Protein AF-0000000086682435 (afdb_homodimer)

Structure (mmCIF, N/CA/C/O backbone):
data_AF-0000000086682435-model_v1
#
loop_
_entity.id
_entity.type
_entity.pdbx_description
1 polymer 'Putative GntR transcriptional regulatory protein'
#
loop_
_atom_site.group_PDB
_atom_site.id
_atom_site.type_symbol
_atom_site.label_atom_id
_atom_site.label_alt_id
_atom_site.label_comp_id
_atom_site.label_asym_id
_atom_site.label_entity_id
_atom_site.label_seq_id
_atom_site.pdbx_PDB_ins_code
_atom_site.Cartn_x
_atom_site.Cartn_y
_atom_site.Cartn_z
_atom_site.occupancy
_atom_site.B_iso_or_equiv
_atom_site.auth_seq_id
_atom_site.auth_comp_id
_atom_site.auth_asym_id
_atom_site.auth_atom_id
_atom_site.pdbx_PDB_model_num
ATOM 1 N N . MET A 1 1 ? 7.5 20.766 -18.641 1 30.89 1 MET A N 1
ATOM 2 C CA . MET A 1 1 ? 6.469 21.125 -17.672 1 30.89 1 MET A CA 1
ATOM 3 C C . MET A 1 1 ? 6.691 20.406 -16.359 1 30.89 1 MET A C 1
ATOM 5 O O . MET A 1 1 ? 6.895 19.188 -16.328 1 30.89 1 MET A O 1
ATOM 9 N N . ARG A 1 2 ? 7.273 20.797 -15.242 1 48.34 2 ARG A N 1
ATOM 10 C CA . ARG A 1 2 ? 8.008 20.359 -14.062 1 48.34 2 ARG A CA 1
ATOM 11 C C . ARG A 1 2 ? 7.16 19.406 -13.219 1 48.34 2 ARG A C 1
ATOM 13 O O . ARG A 1 2 ? 6.008 19.703 -12.906 1 48.34 2 ARG A O 1
ATOM 20 N N . PRO A 1 3 ? 7.461 17.922 -13.203 1 64.56 3 PRO A N 1
ATOM 21 C CA . PRO A 1 3 ? 6.945 16.906 -12.297 1 64.56 3 PRO A CA 1
ATOM 22 C C . PRO A 1 3 ? 6.422 17.484 -10.984 1 64.56 3 PRO A C 1
ATOM 24 O O . PRO A 1 3 ? 5.445 16.984 -10.422 1 64.56 3 PRO A O 1
ATOM 27 N N . GLN A 1 4 ? 6.676 18.672 -10.812 1 83.31 4 GLN A N 1
ATOM 28 C CA . GLN A 1 4 ? 6.328 19.312 -9.547 1 83.31 4 GLN A CA 1
ATOM 29 C C . GLN A 1 4 ? 4.914 19.891 -9.586 1 83.31 4 GLN A C 1
ATOM 31 O O . GLN A 1 4 ? 4.145 19.719 -8.641 1 83.31 4 GLN A O 1
ATOM 36 N N . LEU A 1 5 ? 4.484 20.359 -10.852 1 93.25 5 LEU A N 1
ATOM 37 C CA . LEU A 1 5 ? 3.182 21.016 -10.914 1 93.25 5 LEU A CA 1
ATOM 38 C C . LEU A 1 5 ? 2.059 19.984 -10.914 1 93.25 5 LEU A C 1
ATOM 40 O O . LEU A 1 5 ? 1.044 20.156 -10.234 1 93.25 5 LEU A O 1
ATOM 44 N N . SER A 1 6 ? 2.219 18.891 -11.68 1 95.44 6 SER A N 1
ATOM 45 C CA . SER A 1 6 ? 1.224 17.812 -11.711 1 95.44 6 SER A CA 1
ATOM 46 C C . SER A 1 6 ? 1.027 17.203 -10.328 1 95.44 6 SER A C 1
ATOM 48 O O . SER A 1 6 ? -0.095 16.859 -9.945 1 95.44 6 SER A O 1
ATOM 50 N N . GLU A 1 7 ? 2.129 17.109 -9.641 1 95.06 7 GLU A N 1
ATOM 51 C CA . GLU A 1 7 ? 2.049 16.547 -8.289 1 95.06 7 GLU A CA 1
ATOM 52 C C . GLU A 1 7 ? 1.303 17.5 -7.355 1 95.06 7 GLU A C 1
ATOM 54 O O . GLU A 1 7 ? 0.55 17.047 -6.488 1 95.06 7 GLU A O 1
ATOM 59 N N . GLU A 1 8 ? 1.538 18.734 -7.512 1 95.88 8 GLU A N 1
ATOM 60 C CA . GLU A 1 8 ? 0.814 19.734 -6.727 1 95.88 8 GLU A CA 1
ATOM 61 C C . GLU A 1 8 ? -0.684 19.672 -7.016 1 95.88 8 GLU A C 1
ATOM 63 O O . GLU A 1 8 ? -1.501 19.734 -6.094 1 95.88 8 GLU A O 1
ATOM 68 N N . VAL A 1 9 ? -1.032 19.562 -8.273 1 97.62 9 VAL A N 1
ATOM 69 C CA . VAL A 1 9 ? -2.43 19.453 -8.672 1 97.62 9 VAL A CA 1
ATOM 70 C C . VAL A 1 9 ? -3.043 18.188 -8.094 1 97.62 9 VAL A C 1
ATOM 72 O O . VAL A 1 9 ? -4.156 18.203 -7.559 1 97.62 9 VAL A O 1
ATOM 75 N N . ALA A 1 10 ? -2.311 17.109 -8.156 1 97.81 10 ALA A N 1
ATOM 76 C CA . ALA A 1 10 ? -2.787 15.844 -7.594 1 97.81 10 ALA A CA 1
ATOM 77 C C . ALA A 1 10 ? -3.037 15.969 -6.094 1 97.81 10 ALA A C 1
ATOM 79 O O . ALA A 1 10 ? -4.062 15.5 -5.59 1 97.81 10 ALA A O 1
ATOM 80 N N . GLY A 1 11 ? -2.066 16.578 -5.422 1 97.06 11 GLY A N 1
ATOM 81 C CA . GLY A 1 11 ? -2.23 16.797 -3.992 1 97.06 11 GLY A CA 1
ATOM 82 C C . GLY A 1 11 ? -3.475 17.594 -3.646 1 97.06 11 GLY A C 1
ATOM 83 O O . GLY A 1 11 ? -4.195 17.25 -2.705 1 97.06 11 GLY A O 1
ATOM 84 N N . HIS A 1 12 ? -3.701 18.625 -4.418 1 96.88 12 HIS A N 1
ATOM 85 C CA . HIS A 1 12 ? -4.895 19.438 -4.227 1 96.88 12 HIS A CA 1
ATOM 86 C C . HIS A 1 12 ? -6.164 18.609 -4.418 1 96.88 12 HIS A C 1
ATOM 88 O O . HIS A 1 12 ? -7.066 18.641 -3.58 1 96.88 12 HIS A O 1
ATOM 94 N N . LEU A 1 13 ? -6.223 17.828 -5.43 1 98 13 LEU A N 1
ATOM 95 C CA . LEU A 1 13 ? -7.398 17.016 -5.734 1 98 13 LEU A CA 1
ATOM 96 C C . LEU A 1 13 ? -7.59 15.922 -4.695 1 98 13 LEU A C 1
ATOM 98 O O . LEU A 1 13 ? -8.719 15.625 -4.301 1 98 13 LEU A O 1
ATOM 102 N N . ARG A 1 14 ? -6.453 15.312 -4.195 1 98.06 14 ARG A N 1
ATOM 103 C CA . ARG A 1 14 ? -6.551 14.344 -3.107 1 98.06 14 ARG A CA 1
ATOM 104 C C . ARG A 1 14 ? -7.258 14.953 -1.898 1 98.06 14 ARG A C 1
ATOM 106 O O . ARG A 1 14 ? -8.156 14.336 -1.324 1 98.06 14 ARG A O 1
ATOM 113 N N . SER A 1 15 ? -6.801 16.094 -1.649 1 97.06 15 SER A N 1
ATOM 114 C CA . SER A 1 15 ? -7.363 16.781 -0.49 1 97.06 15 SER A CA 1
ATOM 115 C C . SER A 1 15 ? -8.852 17.062 -0.68 1 97.06 15 SER A C 1
ATOM 117 O O . SER A 1 15 ? -9.648 16.875 0.241 1 97.06 15 SER A O 1
ATOM 119 N N . GLN A 1 16 ? -9.266 17.5 -1.855 1 97.38 16 GLN A N 1
ATOM 120 C CA . GLN A 1 16 ? -10.664 17.797 -2.137 1 97.38 16 GLN A CA 1
ATOM 121 C C . GLN A 1 16 ? -11.523 16.531 -2.064 1 97.38 16 GLN A C 1
ATOM 123 O O . GLN A 1 16 ? -12.641 16.562 -1.535 1 97.38 16 GLN A O 1
ATOM 128 N N . ILE A 1 17 ? -10.984 15.492 -2.525 1 97.94 17 ILE A N 1
ATOM 129 C CA . ILE A 1 17 ? -11.711 14.219 -2.541 1 97.94 17 ILE A CA 1
ATOM 130 C C . ILE A 1 17 ? -11.852 13.695 -1.116 1 97.94 17 ILE A C 1
ATOM 132 O O . ILE A 1 17 ? -12.961 13.398 -0.665 1 97.94 17 ILE A O 1
ATOM 136 N N . MET A 1 18 ? -10.797 13.711 -0.349 1 98.12 18 MET A N 1
ATOM 137 C CA . MET A 1 18 ? -10.789 13.062 0.961 1 98.12 18 MET A CA 1
ATOM 138 C C . MET A 1 18 ? -11.531 13.906 1.99 1 98.12 18 MET A C 1
ATOM 140 O O . MET A 1 18 ? -12.117 13.375 2.934 1 98.12 18 MET A O 1
ATOM 144 N N . SER A 1 19 ? -11.586 15.195 1.754 1 97.19 19 SER A N 1
ATOM 145 C CA . SER A 1 19 ? -12.289 16.047 2.701 1 97.19 19 SER A CA 1
ATOM 146 C C . SER A 1 19 ? -13.773 16.141 2.359 1 97.19 19 SER A C 1
ATOM 148 O O . SER A 1 19 ? -14.555 16.75 3.104 1 97.19 19 SER A O 1
ATOM 150 N N . GLY A 1 20 ? -14.18 15.625 1.229 1 97 20 GLY A N 1
ATOM 151 C CA . GLY A 1 20 ? -15.586 15.586 0.864 1 97 20 GLY A CA 1
ATOM 152 C C . GLY A 1 20 ? -16.016 16.781 0.032 1 97 20 GLY A C 1
ATOM 153 O O . GLY A 1 20 ? -17.203 16.906 -0.29 1 97 20 GLY A O 1
ATOM 154 N N . ARG A 1 21 ? -15.07 17.594 -0.329 1 96.5 21 ARG A N 1
ATOM 155 C CA . ARG A 1 21 ? -15.406 18.734 -1.18 1 96.5 21 ARG A CA 1
ATOM 156 C C . ARG A 1 21 ? -15.789 18.281 -2.582 1 96.5 21 ARG A C 1
ATOM 158 O O . ARG A 1 21 ? -16.609 18.922 -3.244 1 96.5 21 ARG A O 1
ATOM 165 N N . VAL A 1 22 ? -15.195 17.312 -3.102 1 97 22 VAL A N 1
ATOM 166 C CA . VAL A 1 22 ? -15.617 16.578 -4.293 1 97 22 VAL A CA 1
ATOM 167 C C . VAL A 1 22 ? -16.062 15.172 -3.91 1 97 22 VAL A C 1
ATOM 169 O O . VAL A 1 22 ? -15.281 14.398 -3.346 1 97 22 VAL A O 1
ATOM 172 N N . ARG A 1 23 ? -17.281 14.836 -4.18 1 96.25 23 ARG A N 1
ATOM 173 C CA . ARG A 1 23 ? -17.906 13.633 -3.625 1 96.25 23 ARG A CA 1
ATOM 174 C C . ARG A 1 23 ? -17.688 12.438 -4.547 1 96.25 23 ARG A C 1
ATOM 176 O O . ARG A 1 23 ? -17.5 12.602 -5.754 1 96.25 23 ARG A O 1
ATOM 183 N N . PRO A 1 24 ? -17.766 11.195 -3.877 1 96.12 24 PRO A N 1
ATOM 184 C CA . PRO A 1 24 ? -17.766 10.008 -4.727 1 96.12 24 PRO A CA 1
ATOM 185 C C . PRO A 1 24 ? -18.828 10.055 -5.824 1 96.12 24 PRO A C 1
ATOM 187 O O . PRO A 1 24 ? -19.953 10.484 -5.578 1 96.12 24 PRO A O 1
ATOM 190 N N . GLY A 1 25 ? -18.375 9.727 -7.027 1 95.62 25 GLY A N 1
ATOM 191 C CA . GLY A 1 25 ? -19.297 9.719 -8.148 1 95.62 25 GLY A CA 1
ATOM 192 C C . GLY A 1 25 ? -19.312 11.031 -8.914 1 95.62 25 GLY A C 1
ATOM 193 O O . GLY A 1 25 ? -19.844 11.094 -10.023 1 95.62 25 GLY A O 1
ATOM 194 N N . GLU A 1 26 ? -18.766 12.094 -8.391 1 97 26 GLU A N 1
ATOM 195 C CA . GLU A 1 26 ? -18.734 13.391 -9.062 1 97 26 GLU A CA 1
ATOM 196 C C . GLU A 1 26 ? -17.688 13.414 -10.172 1 97 26 GLU A C 1
ATOM 198 O O . GLU A 1 26 ? -16.594 12.867 -10 1 97 26 GLU A O 1
ATOM 203 N N . ARG A 1 27 ? -18.016 14.07 -11.242 1 97.44 27 ARG A N 1
ATOM 204 C CA . ARG A 1 27 ? -17.094 14.242 -12.359 1 97.44 27 ARG A CA 1
ATOM 205 C C . ARG A 1 27 ? -16.078 15.328 -12.062 1 97.44 27 ARG A C 1
ATOM 207 O O . ARG A 1 27 ? -1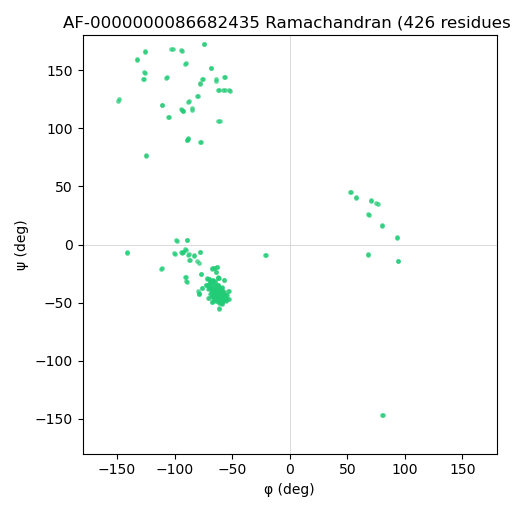6.406 16.359 -11.469 1 97.44 27 ARG A O 1
ATOM 214 N N . ILE A 1 28 ? -14.867 15.078 -12.422 1 98.12 28 ILE A N 1
ATOM 215 C CA . ILE A 1 28 ? -13.812 16.094 -12.367 1 98.12 28 ILE A CA 1
ATOM 216 C C . ILE A 1 28 ? -13.5 16.594 -13.773 1 98.12 28 ILE A C 1
ATOM 218 O O . ILE A 1 28 ? -12.938 15.859 -14.586 1 98.12 28 ILE A O 1
ATOM 222 N N . ARG A 1 29 ? -13.883 17.859 -14.07 1 96.75 29 ARG A N 1
ATOM 223 C CA . ARG A 1 29 ? -13.664 18.438 -15.383 1 96.75 29 ARG A CA 1
ATOM 224 C C . ARG A 1 29 ? -12.289 19.094 -15.469 1 96.75 29 ARG A C 1
ATOM 226 O O . ARG A 1 29 ? -11.984 20.016 -14.719 1 96.75 29 ARG A O 1
ATOM 233 N N . LEU A 1 30 ? -11.547 18.672 -16.391 1 97.25 30 LEU A N 1
ATOM 234 C CA . LEU A 1 30 ? -10.172 19.125 -16.547 1 97.25 30 LEU A CA 1
ATOM 235 C C . LEU A 1 30 ? -10.117 20.641 -16.672 1 97.25 30 LEU A C 1
ATOM 237 O O . LEU A 1 30 ? -9.32 21.297 -15.992 1 97.25 30 LEU A O 1
ATOM 241 N N . GLU A 1 31 ? -11.016 21.188 -17.469 1 97.12 31 GLU A N 1
ATOM 242 C CA . GLU A 1 31 ? -11.016 22.625 -17.719 1 97.12 31 GLU A CA 1
ATOM 243 C C . GLU A 1 31 ? -11.344 23.422 -16.469 1 97.12 31 GLU A C 1
ATOM 245 O O . GLU A 1 31 ? -10.742 24.469 -16.203 1 97.12 31 GLU A O 1
ATOM 250 N N . GLU A 1 32 ? -12.25 22.953 -15.742 1 97.5 32 GLU A N 1
ATOM 251 C CA . GLU A 1 32 ? -12.641 23.625 -14.508 1 97.5 32 GLU A CA 1
ATOM 252 C C . GLU A 1 32 ? -11.508 23.609 -13.484 1 97.5 32 GLU A C 1
ATOM 254 O O . GLU A 1 32 ? -11.242 24.625 -12.836 1 97.5 32 GLU A O 1
ATOM 259 N N . VAL A 1 33 ? -10.898 22.453 -13.359 1 97.88 33 VAL A N 1
ATOM 260 C CA . VAL A 1 33 ? -9.781 22.344 -12.422 1 97.88 33 VAL A CA 1
ATOM 261 C C . VAL A 1 33 ? -8.648 23.266 -12.867 1 97.88 33 VAL A C 1
ATOM 263 O O . VAL A 1 33 ? -8.062 23.969 -12.047 1 97.88 33 VAL A O 1
ATOM 266 N N . ALA A 1 34 ? -8.344 23.203 -14.141 1 98 34 ALA A N 1
ATOM 267 C CA . ALA A 1 34 ? -7.289 24.047 -14.695 1 98 34 ALA A CA 1
ATOM 268 C C . ALA A 1 34 ? -7.559 25.531 -14.406 1 98 34 ALA A C 1
ATOM 270 O O . ALA A 1 34 ? -6.664 26.25 -13.977 1 98 34 ALA A O 1
ATOM 271 N N . GLU A 1 35 ? -8.734 25.938 -14.641 1 97.88 35 GLU A N 1
ATOM 272 C CA . GLU A 1 35 ? -9.141 27.328 -14.398 1 97.88 35 GLU A CA 1
ATOM 273 C C . GLU A 1 35 ? -9.039 27.672 -12.922 1 97.88 35 GLU A C 1
ATOM 275 O O . GLU A 1 35 ? -8.484 28.719 -12.562 1 97.88 35 GLU A O 1
ATOM 280 N N . GLN A 1 36 ? -9.508 26.812 -12.141 1 96.5 36 GLN A N 1
ATOM 281 C CA . GLN A 1 36 ? -9.516 27.047 -10.703 1 96.5 36 GLN A CA 1
ATOM 282 C C . GLN A 1 36 ? -8.094 27.188 -10.164 1 96.5 36 GLN A C 1
ATOM 284 O O . GLN A 1 36 ? -7.848 28 -9.273 1 96.5 36 GLN A O 1
ATOM 289 N N . LEU A 1 37 ? -7.219 26.438 -10.727 1 97 37 LEU A N 1
ATOM 290 C CA . LEU A 1 37 ? -5.867 26.391 -10.172 1 97 37 LEU A CA 1
ATOM 291 C C . LEU A 1 37 ? -4.926 27.281 -10.977 1 97 37 LEU A C 1
ATOM 293 O O . LEU A 1 37 ? -3.758 27.438 -10.617 1 97 37 LEU A O 1
ATOM 297 N N . GLY A 1 38 ? -5.391 27.781 -12.07 1 97.5 38 GLY A N 1
ATOM 298 C CA . GLY A 1 38 ? -4.586 28.672 -12.898 1 97.5 38 GLY A CA 1
ATOM 299 C C . GLY A 1 38 ? -3.455 27.953 -13.609 1 97.5 38 GLY A C 1
ATOM 300 O O . GLY A 1 38 ? -2.33 28.453 -13.664 1 97.5 38 GLY A O 1
ATOM 301 N N . VAL A 1 39 ? -3.729 26.781 -14.031 1 97.62 39 VAL A N 1
ATOM 302 C CA . VAL A 1 39 ? -2.727 25.984 -14.742 1 97.62 39 VAL A CA 1
ATOM 303 C C . VAL A 1 39 ? -3.289 25.531 -16.078 1 97.62 39 VAL A C 1
ATOM 305 O O . VAL A 1 39 ? -4.48 25.688 -16.359 1 97.62 39 VAL A O 1
ATOM 308 N N . SER A 1 40 ? -2.436 25.078 -16.875 1 96.75 40 SER A N 1
ATOM 309 C CA . SER A 1 40 ? -2.875 24.5 -18.141 1 96.75 40 SER A CA 1
ATOM 310 C C . SER A 1 40 ? -3.502 23.125 -17.953 1 96.75 40 SER A C 1
ATOM 312 O O . SER A 1 40 ? -3.438 22.562 -16.859 1 96.75 40 SER A O 1
ATOM 314 N N . ILE A 1 41 ? -4.043 22.609 -18.984 1 96.62 41 ILE A N 1
ATOM 315 C CA . ILE A 1 41 ? -4.773 21.344 -18.938 1 96.62 41 ILE A CA 1
ATOM 316 C C . ILE A 1 41 ? -3.793 20.188 -18.75 1 96.62 41 ILE A C 1
ATOM 318 O O . ILE A 1 41 ? -4.141 19.156 -18.172 1 96.62 41 ILE A O 1
ATOM 322 N N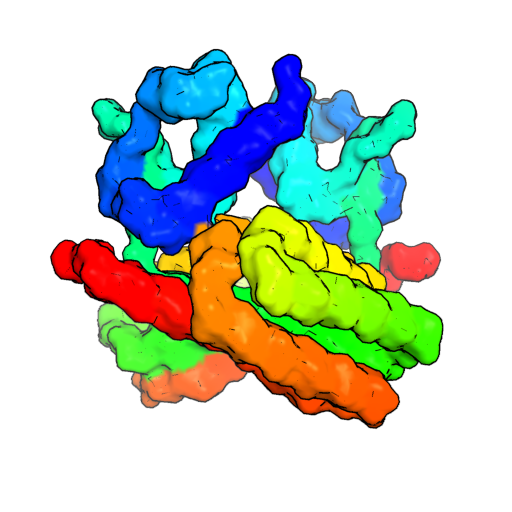 . THR A 1 42 ? -2.664 20.328 -19.188 1 95.81 42 THR A N 1
ATOM 323 C CA . THR A 1 42 ? -1.688 19.25 -19.219 1 95.81 42 THR A CA 1
ATOM 324 C C . THR A 1 42 ? -1.373 18.75 -17.812 1 95.81 42 THR A C 1
ATOM 326 O O . THR A 1 42 ? -1.512 17.562 -17.516 1 95.81 42 THR A O 1
ATOM 329 N N . PRO A 1 43 ? -0.969 19.578 -16.891 1 97.12 43 PRO A N 1
ATOM 330 C CA . PRO A 1 43 ? -0.707 19.078 -15.539 1 97.12 43 PRO A CA 1
ATOM 331 C C . PRO A 1 43 ? -1.952 18.5 -14.867 1 97.12 43 PRO A C 1
ATOM 333 O O . PRO A 1 43 ? -1.846 17.625 -14.016 1 97.12 43 PRO A O 1
ATOM 336 N N . VAL A 1 44 ? -3.102 18.984 -15.219 1 97.88 44 VAL A N 1
ATOM 337 C CA . VAL A 1 44 ? -4.34 18.453 -14.656 1 97.88 44 VAL A CA 1
ATOM 338 C C . VAL A 1 44 ? -4.562 17.031 -15.148 1 97.88 44 VAL A C 1
ATOM 340 O O . VAL A 1 44 ? -4.891 16.141 -14.359 1 97.88 44 VAL A O 1
ATOM 343 N N . ARG A 1 45 ? -4.34 16.859 -16.422 1 96.31 45 ARG A N 1
ATOM 344 C CA . ARG A 1 45 ? -4.473 15.516 -17 1 96.31 45 ARG A CA 1
ATOM 345 C C . ARG A 1 45 ? -3.504 14.539 -16.344 1 96.31 45 ARG A C 1
ATOM 347 O O . ARG A 1 45 ? -3.877 13.414 -16.016 1 96.31 45 ARG A O 1
ATOM 354 N N . GLU A 1 46 ? -2.32 14.953 -16.141 1 95.44 46 GLU A N 1
ATOM 355 C CA . GLU A 1 46 ? -1.307 14.117 -15.492 1 95.44 46 GLU A CA 1
ATOM 356 C C . GLU A 1 46 ? -1.682 13.812 -14.047 1 95.44 46 GLU A C 1
ATOM 358 O O . GLU A 1 46 ? -1.479 12.695 -13.57 1 95.44 46 GLU A O 1
ATOM 363 N N . ALA A 1 47 ? -2.197 14.781 -13.43 1 97.5 47 ALA A N 1
ATOM 364 C CA . ALA A 1 47 ? -2.641 14.602 -12.047 1 97.5 47 ALA A CA 1
ATOM 365 C C . ALA A 1 47 ? -3.762 13.57 -11.961 1 97.5 47 ALA A C 1
ATOM 367 O O . ALA A 1 47 ? -3.754 12.703 -11.078 1 97.5 47 ALA A O 1
ATOM 368 N N . LEU A 1 48 ? -4.648 13.68 -12.883 1 97.5 48 LEU A N 1
ATOM 369 C CA . LEU A 1 48 ? -5.785 12.773 -12.875 1 97.5 48 LEU A CA 1
ATOM 370 C C . LEU A 1 48 ? -5.348 11.352 -13.219 1 97.5 48 LEU A C 1
ATOM 372 O O . LEU A 1 48 ? -5.906 10.383 -12.703 1 97.5 48 LEU A O 1
ATOM 376 N N . LEU A 1 49 ? -4.355 11.234 -14.055 1 93.69 49 LEU A N 1
ATOM 377 C CA . LEU A 1 49 ? -3.779 9.922 -14.328 1 93.69 49 LEU A CA 1
ATOM 378 C C . LEU A 1 49 ? -3.146 9.336 -13.07 1 93.69 49 LEU A C 1
ATOM 380 O O . LEU A 1 49 ? -3.316 8.148 -12.781 1 93.69 49 LEU A O 1
ATOM 384 N N . THR A 1 50 ? -2.43 10.164 -12.336 1 94.56 50 THR A N 1
ATOM 385 C CA . THR A 1 50 ? -1.841 9.742 -11.07 1 94.56 50 THR A CA 1
ATOM 386 C C . THR A 1 50 ? -2.922 9.281 -10.094 1 94.56 50 THR A C 1
ATOM 388 O O . THR A 1 50 ? -2.814 8.211 -9.5 1 94.56 50 THR A O 1
ATOM 391 N N . LEU A 1 51 ? -4 10.07 -10 1 96.94 51 LEU A N 1
ATOM 392 C CA . LEU A 1 51 ? -5.082 9.758 -9.07 1 96.94 51 LEU A CA 1
ATOM 393 C C . LEU A 1 51 ? -5.801 8.477 -9.477 1 96.94 51 LEU A C 1
ATOM 395 O O . LEU A 1 51 ? -6.266 7.723 -8.625 1 96.94 51 LEU A O 1
ATOM 399 N N . ARG A 1 52 ? -5.867 8.234 -10.75 1 94.94 52 ARG A N 1
ATOM 400 C CA . ARG A 1 52 ? -6.445 6.977 -11.219 1 94.94 52 ARG A CA 1
ATOM 401 C C . ARG A 1 52 ? -5.609 5.785 -10.766 1 94.94 52 ARG A C 1
ATOM 403 O O . ARG A 1 52 ? -6.152 4.777 -10.312 1 94.94 52 ARG A O 1
ATOM 410 N N . GLY A 1 53 ? -4.312 5.934 -10.844 1 91.06 53 GLY A N 1
ATOM 411 C CA . GLY A 1 53 ? -3.408 4.891 -10.383 1 91.06 53 GLY A CA 1
ATOM 412 C C . GLY A 1 53 ? -3.475 4.664 -8.891 1 91.06 53 GLY A C 1
ATOM 413 O O . GLY A 1 53 ? -3.154 3.574 -8.406 1 91.06 53 GLY A O 1
ATOM 414 N N . GLU A 1 54 ? -3.992 5.695 -8.203 1 93.81 54 GLU A N 1
ATOM 415 C CA . GLU A 1 54 ? -4.133 5.609 -6.754 1 93.81 54 GLU A CA 1
ATOM 416 C C . GLU A 1 54 ? -5.516 5.098 -6.363 1 93.81 54 GLU A C 1
ATOM 418 O O . GLU A 1 54 ? -5.797 4.898 -5.18 1 93.81 54 GLU A O 1
ATOM 423 N N . GLY A 1 55 ? -6.398 4.938 -7.336 1 94.5 55 GLY A N 1
ATOM 424 C CA . GLY A 1 55 ? -7.738 4.445 -7.07 1 94.5 55 GLY A CA 1
ATOM 425 C C . GLY A 1 55 ? -8.672 5.516 -6.543 1 94.5 55 GLY A C 1
ATOM 426 O O . GLY A 1 55 ? -9.703 5.207 -5.941 1 94.5 55 GLY A O 1
ATOM 427 N N . MET A 1 56 ? -8.281 6.738 -6.707 1 96.81 56 MET A N 1
ATOM 428 C CA . MET A 1 56 ? -9.094 7.836 -6.184 1 96.81 56 MET A CA 1
ATOM 429 C C . MET A 1 56 ? -10.102 8.312 -7.223 1 96.81 56 MET A C 1
ATOM 431 O O . MET A 1 56 ? -11.148 8.859 -6.875 1 96.81 56 MET A O 1
ATOM 435 N N . VAL A 1 57 ? -9.758 8.141 -8.523 1 97.62 57 VAL A N 1
ATOM 436 C CA . VAL A 1 57 ? -10.68 8.461 -9.609 1 97.62 57 VAL A CA 1
ATOM 437 C C . VAL A 1 57 ? -10.719 7.305 -10.609 1 97.62 57 VAL A C 1
ATOM 439 O O . VAL A 1 57 ? -9.844 6.434 -10.594 1 97.62 57 VAL A O 1
ATOM 442 N N . GLU A 1 58 ? -11.703 7.246 -11.328 1 96.69 58 GLU A N 1
ATOM 443 C CA . GLU A 1 58 ? -11.883 6.301 -12.43 1 96.69 58 GLU A CA 1
ATOM 444 C C . GLU A 1 58 ? -12.219 7.023 -13.727 1 96.69 58 GLU A C 1
ATOM 446 O O . GLU A 1 58 ? -12.773 8.125 -13.711 1 96.69 58 GLU A O 1
ATOM 451 N N . LEU A 1 59 ? -11.789 6.473 -14.789 1 95.69 59 LEU A N 1
ATOM 452 C CA . LEU A 1 59 ? -12.18 6.965 -16.109 1 95.69 59 LEU A CA 1
ATOM 453 C C . LEU A 1 59 ? -13.406 6.219 -16.625 1 95.69 59 LEU A C 1
ATOM 455 O O . LEU A 1 59 ? -13.352 5.012 -16.844 1 95.69 59 LEU A O 1
ATOM 459 N N . GLU A 1 60 ? -14.453 6.902 -16.766 1 95.62 60 GLU A N 1
ATOM 460 C CA . GLU A 1 60 ? -15.703 6.301 -17.234 1 95.62 60 GLU A CA 1
ATOM 461 C C . GLU A 1 60 ? -16.016 6.715 -18.672 1 95.62 60 GLU A C 1
ATOM 463 O O . GLU A 1 60 ? -15.781 7.863 -19.062 1 95.62 60 GLU A O 1
ATOM 468 N N . PRO A 1 61 ? -16.578 5.801 -19.438 1 93.44 61 PRO A N 1
ATOM 469 C CA . PRO A 1 61 ? -16.984 6.145 -20.812 1 93.44 61 PRO A CA 1
ATOM 470 C C . PRO A 1 61 ? -17.984 7.305 -20.859 1 93.44 61 PRO A C 1
ATOM 472 O O . PRO A 1 61 ? -18.938 7.34 -20.062 1 93.44 61 PRO A O 1
ATOM 475 N N . ARG A 1 62 ? -17.781 8.289 -21.719 1 91.31 62 ARG A N 1
ATOM 476 C CA . ARG A 1 62 ? -18.641 9.422 -22.031 1 91.31 62 ARG A CA 1
ATOM 477 C C . ARG A 1 62 ? -18.734 10.383 -20.859 1 91.31 62 ARG A C 1
ATOM 479 O O . ARG A 1 62 ? -19.375 11.43 -20.953 1 91.31 62 ARG A O 1
ATOM 486 N N . ARG A 1 63 ? -18.156 9.945 -19.625 1 94.12 63 ARG A N 1
ATOM 487 C CA . ARG A 1 63 ? -18.25 10.82 -18.469 1 94.12 63 ARG A CA 1
ATOM 488 C C . ARG A 1 63 ? -16.891 11.383 -18.078 1 94.12 63 ARG A C 1
ATOM 490 O O . ARG A 1 63 ? -16.797 12.352 -17.328 1 94.12 63 ARG A O 1
ATOM 497 N N . GLY A 1 64 ? -15.844 10.703 -18.531 1 96.31 64 GLY A N 1
ATOM 498 C CA . GLY A 1 64 ? -14.516 11.156 -18.141 1 96.31 64 GLY A CA 1
ATOM 499 C C . GLY A 1 64 ? -14.109 10.711 -16.75 1 96.31 64 GLY A C 1
ATOM 500 O O . GLY A 1 64 ? -14.398 9.578 -16.359 1 96.31 64 GLY A O 1
ATOM 501 N N . TYR A 1 65 ? -13.336 11.562 -16.078 1 97.94 65 TYR A N 1
ATOM 502 C CA . TYR A 1 65 ? -12.844 11.211 -14.742 1 97.94 65 TYR A CA 1
ATOM 503 C C . TYR A 1 65 ? -13.914 11.445 -13.688 1 97.94 65 TYR A C 1
ATOM 505 O O . TYR A 1 65 ? -14.484 12.539 -13.602 1 97.94 65 TYR A O 1
ATOM 513 N N . VAL A 1 66 ? -14.148 10.398 -12.906 1 98.25 66 VAL A N 1
ATOM 514 C CA . VAL A 1 66 ? -15.102 10.469 -11.805 1 98.25 66 VAL A CA 1
ATOM 515 C C . VAL A 1 66 ? -14.438 10.016 -10.508 1 98.25 66 VAL A C 1
ATOM 517 O O . VAL A 1 66 ? -13.602 9.109 -10.516 1 98.25 66 VAL A O 1
ATOM 520 N N . VAL A 1 67 ? -14.781 10.672 -9.43 1 98.12 67 VAL A N 1
ATOM 521 C CA . VAL A 1 67 ? -14.25 10.258 -8.133 1 98.12 67 VAL A CA 1
ATOM 522 C C . VAL A 1 67 ? -14.719 8.836 -7.82 1 98.12 67 VAL A C 1
ATOM 524 O O . VAL A 1 67 ? -15.898 8.516 -7.973 1 98.12 67 VAL A O 1
ATOM 527 N N . ALA A 1 68 ? -13.828 7.988 -7.391 1 96.75 68 ALA A N 1
ATOM 528 C CA . ALA A 1 68 ? -14.117 6.582 -7.113 1 96.75 68 ALA A CA 1
ATOM 529 C C . ALA A 1 68 ? -15.023 6.438 -5.895 1 96.75 68 ALA A C 1
ATOM 531 O O . ALA A 1 68 ? -15.055 7.316 -5.027 1 96.75 68 ALA A O 1
ATOM 532 N N . PRO A 1 69 ? -15.797 5.344 -5.902 1 94.94 69 PRO A N 1
ATOM 533 C CA . PRO A 1 69 ? -16.594 5.086 -4.699 1 94.94 69 PRO A CA 1
ATOM 534 C C . PRO A 1 69 ? -15.727 4.996 -3.439 1 94.94 69 PRO A C 1
ATOM 536 O O . PRO A 1 69 ? -14.602 4.492 -3.49 1 94.94 69 PRO A O 1
ATOM 539 N N . MET A 1 70 ? -16.266 5.492 -2.348 1 94.12 70 MET A N 1
ATOM 540 C CA . MET A 1 70 ? -15.609 5.449 -1.045 1 94.12 70 MET A CA 1
ATOM 541 C C . MET A 1 70 ? -16.641 5.352 0.078 1 94.12 70 MET A C 1
ATOM 543 O O . MET A 1 70 ? -17.562 6.156 0.145 1 94.12 70 MET A O 1
ATOM 547 N N . SER A 1 71 ? -16.5 4.371 0.908 1 94.62 71 SER A N 1
ATOM 548 C CA . SER A 1 71 ? -17.391 4.199 2.049 1 94.62 71 SER A CA 1
ATOM 549 C C . SER A 1 71 ? -16.719 4.645 3.346 1 94.62 71 SER A C 1
ATOM 551 O O . SER A 1 71 ? -15.508 4.859 3.385 1 94.62 71 SER A O 1
ATOM 553 N N . ARG A 1 72 ? -17.547 4.742 4.367 1 95.94 72 ARG A N 1
ATOM 554 C CA . ARG A 1 72 ? -17.031 4.992 5.711 1 95.94 72 ARG A CA 1
ATOM 555 C C . ARG A 1 72 ? -15.992 3.943 6.105 1 95.94 72 ARG A C 1
ATOM 557 O O . ARG A 1 72 ? -14.938 4.277 6.633 1 95.94 72 ARG A O 1
ATOM 564 N N . GLN A 1 73 ? -16.328 2.752 5.789 1 96.31 73 GLN A N 1
ATOM 565 C CA . GLN A 1 73 ? -15.453 1.642 6.152 1 96.31 73 GLN A CA 1
ATOM 566 C C . GLN A 1 73 ? -14.141 1.702 5.379 1 96.31 73 GLN A C 1
ATOM 568 O O . GLN A 1 73 ? -13.094 1.317 5.898 1 96.31 73 GLN A O 1
ATOM 573 N N . ASP A 1 74 ? -14.172 2.203 4.18 1 96.44 74 ASP A N 1
ATOM 574 C CA . ASP A 1 74 ? -12.945 2.385 3.416 1 96.44 74 ASP A CA 1
ATOM 575 C C . ASP A 1 74 ? -11.984 3.32 4.145 1 96.44 74 ASP A C 1
ATOM 577 O O . ASP A 1 74 ? -10.773 3.066 4.191 1 96.44 74 ASP A O 1
ATOM 581 N N . ILE A 1 75 ? -12.484 4.355 4.664 1 97.38 75 ILE A N 1
ATOM 582 C CA . ILE A 1 75 ? -11.664 5.324 5.387 1 97.38 75 ILE A CA 1
ATOM 583 C C . ILE A 1 75 ? -11.055 4.664 6.621 1 97.38 75 ILE A C 1
ATOM 585 O O . ILE A 1 75 ? -9.844 4.746 6.848 1 97.38 75 ILE A O 1
ATOM 589 N N . LEU A 1 76 ? -11.898 4.016 7.336 1 97.88 76 LEU A N 1
ATOM 590 C CA . LEU A 1 76 ? -11.422 3.338 8.531 1 97.88 76 LEU A CA 1
ATOM 591 C C . LEU A 1 76 ? -10.359 2.299 8.188 1 97.88 76 LEU A C 1
ATOM 593 O O . LEU A 1 76 ? -9.336 2.197 8.867 1 97.88 76 LEU A O 1
ATOM 597 N N . ASP A 1 77 ? -10.586 1.597 7.125 1 98.12 77 ASP A N 1
ATOM 598 C CA . ASP A 1 77 ? -9.641 0.574 6.68 1 98.12 77 ASP A CA 1
ATOM 599 C C . ASP A 1 77 ? -8.289 1.187 6.34 1 98.12 77 ASP A C 1
ATOM 601 O O . ASP A 1 77 ? -7.246 0.685 6.77 1 98.12 77 ASP A O 1
ATOM 605 N N . VAL A 1 78 ? -8.281 2.23 5.605 1 98.25 78 VAL A N 1
ATOM 606 C CA . VAL A 1 78 ? -7.043 2.836 5.129 1 98.25 78 VAL A CA 1
ATOM 607 C C . VAL A 1 78 ? -6.266 3.422 6.309 1 98.25 78 VAL A C 1
ATOM 609 O O . VAL A 1 78 ? -5.051 3.252 6.406 1 98.25 78 VAL A O 1
ATOM 612 N N . PHE A 1 79 ? -6.953 4.055 7.211 1 98.69 79 PHE A N 1
ATOM 613 C CA . PHE A 1 79 ? -6.27 4.672 8.336 1 98.69 79 PHE A CA 1
ATOM 614 C C . PHE A 1 79 ? -5.781 3.615 9.32 1 98.69 79 PHE A C 1
ATOM 616 O O . PHE A 1 79 ? -4.734 3.781 9.953 1 98.69 79 PHE A O 1
ATOM 623 N N . THR A 1 80 ? -6.566 2.531 9.461 1 98.38 80 THR A N 1
ATOM 624 C CA . THR A 1 80 ? -6.074 1.414 10.258 1 98.38 80 THR A CA 1
ATOM 625 C C . THR A 1 80 ? -4.812 0.819 9.648 1 98.38 80 THR A C 1
ATOM 627 O O . THR A 1 80 ? -3.855 0.51 10.359 1 98.38 80 THR A O 1
ATOM 630 N N . LEU A 1 81 ? -4.828 0.655 8.375 1 98.62 81 LEU A N 1
ATOM 631 C CA . LEU A 1 81 ? -3.645 0.173 7.672 1 98.62 81 LEU A CA 1
ATOM 632 C C . LEU A 1 81 ? -2.455 1.098 7.918 1 98.62 81 LEU A C 1
ATOM 634 O O . LEU A 1 81 ? -1.352 0.632 8.211 1 98.62 81 LEU A O 1
ATOM 638 N N . GLN A 1 82 ? -2.635 2.43 7.777 1 98.75 82 GLN A N 1
ATOM 639 C CA . GLN A 1 82 ? -1.593 3.4 8.094 1 98.75 82 GLN A CA 1
ATOM 640 C C . GLN A 1 82 ? -1.055 3.193 9.5 1 98.75 82 GLN A C 1
ATOM 642 O O . GLN A 1 82 ? 0.159 3.117 9.703 1 98.75 82 GLN A O 1
ATOM 647 N N . GLY A 1 83 ? -1.988 3.047 10.422 1 98.75 83 GLY A N 1
ATOM 648 C CA . GLY A 1 83 ? -1.604 2.873 11.812 1 98.75 83 GLY A CA 1
ATOM 649 C C . GLY A 1 83 ? -0.8 1.611 12.055 1 98.75 83 GLY A C 1
ATOM 650 O O . GLY A 1 83 ? 0.159 1.62 12.828 1 98.75 83 GLY A O 1
ATOM 651 N N . ASP A 1 84 ? -1.224 0.578 11.406 1 98.56 84 ASP A N 1
ATOM 652 C CA . ASP A 1 84 ? -0.517 -0.69 11.562 1 98.56 84 ASP A CA 1
ATOM 653 C C . ASP A 1 84 ? 0.922 -0.581 11.062 1 98.56 84 ASP A C 1
ATOM 655 O O . ASP A 1 84 ? 1.855 -1.005 11.742 1 98.56 84 ASP A O 1
ATOM 659 N N . ILE A 1 85 ? 1.087 -0.019 9.898 1 98.81 85 ILE A N 1
ATOM 660 C CA . ILE A 1 85 ? 2.424 0.104 9.328 1 98.81 85 ILE A CA 1
ATOM 661 C C . ILE A 1 85 ? 3.254 1.077 10.156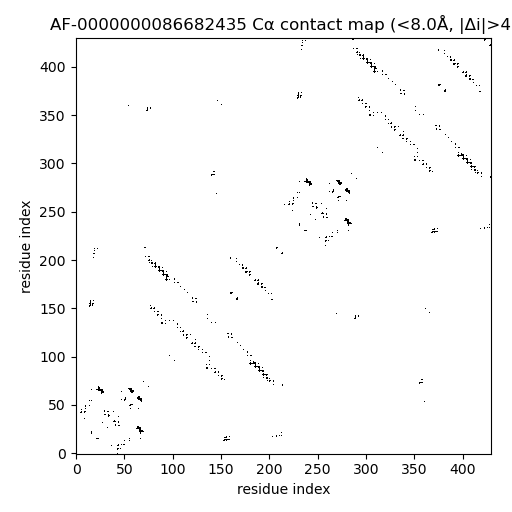 1 98.81 85 ILE A C 1
ATOM 663 O O . ILE A 1 85 ? 4.371 0.756 10.57 1 98.81 85 ILE A O 1
ATOM 667 N N . ALA A 1 86 ? 2.695 2.234 10.438 1 98.88 86 ALA A N 1
ATOM 668 C CA . ALA A 1 86 ? 3.408 3.256 11.195 1 98.88 86 ALA A CA 1
ATOM 669 C C . ALA A 1 86 ? 3.76 2.752 12.594 1 98.88 86 ALA A C 1
ATOM 671 O O . ALA A 1 86 ? 4.82 3.086 13.133 1 98.88 86 ALA A O 1
ATOM 672 N N . GLY A 1 87 ? 2.801 2.023 13.18 1 98.88 87 GLY A N 1
ATOM 673 C CA . GLY A 1 87 ? 3.078 1.423 14.477 1 98.88 87 GLY A CA 1
ATOM 674 C C . GLY A 1 87 ? 4.258 0.468 14.445 1 98.88 87 GLY A C 1
ATOM 675 O O . GLY A 1 87 ? 5.09 0.477 15.359 1 98.88 87 GLY A O 1
ATOM 676 N N . GLU A 1 88 ? 4.289 -0.371 13.461 1 98.81 88 GLU A N 1
ATOM 677 C CA . GLU A 1 88 ? 5.43 -1.271 13.312 1 98.81 88 GLU A CA 1
ATOM 678 C C . GLU A 1 88 ? 6.734 -0.491 13.18 1 98.81 88 GLU A C 1
ATOM 680 O O . GLU A 1 88 ? 7.734 -0.834 13.812 1 98.81 88 GLU A O 1
ATOM 685 N N . LEU A 1 89 ? 6.75 0.546 12.336 1 98.81 89 LEU A N 1
ATOM 686 C CA . LEU A 1 89 ? 7.934 1.379 12.164 1 98.81 89 LEU A CA 1
ATOM 687 C C . LEU A 1 89 ? 8.352 2.014 13.492 1 98.81 89 LEU A C 1
ATOM 689 O O . LEU A 1 89 ? 9.531 2 13.844 1 98.81 89 LEU A O 1
ATOM 693 N N . ALA A 1 90 ? 7.383 2.496 14.211 1 98.94 90 ALA A N 1
ATOM 694 C CA . ALA A 1 90 ? 7.664 3.131 15.492 1 98.94 90 ALA A CA 1
ATOM 695 C C . ALA A 1 90 ? 8.258 2.129 16.484 1 98.94 90 ALA A C 1
ATOM 697 O O . ALA A 1 90 ? 9.172 2.463 17.234 1 98.94 90 ALA A O 1
ATOM 698 N N . ALA A 1 91 ? 7.715 0.928 16.531 1 98.94 91 ALA A N 1
ATOM 699 C CA . ALA A 1 91 ? 8.234 -0.115 17.406 1 98.94 91 ALA A CA 1
ATOM 700 C C . ALA A 1 91 ? 9.695 -0.422 17.078 1 98.94 91 ALA A C 1
ATOM 702 O O . ALA A 1 91 ? 10.516 -0.597 18 1 98.94 91 ALA A O 1
ATOM 703 N N . ARG A 1 92 ? 10.008 -0.504 15.875 1 98.75 92 ARG A N 1
ATOM 704 C CA . ARG A 1 92 ? 11.391 -0.746 15.461 1 98.75 92 ARG A CA 1
ATOM 705 C C . ARG A 1 92 ? 12.297 0.404 15.883 1 98.75 92 ARG A C 1
ATOM 707 O O . ARG A 1 92 ? 13.438 0.182 16.297 1 98.75 92 ARG A O 1
ATOM 714 N N . VAL A 1 93 ? 11.836 1.6 15.664 1 98.88 93 VAL A N 1
ATOM 715 C CA . VAL A 1 93 ? 12.602 2.775 16.062 1 98.88 93 VAL A CA 1
ATOM 716 C C . VAL A 1 93 ? 12.891 2.717 17.562 1 98.88 93 VAL A C 1
ATOM 718 O O . VAL A 1 93 ? 14.008 2.996 18 1 98.88 93 VAL A O 1
ATOM 721 N N . ALA A 1 94 ? 11.898 2.326 18.359 1 98.88 94 ALA A N 1
ATOM 722 C CA . ALA A 1 94 ? 12.062 2.254 19.797 1 98.88 94 ALA A CA 1
ATOM 723 C C . ALA A 1 94 ? 13.227 1.344 20.172 1 98.88 94 ALA A C 1
ATOM 725 O O . ALA A 1 94 ? 13.906 1.579 21.172 1 98.88 94 ALA A O 1
ATOM 726 N N . ALA A 1 95 ? 13.453 0.399 19.391 1 98.12 95 ALA A N 1
ATOM 727 C CA . ALA A 1 95 ? 14.461 -0.617 19.703 1 98.12 95 ALA A CA 1
ATOM 728 C C . ALA A 1 95 ? 15.859 -0.142 19.312 1 98.12 95 ALA A C 1
ATOM 730 O O . ALA A 1 95 ? 16.859 -0.74 19.719 1 98.12 95 ALA A O 1
ATOM 731 N N . ARG A 1 96 ? 15.977 0.98 18.594 1 98.06 96 ARG A N 1
ATOM 732 C CA . ARG A 1 96 ? 17.297 1.235 18.047 1 98.06 96 ARG A CA 1
ATOM 733 C C . ARG A 1 96 ? 17.641 2.719 18.125 1 98.06 96 ARG A C 1
ATOM 735 O O . ARG A 1 96 ? 18.766 3.117 17.797 1 98.06 96 ARG A O 1
ATOM 742 N N . ILE A 1 97 ? 16.75 3.535 18.5 1 98.69 97 ILE A N 1
ATOM 743 C CA . ILE A 1 97 ? 16.922 4.98 18.391 1 98.69 97 ILE A CA 1
ATOM 744 C C . ILE A 1 97 ? 18.078 5.43 19.297 1 98.69 97 ILE A C 1
ATOM 746 O O . ILE A 1 97 ? 18.25 4.918 20.406 1 98.69 97 ILE A O 1
ATOM 750 N N . THR A 1 98 ? 18.828 6.395 18.781 1 98.69 98 THR A N 1
ATOM 751 C CA . THR A 1 98 ? 19.922 6.98 19.547 1 98.69 98 THR A CA 1
ATOM 752 C C . THR A 1 98 ? 19.469 8.242 20.266 1 98.69 98 THR A C 1
ATOM 754 O O . THR A 1 98 ? 18.406 8.797 19.938 1 98.69 98 THR A O 1
ATOM 757 N N . ALA A 1 99 ? 20.328 8.648 21.172 1 98.44 99 ALA A N 1
ATOM 758 C CA . ALA A 1 99 ? 20.031 9.875 21.906 1 98.44 99 ALA A CA 1
ATOM 759 C C . ALA A 1 99 ? 19.953 11.07 20.953 1 98.44 99 ALA A C 1
ATOM 761 O O . ALA A 1 99 ? 19.094 11.945 21.125 1 98.44 99 ALA A O 1
ATOM 762 N N . SER A 1 100 ? 20.797 11.039 19.984 1 98.75 100 SER A N 1
ATOM 763 C CA . SER A 1 100 ? 20.828 12.148 19.031 1 98.75 100 SER A CA 1
ATOM 764 C C . SER A 1 100 ? 19.562 12.156 18.172 1 98.75 100 SER A C 1
ATOM 766 O O . SER A 1 100 ? 18.984 13.211 17.906 1 98.75 100 SER A O 1
ATOM 768 N N . GLU A 1 101 ? 19.156 11.031 17.734 1 98.81 101 GLU A N 1
ATOM 769 C CA . GLU A 1 101 ? 17.953 10.914 16.938 1 98.81 101 GLU A CA 1
ATOM 770 C C . GLU A 1 101 ? 16.719 11.297 17.734 1 98.81 101 GLU A C 1
ATOM 772 O O . GLU A 1 101 ? 15.82 11.984 17.234 1 98.81 101 GLU A O 1
ATOM 777 N N . LEU A 1 102 ? 16.641 10.852 18.969 1 98.88 102 LEU A N 1
ATOM 778 C CA . LEU A 1 102 ? 15.539 11.211 19.844 1 98.88 102 LEU A CA 1
ATOM 779 C C . LEU A 1 102 ? 15.484 12.719 20.062 1 98.88 102 LEU A C 1
ATOM 781 O O . LEU A 1 102 ? 14.398 13.305 20.094 1 98.88 102 LEU A O 1
ATOM 785 N N . ALA A 1 103 ? 16.656 13.32 20.219 1 98.75 103 ALA A N 1
ATOM 786 C CA . ALA A 1 103 ? 16.719 14.766 20.391 1 98.75 103 ALA A CA 1
ATOM 787 C C . ALA A 1 103 ? 16.188 15.492 19.156 1 98.75 103 ALA A C 1
ATOM 789 O O . ALA A 1 103 ? 15.508 16.516 19.266 1 98.75 103 ALA A O 1
ATOM 790 N N . GLU A 1 104 ? 16.484 14.984 17.984 1 98.69 104 GLU A N 1
ATOM 791 C CA . GLU A 1 104 ? 15.992 15.547 16.734 1 98.69 104 GLU A CA 1
ATOM 792 C C . GLU A 1 104 ? 14.469 15.469 16.656 1 98.69 104 GLU A C 1
ATOM 794 O O . GLU A 1 104 ? 13.805 16.438 16.297 1 98.69 104 GLU A O 1
ATOM 799 N N . LEU A 1 105 ? 13.914 14.352 17.016 1 98.88 105 LEU A N 1
ATOM 800 C CA . LEU A 1 105 ? 12.469 14.188 17 1 98.88 105 LEU A CA 1
ATOM 801 C C . LEU A 1 105 ? 11.812 15.133 18.016 1 98.88 105 LEU A C 1
ATOM 803 O O . LEU A 1 105 ? 10.773 15.727 17.734 1 98.88 105 LEU A O 1
ATOM 807 N N . SER A 1 106 ? 12.438 15.219 19.156 1 98.75 106 SER A N 1
ATOM 808 C CA . SER A 1 106 ? 11.922 16.109 20.203 1 98.75 106 SER A CA 1
ATOM 809 C C . SER A 1 106 ? 11.922 17.562 19.75 1 98.75 106 SER A C 1
ATOM 811 O O . SER A 1 106 ? 11 18.312 20.047 1 98.75 106 SER A O 1
ATOM 813 N N . THR A 1 107 ? 12.961 17.906 19.062 1 98.75 107 THR A N 1
ATOM 814 C CA . THR A 1 107 ? 13.055 19.25 18.531 1 98.75 107 THR A CA 1
ATOM 815 C C . THR A 1 107 ? 11.938 19.516 17.516 1 98.75 107 THR A C 1
ATOM 817 O O . THR A 1 107 ? 11.289 20.562 17.562 1 98.75 107 THR A O 1
ATOM 820 N N . LEU A 1 108 ? 11.688 18.594 16.609 1 98.75 108 LEU A N 1
ATOM 821 C CA . LEU A 1 108 ? 10.602 18.734 15.648 1 98.75 108 LEU A CA 1
ATOM 822 C C . LEU A 1 108 ? 9.258 18.859 16.359 1 98.75 108 LEU A C 1
ATOM 824 O O . LEU A 1 108 ? 8.43 19.688 15.992 1 98.75 108 LEU A O 1
ATOM 828 N N . ASP A 1 109 ? 9.078 18.078 17.391 1 98.5 109 ASP A N 1
ATOM 829 C CA . ASP A 1 109 ? 7.82 18.094 18.125 1 98.5 109 ASP A CA 1
ATOM 830 C C . ASP A 1 109 ? 7.637 19.422 18.859 1 98.5 109 ASP A C 1
ATOM 832 O O . ASP A 1 109 ? 6.52 19.938 18.953 1 98.5 109 ASP A O 1
ATOM 836 N N . ARG A 1 110 ? 8.703 19.938 19.406 1 98.31 110 ARG A N 1
ATOM 837 C CA . ARG A 1 110 ? 8.633 21.25 20.062 1 98.31 110 ARG A CA 1
ATOM 838 C C . ARG A 1 110 ? 8.219 22.328 19.062 1 98.31 110 ARG A C 1
ATOM 840 O O . ARG A 1 110 ? 7.395 23.188 19.375 1 98.31 110 ARG A O 1
ATOM 847 N N . LYS A 1 111 ? 8.836 22.312 17.875 1 98.62 111 LYS A N 1
ATOM 848 C CA . LYS A 1 111 ? 8.445 23.25 16.828 1 98.62 111 LYS A CA 1
ATOM 849 C C . LYS A 1 111 ? 6.969 23.094 16.469 1 98.62 111 LYS A C 1
ATOM 851 O O . LYS A 1 111 ? 6.27 24.078 16.234 1 98.62 111 LYS A O 1
ATOM 856 N N . LEU A 1 112 ? 6.551 21.844 16.406 1 98.25 112 LEU A N 1
ATOM 857 C CA . LEU A 1 112 ? 5.148 21.547 16.141 1 98.25 112 LEU A CA 1
ATOM 858 C C . LEU A 1 112 ? 4.25 22.141 17.219 1 98.25 112 LEU A C 1
ATOM 860 O O . LEU A 1 112 ? 3.189 22.688 16.922 1 98.25 112 LEU A O 1
ATOM 864 N N . GLY A 1 113 ? 4.695 21.984 18.453 1 98 113 GLY A N 1
ATOM 865 C CA . GLY A 1 113 ? 3.969 22.594 19.547 1 98 113 GLY A CA 1
ATOM 866 C C . GLY A 1 113 ? 3.811 24.094 19.391 1 98 113 GLY A C 1
ATOM 867 O O . GLY A 1 113 ? 2.725 24.641 19.609 1 98 113 GLY A O 1
ATOM 868 N N . THR A 1 114 ? 4.859 24.734 19.031 1 98.25 114 THR A N 1
ATOM 869 C CA . THR A 1 114 ? 4.832 26.188 18.812 1 98.25 114 THR A CA 1
ATOM 870 C C . THR A 1 114 ? 3.879 26.547 17.672 1 98.25 114 THR A C 1
ATOM 872 O O . THR A 1 114 ? 3.07 27.469 17.797 1 98.25 114 THR A O 1
ATOM 875 N N . ALA A 1 115 ? 3.973 25.797 16.578 1 98.31 115 ALA A N 1
ATOM 876 C CA . ALA A 1 115 ? 3.094 26.047 15.438 1 98.31 115 ALA A CA 1
ATOM 877 C C . ALA A 1 115 ? 1.63 25.859 15.828 1 98.31 115 ALA A C 1
ATOM 879 O O . ALA A 1 115 ? 0.76 26.594 15.359 1 98.31 115 ALA A O 1
ATOM 880 N N . THR A 1 116 ? 1.401 24.844 16.641 1 97.81 116 THR A N 1
ATOM 881 C CA . THR A 1 116 ? 0.041 24.562 17.078 1 97.81 116 THR A CA 1
ATOM 882 C C . THR A 1 116 ? -0.498 25.703 17.938 1 97.81 116 THR A C 1
ATOM 884 O O . THR A 1 116 ? -1.635 26.141 17.75 1 97.81 116 THR A O 1
ATOM 887 N N . ARG A 1 117 ? 0.302 26.234 18.828 1 96.69 117 ARG A N 1
ATOM 888 C CA . ARG A 1 117 ? -0.104 27.312 19.719 1 96.69 117 ARG A CA 1
ATOM 889 C C . ARG A 1 117 ? -0.407 28.578 18.922 1 96.69 117 ARG A C 1
ATOM 891 O O . ARG A 1 117 ? -1.301 29.344 19.297 1 96.69 117 ARG A O 1
ATOM 898 N N . THR A 1 118 ? 0.293 28.766 17.844 1 96.62 118 THR A N 1
ATOM 899 C CA . THR A 1 118 ? 0.119 29.984 17.062 1 96.62 118 THR A CA 1
ATOM 900 C C . THR A 1 118 ? -0.815 29.734 15.875 1 96.62 118 THR A C 1
ATOM 902 O O . THR A 1 118 ? -0.959 30.594 15 1 96.62 118 THR A O 1
ATOM 905 N N . ARG A 1 119 ? -1.344 28.578 15.773 1 95.69 119 ARG A N 1
ATOM 906 C CA . ARG A 1 119 ? -2.357 28.172 14.805 1 95.69 119 ARG A CA 1
ATOM 907 C C . ARG A 1 119 ? -1.869 28.406 13.375 1 95.69 119 ARG A C 1
ATOM 909 O O . ARG A 1 119 ? -2.613 28.906 12.531 1 95.69 119 ARG A O 1
ATOM 916 N N . ARG A 1 120 ? -0.635 28.094 13.172 1 97.62 120 ARG A N 1
ATOM 917 C CA . ARG A 1 120 ? -0.055 28.172 11.836 1 97.62 120 ARG A CA 1
ATOM 918 C C . ARG A 1 120 ? -0.224 26.859 11.086 1 97.62 120 ARG A C 1
ATOM 920 O O . ARG A 1 120 ? 0.703 26.047 11.023 1 97.62 120 ARG A O 1
ATOM 927 N N . VAL A 1 121 ? -1.224 26.719 10.422 1 97.25 121 VAL A N 1
ATOM 928 C CA . VAL A 1 121 ? -1.705 25.453 9.859 1 97.25 121 VAL A CA 1
ATOM 929 C C . VAL A 1 121 ? -0.698 24.922 8.844 1 97.25 121 VAL A C 1
ATOM 931 O O . VAL A 1 121 ? -0.401 23.734 8.828 1 97.25 121 VAL A O 1
ATOM 934 N N . THR A 1 122 ? -0.15 25.781 7.988 1 97.12 122 THR A N 1
ATOM 935 C CA . THR A 1 122 ? 0.82 25.359 6.984 1 97.12 122 THR A CA 1
ATOM 936 C C . THR A 1 122 ? 2.078 24.797 7.648 1 97.12 122 THR A C 1
ATOM 938 O O . THR A 1 122 ? 2.621 23.781 7.207 1 97.12 122 THR A O 1
ATOM 941 N N . ASP A 1 123 ? 2.484 25.453 8.703 1 98.19 123 ASP A N 1
ATOM 942 C CA . ASP A 1 123 ? 3.643 24.969 9.453 1 98.19 123 ASP A CA 1
ATOM 943 C C . ASP A 1 123 ? 3.342 23.641 10.133 1 98.19 123 ASP A C 1
ATOM 945 O O . ASP A 1 123 ? 4.203 22.75 10.195 1 98.19 123 ASP A O 1
ATOM 949 N N . ILE A 1 124 ? 2.141 23.484 10.688 1 98.62 124 ILE A N 1
ATOM 950 C CA . ILE A 1 124 ? 1.738 22.25 11.336 1 98.62 124 ILE A CA 1
ATOM 951 C C . ILE A 1 124 ? 1.812 21.094 10.336 1 98.62 124 ILE A C 1
ATOM 953 O O . ILE A 1 124 ? 2.395 20.047 10.625 1 98.62 124 ILE A O 1
ATOM 957 N N . GLU A 1 125 ? 1.297 21.297 9.172 1 97.62 125 GLU A N 1
ATOM 958 C CA . GLU A 1 125 ? 1.335 20.281 8.133 1 97.62 125 GLU A CA 1
ATOM 959 C C . GLU A 1 125 ? 2.77 19.875 7.801 1 97.62 125 GLU A C 1
ATOM 961 O O . GLU A 1 125 ? 3.094 18.688 7.746 1 97.62 125 GLU A O 1
ATOM 966 N N . ARG A 1 126 ? 3.561 20.875 7.555 1 97.81 126 ARG A N 1
ATOM 967 C CA . ARG A 1 126 ? 4.949 20.641 7.176 1 97.81 126 ARG A CA 1
ATOM 968 C C . ARG A 1 126 ? 5.703 19.922 8.289 1 97.81 126 ARG A C 1
ATOM 970 O O . ARG A 1 126 ? 6.395 18.922 8.031 1 97.81 126 ARG A O 1
ATOM 977 N N . LEU A 1 127 ? 5.578 20.359 9.531 1 98.62 127 LEU A N 1
ATOM 978 C CA . LEU A 1 127 ? 6.316 19.797 10.656 1 98.62 127 LEU A CA 1
ATOM 979 C C . LEU A 1 127 ? 5.812 18.406 11 1 98.62 127 LEU A C 1
ATOM 981 O O . LEU A 1 127 ? 6.594 17.531 11.391 1 98.62 127 LEU A O 1
ATOM 985 N N . GLU A 1 128 ? 4.504 18.203 10.906 1 98.5 128 GLU A N 1
ATOM 986 C CA . GLU A 1 128 ? 3.939 16.859 11.086 1 98.5 128 GLU A CA 1
ATOM 987 C C . GLU A 1 128 ? 4.52 15.875 10.07 1 98.5 128 GLU A C 1
ATOM 989 O O . GLU A 1 128 ? 4.918 14.773 10.438 1 98.5 128 GLU A O 1
ATOM 994 N N . PHE A 1 129 ? 4.609 16.297 8.859 1 97.81 129 PHE A N 1
ATOM 995 C CA . PHE A 1 129 ? 5.219 15.477 7.828 1 97.81 129 PHE A CA 1
ATOM 996 C C . PHE A 1 129 ? 6.68 15.188 8.156 1 97.81 129 PHE A C 1
ATOM 998 O O . PHE A 1 129 ? 7.125 14.039 8.07 1 97.81 129 PHE A O 1
ATOM 1005 N N . GLU A 1 130 ? 7.426 16.172 8.547 1 98.38 130 GLU A N 1
ATOM 1006 C CA . GLU A 1 130 ? 8.852 16.031 8.852 1 98.38 130 GLU A CA 1
ATOM 1007 C C . GLU A 1 130 ? 9.07 15.102 10.039 1 98.38 130 GLU A C 1
ATOM 1009 O O . GLU A 1 130 ? 10.031 14.328 10.062 1 98.38 130 GLU A O 1
ATOM 1014 N N . PHE A 1 131 ? 8.195 15.219 11.062 1 98.88 131 PHE A N 1
ATOM 1015 C CA . PHE A 1 131 ? 8.281 14.359 12.234 1 98.88 131 PHE A CA 1
ATOM 1016 C C . PHE A 1 131 ? 8.141 12.891 11.836 1 98.88 131 PHE A C 1
ATOM 1018 O O . PHE A 1 131 ? 9 12.07 12.164 1 98.88 131 PHE A O 1
ATOM 1025 N N . HIS A 1 132 ? 7.117 12.562 11.047 1 98.62 132 HIS A N 1
ATOM 1026 C CA . HIS A 1 132 ? 6.875 11.188 10.633 1 98.62 132 HIS A CA 1
ATOM 1027 C C . HIS A 1 132 ? 7.949 10.703 9.656 1 98.62 132 HIS A C 1
ATOM 1029 O O . HIS A 1 132 ? 8.352 9.539 9.695 1 98.62 132 HIS A O 1
ATOM 1035 N N . ARG A 1 133 ? 8.414 11.609 8.773 1 97.94 133 ARG A N 1
ATOM 1036 C CA . ARG A 1 133 ? 9.516 11.266 7.875 1 97.94 133 ARG A CA 1
ATOM 1037 C C . ARG A 1 133 ? 10.758 10.875 8.664 1 97.94 133 ARG A C 1
ATOM 1039 O O . ARG A 1 133 ? 11.43 9.898 8.336 1 97.94 133 ARG A O 1
ATOM 1046 N N . ALA A 1 134 ? 11.086 11.648 9.695 1 98.62 134 ALA A N 1
ATOM 1047 C CA . ALA A 1 134 ? 12.25 11.352 10.523 1 98.62 134 ALA A CA 1
ATOM 1048 C C . ALA A 1 134 ? 12.109 9.984 11.188 1 98.62 134 ALA A C 1
ATOM 1050 O O . ALA A 1 134 ? 13.055 9.195 11.211 1 98.62 134 ALA A O 1
ATOM 1051 N N . VAL A 1 135 ? 10.93 9.695 11.742 1 98.81 135 VAL A N 1
ATOM 1052 C CA . VAL A 1 135 ? 10.672 8.383 12.344 1 98.81 135 VAL A CA 1
ATOM 1053 C C . VAL A 1 135 ? 10.914 7.285 11.312 1 98.81 135 VAL A C 1
ATOM 1055 O O . VAL A 1 135 ? 11.609 6.309 11.586 1 98.81 135 VAL A O 1
ATOM 1058 N N . ASN A 1 136 ? 10.367 7.48 10.148 1 98.25 136 ASN A N 1
ATOM 1059 C CA . ASN A 1 136 ? 10.469 6.473 9.094 1 98.25 136 ASN A CA 1
ATOM 1060 C C . ASN A 1 136 ? 11.914 6.242 8.672 1 98.25 136 ASN A C 1
ATOM 1062 O O . ASN A 1 136 ? 12.312 5.113 8.375 1 98.25 136 ASN A O 1
ATOM 1066 N N . LEU A 1 137 ? 12.703 7.293 8.586 1 97.62 137 LEU A N 1
ATOM 1067 C CA . LEU A 1 137 ? 14.102 7.18 8.195 1 97.62 137 LEU A CA 1
ATOM 1068 C C . LEU A 1 137 ? 14.898 6.395 9.234 1 97.62 137 LEU A C 1
ATOM 1070 O O . LEU A 1 137 ? 15.758 5.59 8.883 1 97.62 137 LEU A O 1
ATOM 1074 N N . ILE A 1 138 ? 14.57 6.551 10.484 1 98.5 138 ILE A N 1
ATOM 1075 C CA . ILE A 1 138 ? 15.258 5.859 11.57 1 98.5 138 ILE A CA 1
ATOM 1076 C C . ILE A 1 138 ? 14.906 4.375 11.547 1 98.5 138 ILE A C 1
ATOM 1078 O O . ILE A 1 138 ? 15.734 3.525 11.875 1 98.5 138 ILE A O 1
ATOM 1082 N N . ALA A 1 139 ? 13.711 4.039 11.188 1 98.06 139 ALA A N 1
ATOM 1083 C CA . ALA A 1 139 ? 13.203 2.672 11.242 1 98.06 139 ALA A CA 1
ATOM 1084 C C . ALA A 1 139 ? 13.969 1.756 10.297 1 98.06 139 ALA A C 1
ATOM 1086 O O . ALA A 1 139 ? 13.945 0.532 10.445 1 98.06 139 ALA A O 1
ATOM 1087 N N . GLU A 1 140 ? 14.609 2.326 9.242 1 95.12 140 GLU A N 1
ATOM 1088 C CA . GLU A 1 140 ? 15.352 1.562 8.242 1 95.12 140 GLU A CA 1
ATOM 1089 C C . GLU A 1 140 ? 14.5 0.435 7.664 1 95.12 140 GLU A C 1
ATOM 1091 O O . GLU A 1 140 ? 14.945 -0.713 7.594 1 95.12 140 GLU A O 1
ATOM 1096 N N . ALA A 1 141 ? 13.32 0.724 7.336 1 96.69 141 ALA A N 1
ATOM 1097 C CA . ALA A 1 141 ? 12.352 -0.173 6.711 1 96.69 141 ALA A CA 1
ATOM 1098 C C . ALA A 1 141 ? 11.812 0.421 5.414 1 96.69 141 ALA A C 1
ATOM 1100 O O . ALA A 1 141 ? 10.633 0.775 5.328 1 96.69 141 ALA A O 1
ATOM 1101 N N . ARG A 1 142 ? 12.586 0.361 4.406 1 93.38 142 ARG A N 1
ATOM 1102 C CA . ARG A 1 142 ? 12.367 1.13 3.186 1 93.38 142 ARG A CA 1
ATOM 1103 C C . ARG A 1 142 ? 11.023 0.774 2.553 1 93.38 142 ARG A C 1
ATOM 1105 O O . ARG A 1 142 ? 10.227 1.659 2.24 1 93.38 142 ARG A O 1
ATOM 1112 N N . LYS A 1 143 ? 10.695 -0.474 2.428 1 95.69 143 LYS A N 1
ATOM 1113 C CA . LYS A 1 143 ? 9.492 -0.867 1.698 1 95.69 143 LYS A CA 1
ATOM 1114 C C . LYS A 1 143 ? 8.242 -0.622 2.533 1 95.69 143 LYS A C 1
ATOM 1116 O O . LYS A 1 143 ? 7.207 -0.212 2.002 1 95.69 143 LYS A O 1
ATOM 1121 N N . LEU A 1 144 ? 8.344 -0.865 3.84 1 97.25 144 LEU A N 1
ATOM 1122 C CA . LEU A 1 144 ? 7.195 -0.546 4.68 1 97.25 144 LEU A CA 1
ATOM 1123 C C . LEU A 1 144 ? 6.906 0.951 4.652 1 97.25 144 LEU A C 1
ATOM 1125 O O . LEU A 1 144 ? 5.742 1.361 4.574 1 97.25 144 LEU A O 1
ATOM 1129 N N . ALA A 1 145 ? 8.016 1.714 4.738 1 97.06 145 ALA A N 1
ATOM 1130 C CA . ALA A 1 145 ? 7.844 3.164 4.688 1 97.06 145 ALA A CA 1
ATOM 1131 C C . ALA A 1 145 ? 7.238 3.6 3.357 1 97.06 145 ALA A C 1
ATOM 1133 O O . ALA A 1 145 ? 6.434 4.535 3.311 1 97.06 145 ALA A O 1
ATOM 1134 N N . TRP A 1 146 ? 7.602 2.936 2.336 1 95.31 146 TRP A N 1
ATOM 1135 C CA . TRP A 1 146 ? 7.039 3.223 1.02 1 95.31 146 TRP A CA 1
ATOM 1136 C C . TRP A 1 146 ? 5.543 2.939 0.992 1 95.31 146 TRP A C 1
ATOM 1138 O O . TRP A 1 146 ? 4.758 3.762 0.515 1 95.31 146 TRP A O 1
ATOM 1148 N N . PHE A 1 147 ? 5.094 1.839 1.505 1 97.06 147 PHE A N 1
ATOM 1149 C CA . PHE A 1 147 ? 3.674 1.5 1.544 1 97.06 147 PHE A CA 1
ATOM 1150 C C . PHE A 1 147 ? 2.91 2.471 2.438 1 97.06 147 PHE A C 1
ATOM 1152 O O . PHE A 1 147 ? 1.78 2.852 2.125 1 97.06 147 PHE A O 1
ATOM 1159 N N . LEU A 1 148 ? 3.545 2.865 3.529 1 98.19 148 LEU A N 1
ATOM 1160 C CA . LEU A 1 148 ? 2.92 3.869 4.383 1 98.19 148 LEU A CA 1
ATOM 1161 C C . LEU A 1 148 ? 2.705 5.172 3.623 1 98.19 148 LEU A C 1
ATOM 1163 O O . LEU A 1 148 ? 1.639 5.785 3.717 1 98.19 148 LEU A O 1
ATOM 1167 N N . ARG A 1 149 ? 3.686 5.555 2.865 1 95.75 149 ARG A N 1
ATOM 1168 C CA . ARG A 1 149 ? 3.576 6.773 2.076 1 95.75 149 ARG A CA 1
ATOM 1169 C C . ARG A 1 149 ? 2.404 6.695 1.103 1 95.75 149 ARG A C 1
ATOM 1171 O O . ARG A 1 149 ? 1.632 7.648 0.975 1 95.75 149 ARG A O 1
ATOM 1178 N N . THR A 1 150 ? 2.24 5.602 0.492 1 95 150 THR A N 1
ATOM 1179 C CA . THR A 1 150 ? 1.138 5.402 -0.442 1 95 150 THR A CA 1
ATOM 1180 C C . THR A 1 150 ? -0.204 5.488 0.278 1 95 150 THR A C 1
ATOM 1182 O O . THR A 1 150 ? -1.134 6.141 -0.206 1 95 150 THR A O 1
ATOM 1185 N N . ALA A 1 151 ? -0.271 4.887 1.417 1 97.62 151 ALA A N 1
ATOM 1186 C CA . ALA A 1 151 ? -1.521 4.887 2.176 1 97.62 151 ALA A CA 1
ATOM 1187 C C . ALA A 1 151 ? -1.843 6.281 2.699 1 97.62 151 ALA A C 1
ATOM 1189 O O . ALA A 1 151 ? -3.012 6.672 2.771 1 97.62 151 ALA A O 1
ATOM 1190 N N . THR A 1 152 ? -0.801 7.066 3.01 1 97.81 152 THR A N 1
ATOM 1191 C CA . THR A 1 152 ? -1.02 8.375 3.613 1 97.81 152 THR A CA 1
ATOM 1192 C C . THR A 1 152 ? -1.441 9.391 2.559 1 97.81 152 THR A C 1
ATOM 1194 O O . THR A 1 152 ? -1.853 10.508 2.891 1 97.81 152 THR A O 1
ATOM 1197 N N . LEU A 1 153 ? -1.426 9 1.295 1 96.62 153 LEU A N 1
ATOM 1198 C CA . LEU A 1 153 ? -1.975 9.852 0.245 1 96.62 153 LEU A CA 1
ATOM 1199 C C . LEU A 1 153 ? -3.473 10.062 0.444 1 96.62 153 LEU A C 1
ATOM 1201 O O . LEU A 1 153 ? -4.039 11.031 -0.065 1 96.62 153 LEU A O 1
ATOM 1205 N N . TYR A 1 154 ? -4.129 9.227 1.198 1 97.62 154 TYR A N 1
ATOM 1206 C CA . TYR A 1 154 ? -5.562 9.312 1.454 1 97.62 154 TYR A CA 1
ATOM 1207 C C . TYR A 1 154 ? -5.852 10.188 2.664 1 97.62 154 TYR A C 1
ATOM 1209 O O . TYR A 1 154 ? -7.012 10.359 3.053 1 97.62 154 TYR A O 1
ATOM 1217 N N . THR A 1 155 ? -4.848 10.773 3.232 1 98.25 155 THR A N 1
ATOM 1218 C CA . THR A 1 155 ? -5.016 11.633 4.398 1 98.25 155 THR A CA 1
ATOM 1219 C C . THR A 1 155 ? -5.156 13.094 3.977 1 98.25 155 THR A C 1
ATOM 1221 O O . THR A 1 155 ? -4.234 13.664 3.395 1 98.25 155 THR A O 1
ATOM 1224 N N . PRO A 1 156 ? -6.262 13.695 4.227 1 97.88 156 PRO A N 1
ATOM 1225 C CA . PRO A 1 156 ? -6.352 15.141 3.979 1 97.88 156 PRO A CA 1
ATOM 1226 C C . PRO A 1 156 ? -5.664 15.969 5.062 1 97.88 156 PRO A C 1
ATOM 1228 O O . PRO A 1 156 ? -6.324 16.469 5.977 1 97.88 156 PRO A O 1
ATOM 1231 N N . ALA A 1 157 ? -4.418 16.203 4.883 1 97.12 157 ALA A N 1
ATOM 1232 C CA . ALA A 1 157 ? -3.555 16.766 5.914 1 97.12 157 ALA A CA 1
ATOM 1233 C C . ALA A 1 157 ? -4.031 18.156 6.32 1 97.12 157 ALA A C 1
ATOM 1235 O O . ALA A 1 157 ? -4.066 18.5 7.508 1 97.12 157 ALA A O 1
ATOM 1236 N N . ARG A 1 158 ? -4.43 18.984 5.352 1 95.62 158 ARG A N 1
ATOM 1237 C CA . ARG A 1 158 ? -4.859 20.344 5.652 1 95.62 158 ARG A CA 1
ATOM 1238 C C . ARG A 1 158 ? -6.125 20.344 6.5 1 95.62 158 ARG A C 1
ATOM 1240 O O . ARG A 1 158 ? -6.254 21.141 7.434 1 95.62 158 ARG A O 1
ATOM 1247 N N . PHE A 1 159 ? -7.031 19.5 6.176 1 97.25 159 PHE A N 1
ATOM 1248 C CA . PHE A 1 159 ? -8.242 19.391 6.977 1 97.25 159 PHE A CA 1
ATOM 1249 C C . PHE A 1 159 ? -7.91 19.016 8.414 1 97.25 159 PHE A C 1
ATOM 1251 O O . PHE A 1 159 ? -8.383 19.656 9.352 1 97.25 159 PHE A O 1
ATOM 1258 N N . LEU A 1 160 ? -7.094 17.969 8.57 1 97.81 160 LEU A N 1
ATOM 1259 C CA . LEU A 1 160 ? -6.789 17.484 9.914 1 97.81 160 LEU A CA 1
ATOM 1260 C C . LEU A 1 160 ? -6.008 18.531 10.695 1 97.81 160 LEU A C 1
ATOM 1262 O O . LEU A 1 160 ? -6.316 18.797 11.867 1 97.81 160 LEU A O 1
ATOM 1266 N N . SER A 1 161 ? -5.035 19.203 10.039 1 97.56 161 SER A N 1
ATOM 1267 C CA . SER A 1 161 ? -4.219 20.203 10.727 1 97.56 161 SER A CA 1
ATOM 1268 C C . SER A 1 161 ? -5.047 21.422 11.125 1 97.56 161 SER A C 1
ATOM 1270 O O . SER A 1 161 ? -4.66 22.172 12.016 1 97.56 161 SER A O 1
ATOM 1272 N N . SER A 1 162 ? -6.125 21.594 10.5 1 97.06 162 SER A N 1
ATOM 1273 C CA . SER A 1 162 ? -7 22.719 10.812 1 97.06 162 SER A CA 1
ATOM 1274 C C . SER A 1 162 ? -7.969 22.375 11.938 1 97.06 162 SER A C 1
ATOM 1276 O O . SER A 1 162 ? -8.656 23.25 12.461 1 97.06 162 SER A O 1
ATOM 1278 N N . ASP A 1 163 ? -8.109 21.156 12.297 1 97.19 163 ASP A N 1
ATOM 1279 C CA . ASP A 1 163 ? -9.016 20.688 13.336 1 97.19 163 ASP A CA 1
ATOM 1280 C C . ASP A 1 163 ? -8.375 20.797 14.719 1 97.19 163 ASP A C 1
ATOM 1282 O O . ASP A 1 163 ? -7.367 20.141 14.992 1 97.19 163 ASP A O 1
ATOM 1286 N N . PRO A 1 164 ? -8.945 21.609 15.602 1 96.38 164 PRO A N 1
ATOM 1287 C CA . PRO A 1 164 ? -8.336 21.797 16.922 1 96.38 164 PRO A CA 1
ATOM 1288 C C . PRO A 1 164 ? -8.297 20.516 17.75 1 96.38 164 PRO A C 1
ATOM 1290 O O . PRO A 1 164 ? -7.363 20.297 18.516 1 96.38 164 PRO A O 1
ATOM 1293 N N . GLY A 1 165 ? -9.305 19.719 17.594 1 97.06 165 GLY A N 1
ATOM 1294 C CA . GLY A 1 165 ? -9.297 18.438 18.297 1 97.06 165 GLY A CA 1
ATOM 1295 C C . GLY A 1 165 ? -8.195 17.516 17.828 1 97.06 165 GLY A C 1
ATOM 1296 O O . GLY A 1 165 ? -7.566 16.828 18.656 1 97.06 165 GLY A O 1
ATOM 1297 N N . TRP A 1 166 ? -8.016 17.516 16.562 1 97.94 166 TRP A N 1
ATOM 1298 C CA . TRP A 1 166 ? -6.93 16.703 16.031 1 97.94 166 TRP A CA 1
ATOM 1299 C C . TRP A 1 166 ? -5.578 17.203 16.531 1 97.94 166 TRP A C 1
ATOM 1301 O O . TRP A 1 166 ? -4.719 16.406 16.922 1 97.94 166 TRP A O 1
ATOM 1311 N N . ARG A 1 167 ? -5.355 18.5 16.516 1 98 167 ARG A N 1
ATOM 1312 C CA . ARG A 1 167 ? -4.086 19.062 16.969 1 98 167 ARG A CA 1
ATOM 1313 C C . ARG A 1 167 ? -3.807 18.688 18.406 1 98 167 ARG A C 1
ATOM 1315 O O . ARG A 1 167 ? -2.682 18.328 18.766 1 98 167 ARG A O 1
ATOM 1322 N N . ALA A 1 168 ? -4.781 18.734 19.203 1 97.31 168 ALA A N 1
ATOM 1323 C CA . ALA A 1 168 ? -4.617 18.391 20.609 1 97.31 168 ALA A CA 1
ATOM 1324 C C . ALA A 1 168 ? -4.266 16.922 20.781 1 97.31 168 ALA A C 1
ATOM 1326 O O . ALA A 1 168 ? -3.344 16.562 21.531 1 97.31 168 ALA A O 1
ATOM 1327 N N . ALA A 1 169 ? -5 16.078 20.125 1 97.88 169 ALA A N 1
ATOM 1328 C CA . ALA A 1 169 ? -4.75 14.641 20.203 1 97.88 169 ALA A CA 1
ATOM 1329 C C . ALA A 1 169 ? -3.373 14.289 19.641 1 97.88 169 ALA A C 1
ATOM 1331 O O . ALA A 1 169 ? -2.674 13.43 20.172 1 97.88 169 ALA A O 1
ATOM 1332 N N . MET A 1 170 ? -3.064 14.938 18.531 1 98.19 170 MET A N 1
ATOM 1333 C CA . MET A 1 170 ? -1.766 14.719 17.891 1 98.19 170 MET A CA 1
ATOM 1334 C C . MET A 1 170 ? -0.632 15.039 18.859 1 98.19 170 MET A C 1
ATOM 1336 O O . MET A 1 170 ? 0.329 14.273 18.969 1 98.19 170 MET A O 1
ATOM 1340 N N . ARG A 1 171 ? -0.712 16.125 19.578 1 97.31 171 ARG A N 1
ATOM 1341 C CA . ARG A 1 171 ? 0.312 16.484 20.562 1 97.31 171 ARG A CA 1
ATOM 1342 C C . ARG A 1 171 ? 0.416 15.43 21.656 1 97.31 171 ARG A C 1
ATOM 1344 O O . ARG A 1 171 ? 1.518 15.047 22.047 1 97.31 171 ARG A O 1
ATOM 1351 N N . THR A 1 172 ? -0.682 15.016 22.125 1 98.12 172 THR A N 1
ATOM 1352 C CA . THR A 1 172 ? -0.721 14 23.156 1 98.12 172 THR A CA 1
ATOM 1353 C C . THR A 1 172 ? -0.099 12.695 22.672 1 98.12 172 THR A C 1
ATOM 1355 O O . THR A 1 172 ? 0.715 12.086 23.375 1 98.12 172 THR A O 1
ATOM 1358 N N . ASP A 1 173 ? -0.441 12.297 21.516 1 98.5 173 ASP A N 1
ATOM 1359 C CA . ASP A 1 173 ? 0.079 11.062 20.922 1 98.5 173 ASP A CA 1
ATOM 1360 C C . ASP A 1 173 ? 1.588 11.148 20.719 1 98.5 173 ASP A C 1
ATOM 1362 O O . ASP A 1 173 ? 2.312 10.18 20.969 1 98.5 173 ASP A O 1
ATOM 1366 N N . HIS A 1 174 ? 2.043 12.289 20.188 1 98.69 174 HIS A N 1
ATOM 1367 C CA . HIS A 1 174 ? 3.475 12.461 19.969 1 98.69 174 HIS A CA 1
ATOM 1368 C C . HIS A 1 174 ? 4.242 12.422 21.297 1 98.69 174 HIS A C 1
ATOM 1370 O O . HIS A 1 174 ? 5.32 11.828 21.375 1 98.69 174 HIS A O 1
ATOM 1376 N N . GLU A 1 175 ? 3.707 13.062 22.266 1 98.44 175 GLU A N 1
ATOM 1377 C CA . GLU A 1 175 ? 4.348 13.023 23.578 1 98.44 175 GLU A CA 1
ATOM 1378 C C . GLU A 1 175 ? 4.465 11.594 24.109 1 98.44 175 GLU A C 1
ATOM 1380 O O . GLU A 1 175 ? 5.52 11.195 24.594 1 98.44 175 GLU A O 1
ATOM 1385 N N . ALA A 1 176 ? 3.367 10.867 24 1 98.81 176 ALA A N 1
ATOM 1386 C CA . ALA A 1 176 ? 3.379 9.461 24.406 1 98.81 176 ALA A CA 1
ATOM 1387 C C . ALA A 1 176 ? 4.383 8.656 23.578 1 98.81 176 ALA A C 1
ATOM 1389 O O . ALA A 1 176 ? 5.082 7.797 24.109 1 98.81 176 ALA A O 1
ATOM 1390 N N . LEU A 1 177 ? 4.445 8.906 22.312 1 98.94 177 LEU A N 1
ATOM 1391 C CA . LEU A 1 177 ? 5.391 8.227 21.438 1 98.94 177 LEU A CA 1
ATOM 1392 C C . LEU A 1 177 ? 6.828 8.516 21.859 1 98.94 177 LEU A C 1
ATOM 1394 O O . LEU A 1 177 ? 7.629 7.594 22.031 1 98.94 177 LEU A O 1
ATOM 1398 N N . LEU A 1 178 ? 7.129 9.828 22.047 1 98.94 178 LEU A N 1
ATOM 1399 C CA . LEU A 1 178 ? 8.484 10.219 22.406 1 98.94 178 LEU A CA 1
ATOM 1400 C C . LEU A 1 178 ? 8.883 9.594 23.75 1 98.94 178 LEU A C 1
ATOM 1402 O O . LEU A 1 178 ? 10.023 9.172 23.922 1 98.94 178 LEU A O 1
ATOM 1406 N N . ALA A 1 179 ? 7.945 9.531 24.656 1 98.88 179 ALA A N 1
ATOM 1407 C CA . ALA A 1 179 ? 8.211 8.867 25.938 1 98.88 179 ALA A CA 1
ATOM 1408 C C . ALA A 1 179 ? 8.508 7.387 25.734 1 98.88 179 ALA A C 1
ATOM 1410 O O . ALA A 1 179 ? 9.461 6.855 26.312 1 98.88 179 ALA A O 1
ATOM 1411 N N . ALA A 1 180 ? 7.707 6.73 24.922 1 98.94 180 ALA A N 1
ATOM 1412 C CA . ALA A 1 180 ? 7.914 5.316 24.625 1 98.94 180 ALA A CA 1
ATOM 1413 C C . ALA A 1 180 ? 9.266 5.086 23.953 1 98.94 180 ALA A C 1
ATOM 1415 O O . ALA A 1 180 ? 9.953 4.105 24.25 1 98.94 180 ALA A O 1
ATOM 1416 N N . LEU A 1 181 ? 9.648 6.008 23.031 1 98.94 181 LEU A N 1
ATOM 1417 C CA . LEU A 1 181 ? 10.938 5.906 22.359 1 98.94 181 LEU A CA 1
ATOM 1418 C C . LEU A 1 181 ? 12.086 6.082 23.344 1 98.94 181 LEU A C 1
ATOM 1420 O O . LEU A 1 181 ? 13.062 5.332 23.312 1 98.94 181 LEU A O 1
ATOM 1424 N N . ARG A 1 182 ? 11.984 7.012 24.203 1 98.62 182 ARG A N 1
ATOM 1425 C CA . ARG A 1 182 ? 12.992 7.266 25.219 1 98.62 182 ARG A CA 1
ATOM 1426 C C . ARG A 1 182 ? 13.203 6.039 26.094 1 98.62 182 ARG A C 1
ATOM 1428 O O . ARG A 1 182 ? 14.344 5.719 26.453 1 98.62 182 ARG A O 1
ATOM 1435 N N . ASP A 1 183 ? 12.148 5.336 26.391 1 98.62 183 ASP A N 1
ATOM 1436 C CA . ASP A 1 183 ? 12.172 4.215 27.312 1 98.62 183 ASP A CA 1
ATOM 1437 C C . ASP A 1 183 ? 12.461 2.902 26.594 1 98.62 183 ASP A C 1
ATOM 1439 O O . ASP A 1 183 ? 12.508 1.84 27.219 1 98.62 183 ASP A O 1
ATOM 1443 N N . GLY A 1 184 ? 12.547 2.924 25.312 1 98.69 184 GLY A N 1
ATOM 1444 C CA . GLY A 1 184 ? 12.719 1.705 24.547 1 98.69 184 GLY A CA 1
ATOM 1445 C C . GLY A 1 184 ? 11.5 0.8 24.562 1 98.69 184 GLY A C 1
ATOM 1446 O O . GLY A 1 184 ? 11.633 -0.424 24.5 1 98.69 184 GLY A O 1
ATOM 1447 N N . ASP A 1 185 ? 10.398 1.363 24.766 1 98.81 185 ASP A N 1
ATOM 1448 C CA . ASP A 1 185 ? 9.141 0.635 24.891 1 98.81 185 ASP A CA 1
ATOM 1449 C C . ASP A 1 185 ? 8.484 0.443 23.516 1 98.81 185 ASP A C 1
ATOM 1451 O O . ASP A 1 185 ? 7.633 1.237 23.109 1 98.81 185 ASP A O 1
ATOM 1455 N N . ALA A 1 186 ? 8.812 -0.677 22.906 1 98.88 186 ALA A N 1
ATOM 1456 C CA . ALA A 1 186 ? 8.328 -0.939 21.547 1 98.88 186 ALA A CA 1
ATOM 1457 C C . ALA A 1 186 ? 6.809 -1.052 21.516 1 98.88 186 ALA A C 1
ATOM 1459 O O . ALA A 1 186 ? 6.16 -0.531 20.609 1 98.88 186 ALA A O 1
ATOM 1460 N N . ALA A 1 187 ? 6.238 -1.699 22.453 1 98.81 187 ALA A N 1
ATOM 1461 C CA . ALA A 1 187 ? 4.789 -1.873 22.5 1 98.81 187 ALA A CA 1
ATOM 1462 C C . ALA A 1 187 ? 4.082 -0.534 22.672 1 98.81 187 ALA A C 1
ATOM 1464 O O . ALA A 1 187 ? 3.068 -0.269 22.016 1 98.81 187 ALA A O 1
ATOM 1465 N N . GLY A 1 188 ? 4.617 0.295 23.562 1 98.88 188 GLY A N 1
ATOM 1466 C CA . GLY A 1 188 ? 4.059 1.624 23.766 1 98.88 188 GLY A CA 1
ATOM 1467 C C . GLY A 1 188 ? 4.172 2.502 22.531 1 98.88 188 GLY A C 1
ATOM 1468 O O . GLY A 1 188 ? 3.238 3.23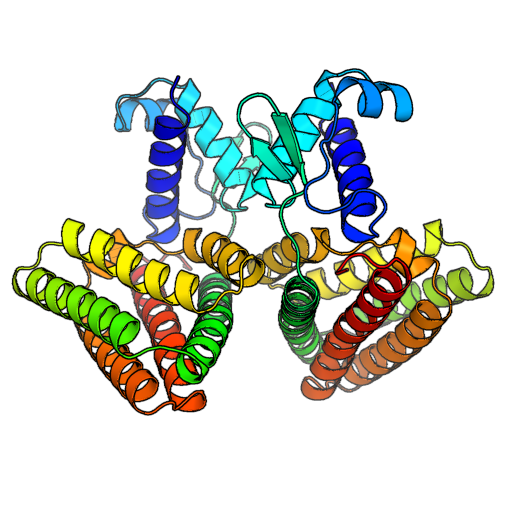6 22.188 1 98.88 188 GLY A O 1
ATOM 1469 N N . ALA A 1 189 ? 5.32 2.439 21.812 1 98.94 189 ALA A N 1
ATOM 1470 C CA . ALA A 1 189 ? 5.523 3.205 20.594 1 98.94 189 ALA A CA 1
ATOM 1471 C C . ALA A 1 189 ? 4.52 2.797 19.516 1 98.94 189 ALA A C 1
ATOM 1473 O O . ALA A 1 189 ? 3.904 3.652 18.875 1 98.94 189 ALA A O 1
ATOM 1474 N N . ARG A 1 190 ? 4.348 1.5 19.391 1 98.88 190 ARG A N 1
ATOM 1475 C CA . ARG A 1 190 ? 3.379 0.979 18.438 1 98.88 190 ARG A CA 1
ATOM 1476 C C . ARG A 1 190 ? 1.977 1.494 18.734 1 98.88 190 ARG A C 1
ATOM 1478 O O . ARG A 1 190 ? 1.281 1.984 17.844 1 98.88 190 ARG A O 1
ATOM 1485 N N . ALA A 1 191 ? 1.587 1.376 19.953 1 98.81 191 ALA A N 1
ATOM 1486 C CA . ALA A 1 191 ? 0.23 1.742 20.359 1 98.81 191 ALA A CA 1
ATOM 1487 C C . ALA A 1 191 ? -0.021 3.23 20.141 1 98.81 191 ALA A C 1
ATOM 1489 O O . ALA A 1 191 ? -1.067 3.621 19.609 1 98.81 191 ALA A O 1
ATOM 1490 N N . SER A 1 192 ? 0.92 4.07 20.562 1 98.81 192 SER A N 1
ATOM 1491 C CA . SER A 1 192 ? 0.76 5.512 20.422 1 98.81 192 SER A CA 1
ATOM 1492 C C . SER A 1 192 ? 0.685 5.922 18.953 1 98.81 192 SER A C 1
ATOM 1494 O O . SER A 1 192 ? -0.163 6.73 18.562 1 98.81 192 SER A O 1
ATOM 1496 N N . MET A 1 193 ? 1.525 5.363 18.156 1 98.88 193 MET A N 1
ATOM 1497 C CA . MET A 1 193 ? 1.543 5.691 16.734 1 98.88 193 MET A CA 1
ATOM 1498 C C . MET A 1 193 ? 0.266 5.215 16.047 1 98.88 193 MET A C 1
ATOM 1500 O O . MET A 1 193 ? -0.315 5.938 15.242 1 98.88 193 MET A O 1
ATOM 1504 N N . SER A 1 194 ? -0.147 4.004 16.344 1 98.75 194 SER A N 1
ATOM 1505 C CA . SER A 1 194 ? -1.381 3.49 15.758 1 98.75 194 SER A CA 1
ATOM 1506 C C . SER A 1 194 ? -2.578 4.355 16.141 1 98.75 194 SER A C 1
ATOM 1508 O O . SER A 1 194 ? -3.406 4.688 15.289 1 98.75 194 SER A O 1
ATOM 1510 N N . ARG A 1 195 ? -2.65 4.758 17.359 1 98.44 195 ARG A N 1
ATOM 1511 C CA . ARG A 1 195 ? -3.736 5.602 17.844 1 98.44 195 ARG A CA 1
ATOM 1512 C C . ARG A 1 195 ? -3.766 6.938 17.109 1 98.44 195 ARG A C 1
ATOM 1514 O O . ARG A 1 195 ? -4.84 7.449 16.781 1 98.44 195 ARG A O 1
ATOM 1521 N N . HIS A 1 196 ? -2.623 7.492 16.859 1 98.62 196 HIS A N 1
ATOM 1522 C CA . HIS A 1 196 ? -2.504 8.758 16.141 1 98.62 196 HIS A CA 1
ATOM 1523 C C . HIS A 1 196 ? -3.236 8.695 14.805 1 98.62 196 HIS A C 1
ATOM 1525 O O . HIS A 1 196 ? -3.953 9.633 14.445 1 98.62 196 HIS A O 1
ATOM 1531 N N . PHE A 1 197 ? -3.146 7.59 14.125 1 98.5 197 PHE A N 1
ATOM 1532 C CA . PHE A 1 197 ? -3.785 7.434 12.828 1 98.5 197 PHE A CA 1
ATOM 1533 C C . PHE A 1 197 ? -5.273 7.141 12.984 1 98.5 197 PHE A C 1
ATOM 1535 O O . PHE A 1 197 ? -6.102 7.695 12.258 1 98.5 197 PHE A O 1
ATOM 1542 N N . THR A 1 198 ? -5.641 6.309 13.961 1 97.25 198 THR A N 1
ATOM 1543 C CA . THR A 1 198 ? -7.047 5.965 14.125 1 97.25 198 THR A CA 1
ATOM 1544 C C . THR A 1 198 ? -7.84 7.16 14.648 1 97.25 198 THR A C 1
ATOM 1546 O O . THR A 1 198 ? -9.008 7.332 14.312 1 97.25 198 THR A O 1
ATOM 1549 N N . ASP A 1 199 ? -7.176 8.031 15.422 1 97.69 199 ASP A N 1
ATOM 1550 C CA . ASP A 1 199 ? -7.805 9.281 15.82 1 97.69 199 ASP A CA 1
ATOM 1551 C C . ASP A 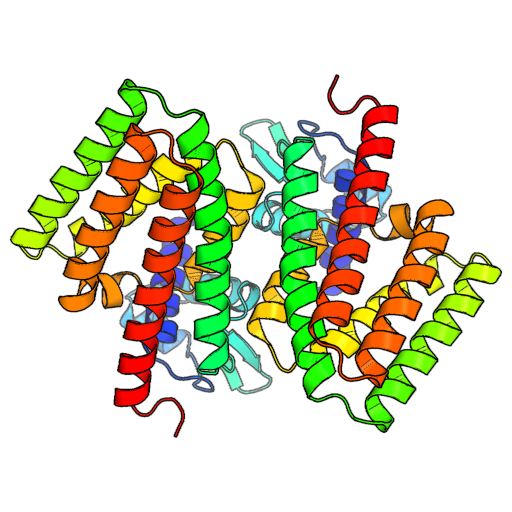1 199 ? -8.125 10.148 14.609 1 97.69 199 ASP A C 1
ATOM 1553 O O . ASP A 1 199 ? -9.203 10.75 14.531 1 97.69 199 ASP A O 1
ATOM 1557 N N . GLY A 1 200 ? -7.156 10.242 13.734 1 98.25 200 GLY A N 1
ATOM 1558 C CA . GLY A 1 200 ? -7.395 10.977 12.5 1 98.25 200 GLY A CA 1
ATOM 1559 C C . GLY A 1 200 ? -8.57 10.445 11.703 1 98.25 200 GLY A C 1
ATOM 1560 O O . GLY A 1 200 ? -9.375 11.219 11.18 1 98.25 200 GLY A O 1
ATOM 1561 N N . ALA A 1 201 ? -8.672 9.148 11.641 1 98.25 201 ALA A N 1
ATOM 1562 C CA . ALA A 1 201 ? -9.789 8.516 10.938 1 98.25 201 ALA A CA 1
ATOM 1563 C C . ALA A 1 201 ? -11.125 8.93 11.547 1 98.25 201 ALA A C 1
ATOM 1565 O O . ALA A 1 201 ? -12.055 9.281 10.82 1 98.25 201 ALA A O 1
ATOM 1566 N N . ASP A 1 202 ? -11.203 8.875 12.844 1 98 202 ASP A N 1
ATOM 1567 C CA . ASP A 1 202 ? -12.445 9.188 13.547 1 98 202 ASP A CA 1
ATOM 1568 C C . ASP A 1 202 ? -12.891 10.625 13.258 1 98 202 ASP A C 1
ATOM 1570 O O . ASP A 1 202 ? -14.078 10.875 13.023 1 98 202 ASP A O 1
ATOM 1574 N N . ARG A 1 203 ? -11.961 11.508 13.289 1 98.19 203 ARG A N 1
ATOM 1575 C CA . ARG A 1 203 ? -12.281 12.914 13.047 1 98.19 203 ARG A CA 1
ATOM 1576 C C . ARG A 1 203 ? -12.742 13.133 11.609 1 98.19 203 ARG A C 1
ATOM 1578 O O . ARG A 1 203 ? -13.695 13.875 11.367 1 98.19 203 ARG A O 1
ATOM 1585 N N . LEU A 1 204 ? -12.062 12.5 10.695 1 98.31 204 LEU A N 1
ATOM 1586 C CA . LEU A 1 204 ? -12.43 12.633 9.289 1 98.31 204 LEU A CA 1
ATOM 1587 C C . LEU A 1 204 ? -13.812 12.039 9.031 1 98.31 204 LEU A C 1
ATOM 1589 O O . LEU A 1 204 ? -14.641 12.648 8.352 1 98.31 204 LEU A O 1
ATOM 1593 N N . VAL A 1 205 ? -14.078 10.875 9.562 1 98.06 205 VAL A N 1
ATOM 1594 C CA . VAL A 1 205 ? -15.367 10.211 9.375 1 98.06 205 VAL A CA 1
ATOM 1595 C C . VAL A 1 205 ? -16.484 11.078 9.953 1 98.06 205 VAL A C 1
ATOM 1597 O O . VAL A 1 205 ? -17.531 11.242 9.328 1 98.06 205 VAL A O 1
ATOM 1600 N N . LYS A 1 206 ? -16.234 11.594 11.148 1 97.75 206 LYS A N 1
ATOM 1601 C CA . LYS A 1 206 ? -17.234 12.477 11.742 1 97.75 206 LYS A CA 1
ATOM 1602 C C . LYS A 1 206 ? -17.516 13.68 10.844 1 97.75 206 LYS A C 1
ATOM 1604 O O . LYS A 1 206 ? -18.672 14.062 10.664 1 97.75 206 LYS A O 1
ATOM 1609 N N . HIS A 1 207 ? -16.516 14.297 10.367 1 97.94 207 HIS A N 1
ATOM 1610 C CA . HIS A 1 207 ? -16.656 15.43 9.461 1 97.94 207 HIS A CA 1
ATOM 1611 C C . HIS A 1 207 ? -17.5 15.055 8.242 1 97.94 207 HIS A C 1
ATOM 1613 O O . HIS A 1 207 ? -18.422 15.781 7.871 1 97.94 207 HIS A O 1
ATOM 1619 N N . LEU A 1 208 ? -17.172 13.906 7.617 1 97.88 208 LEU A N 1
ATOM 1620 C CA . LEU A 1 208 ? -17.875 13.484 6.406 1 97.88 208 LEU A CA 1
ATOM 1621 C C . LEU A 1 208 ? -19.312 13.102 6.715 1 97.88 208 LEU A C 1
ATOM 1623 O O . LEU A 1 208 ? -20.203 13.32 5.891 1 97.88 208 LEU A O 1
ATOM 1627 N N . ASP A 1 209 ? -19.516 12.547 7.91 1 97.38 209 ASP A N 1
ATOM 1628 C CA . ASP A 1 209 ? -20.875 12.32 8.375 1 97.38 209 ASP A CA 1
ATOM 1629 C C . ASP A 1 209 ? -21.656 13.633 8.453 1 97.38 209 ASP A C 1
ATOM 1631 O O . ASP A 1 209 ? -22.797 13.711 7.996 1 97.38 209 ASP A O 1
ATOM 1635 N N . ASP A 1 210 ? -21.047 14.57 9.023 1 97 210 ASP A N 1
ATOM 1636 C CA . ASP A 1 210 ? -21.688 15.867 9.195 1 97 210 ASP A CA 1
ATOM 1637 C C . ASP A 1 210 ? -22.016 16.516 7.848 1 97 210 ASP A C 1
ATOM 1639 O O . ASP A 1 210 ? -22.969 17.266 7.73 1 97 210 ASP A O 1
ATOM 1643 N N . LEU A 1 211 ? -21.234 16.188 6.84 1 96.06 211 LEU A N 1
ATOM 1644 C CA . LEU A 1 211 ? -21.469 16.703 5.496 1 96.06 211 LEU A CA 1
ATOM 1645 C C . LEU A 1 211 ? -22.562 15.914 4.797 1 96.06 211 LEU A C 1
ATOM 1647 O O . LEU A 1 211 ? -23.047 16.312 3.738 1 96.06 211 LEU A O 1
ATOM 1651 N N . GLY A 1 212 ? -22.922 14.75 5.336 1 95.31 212 GLY A N 1
ATOM 1652 C CA . GLY A 1 212 ? -23.922 13.898 4.699 1 95.31 212 GLY A CA 1
ATOM 1653 C C . GLY A 1 212 ? -23.391 13.172 3.477 1 95.31 212 GLY A C 1
ATOM 1654 O O . GLY A 1 212 ? -24.109 12.984 2.498 1 95.31 212 GLY A O 1
ATOM 1655 N N . LEU A 1 213 ? -22.125 12.773 3.541 1 92.88 213 LEU A N 1
ATOM 1656 C CA . LEU A 1 213 ? -21.484 12.164 2.377 1 92.88 213 LEU A CA 1
ATOM 1657 C C . LEU A 1 213 ? -22.109 10.805 2.068 1 92.88 213 LEU A C 1
ATOM 1659 O O . LEU A 1 213 ? -22.156 10.391 0.909 1 92.88 213 LEU A O 1
ATOM 1663 N N . TRP A 1 214 ? -22.609 10.078 3.141 1 85.19 214 TRP A N 1
ATOM 1664 C CA . TRP A 1 214 ? -23.031 8.688 2.996 1 85.19 214 TRP A CA 1
ATOM 1665 C C . TRP A 1 214 ? -24.531 8.602 2.715 1 85.19 214 TRP A C 1
ATOM 1667 O O . TRP A 1 214 ? -25.078 7.512 2.557 1 85.19 214 TRP A O 1
ATOM 1677 N N . SER A 1 215 ? -25.25 9.711 2.795 1 70.25 215 SER A N 1
ATOM 1678 C CA . SER A 1 215 ? -26.703 9.734 2.623 1 70.25 215 SER A CA 1
ATOM 1679 C C . SER A 1 215 ? -27.078 9.859 1.151 1 70.25 215 SER A C 1
ATOM 1681 O O . SER A 1 215 ? -26.312 10.383 0.347 1 70.25 215 SER A O 1
ATOM 1683 N N . MET B 1 1 ? -0.662 2.244 -28.891 1 30.66 1 MET B N 1
ATOM 1684 C CA . MET B 1 1 ? 0.136 1.132 -28.375 1 30.66 1 MET B CA 1
ATOM 1685 C C . MET B 1 1 ? -0.464 0.578 -27.094 1 30.66 1 MET B C 1
ATOM 1687 O O . MET B 1 1 ? -0.8 1.337 -26.172 1 30.66 1 MET B O 1
ATOM 1691 N N . ARG B 1 2 ? -1.24 -0.47 -26.891 1 47.72 2 ARG B N 1
ATOM 1692 C CA . ARG B 1 2 ? -2.268 -1.033 -26.016 1 47.72 2 ARG B CA 1
ATOM 1693 C C . ARG B 1 2 ? -1.749 -1.19 -24.594 1 47.72 2 ARG B C 1
ATOM 1695 O O . ARG B 1 2 ? -0.676 -1.756 -24.375 1 47.72 2 ARG B O 1
ATOM 1702 N N . PRO B 1 3 ? -2.217 -0.244 -23.516 1 65.12 3 PRO B N 1
ATOM 1703 C CA . PRO B 1 3 ? -2.047 -0.377 -22.062 1 65.12 3 PRO B CA 1
ATOM 1704 C C . PRO B 1 3 ? -1.768 -1.814 -21.625 1 65.12 3 PRO B C 1
ATOM 1706 O O . PRO B 1 3 ? -1.011 -2.043 -20.688 1 65.12 3 PRO B O 1
ATOM 1709 N N . GLN B 1 4 ? -1.902 -2.676 -22.516 1 83.44 4 GLN B N 1
ATOM 1710 C CA . GLN B 1 4 ? -1.776 -4.094 -22.188 1 83.44 4 GLN B CA 1
ATOM 1711 C C . GLN B 1 4 ? -0.333 -4.566 -22.344 1 83.44 4 GLN B C 1
ATOM 1713 O O . GLN B 1 4 ? 0.179 -5.289 -21.484 1 83.44 4 GLN B O 1
ATOM 1718 N N . LEU B 1 5 ? 0.412 -3.916 -23.344 1 93.25 5 LEU B N 1
ATOM 1719 C CA . LEU B 1 5 ? 1.762 -4.41 -23.609 1 93.25 5 LEU B CA 1
ATOM 1720 C C . LEU B 1 5 ? 2.732 -3.898 -22.547 1 93.25 5 LEU B C 1
ATOM 1722 O O . LEU B 1 5 ? 3.58 -4.652 -22.062 1 93.25 5 LEU B O 1
ATOM 1726 N N . SER B 1 6 ? 2.629 -2.613 -22.172 1 95.44 6 SER B N 1
ATOM 1727 C CA . SER B 1 6 ? 3.479 -2.039 -21.125 1 95.44 6 SER B CA 1
ATOM 1728 C C . SER B 1 6 ? 3.287 -2.76 -19.797 1 95.44 6 SER B C 1
ATOM 1730 O O . SER B 1 6 ? 4.25 -2.973 -19.062 1 95.44 6 SER B O 1
ATOM 1732 N N . GLU B 1 7 ? 2.062 -3.1 -19.578 1 95.06 7 GLU B N 1
ATOM 1733 C CA . GLU B 1 7 ? 1.771 -3.82 -18.344 1 95.06 7 GLU B CA 1
ATOM 1734 C C . GLU B 1 7 ? 2.387 -5.219 -18.359 1 95.06 7 GLU B C 1
ATOM 1736 O O . GLU B 1 7 ? 2.867 -5.703 -17.328 1 95.06 7 GLU B O 1
ATOM 1741 N N . GLU B 1 8 ? 2.328 -5.836 -19.469 1 95.88 8 GLU B N 1
ATOM 1742 C CA . GLU B 1 8 ? 2.961 -7.145 -19.609 1 95.88 8 GLU B CA 1
ATOM 1743 C C . GLU B 1 8 ? 4.469 -7.051 -19.406 1 95.88 8 GLU B C 1
ATOM 1745 O O . GLU B 1 8 ? 5.059 -7.898 -18.719 1 95.88 8 GLU B O 1
ATOM 1750 N N . VAL B 1 9 ? 5.078 -6.043 -19.969 1 97.56 9 VAL B N 1
ATOM 1751 C CA . VAL B 1 9 ? 6.512 -5.82 -19.812 1 97.56 9 VAL B CA 1
ATOM 1752 C C . VAL B 1 9 ? 6.832 -5.559 -18.344 1 97.56 9 VAL B C 1
ATOM 1754 O O . VAL B 1 9 ? 7.789 -6.117 -17.797 1 97.56 9 VAL B O 1
ATOM 1757 N N . ALA B 1 10 ? 6.012 -4.758 -17.703 1 97.75 10 ALA B N 1
ATOM 1758 C CA . ALA B 1 10 ? 6.207 -4.465 -16.281 1 97.75 10 ALA B CA 1
ATOM 1759 C C . ALA B 1 10 ? 6.121 -5.738 -15.445 1 97.75 10 ALA B C 1
ATOM 1761 O O . ALA B 1 10 ? 6.945 -5.961 -14.555 1 97.75 10 ALA B O 1
ATOM 1762 N N . GLY B 1 11 ? 5.098 -6.539 -15.75 1 97.06 11 GLY B N 1
ATOM 1763 C CA . GLY B 1 11 ? 4.953 -7.801 -15.047 1 97.06 11 GLY B CA 1
ATOM 1764 C C . GLY B 1 11 ? 6.164 -8.703 -15.18 1 97.06 11 GLY B C 1
ATOM 1765 O O . GLY B 1 11 ? 6.605 -9.312 -14.203 1 97.06 11 GLY B O 1
ATOM 1766 N N . HIS B 1 12 ? 6.672 -8.766 -16.375 1 96.88 12 HIS B N 1
ATOM 1767 C CA . HIS B 1 12 ? 7.875 -9.547 -16.625 1 96.88 12 HIS B CA 1
ATOM 1768 C C . HIS B 1 12 ? 9.055 -9.039 -15.812 1 96.88 12 HIS B C 1
ATOM 1770 O O . HIS B 1 12 ? 9.742 -9.812 -15.148 1 96.88 12 HIS B O 1
ATOM 1776 N N . LEU B 1 13 ? 9.25 -7.77 -15.781 1 98 13 LEU B N 1
ATOM 1777 C CA . LEU B 1 13 ? 10.375 -7.172 -15.062 1 98 13 LEU B CA 1
ATOM 1778 C C . LEU B 1 13 ? 10.195 -7.324 -13.555 1 98 13 LEU B C 1
ATOM 1780 O O . LEU B 1 13 ? 11.164 -7.582 -12.836 1 98 13 LEU B O 1
ATOM 1784 N N . ARG B 1 14 ? 8.922 -7.215 -13.055 1 98.06 14 ARG B N 1
ATOM 1785 C CA . ARG B 1 14 ? 8.656 -7.477 -11.641 1 98.06 14 ARG B CA 1
ATOM 1786 C C . ARG B 1 14 ? 9.125 -8.875 -11.25 1 98.06 14 ARG B C 1
ATOM 1788 O O . ARG B 1 14 ? 9.789 -9.039 -10.219 1 98.06 14 ARG B O 1
ATOM 1795 N N . SER B 1 15 ? 8.758 -9.711 -12.102 1 97 15 SER B N 1
ATOM 1796 C CA . SER B 1 15 ? 9.109 -11.102 -11.836 1 97 15 SER B CA 1
ATOM 1797 C C . SER B 1 15 ? 10.625 -11.297 -11.82 1 97 15 SER B C 1
ATOM 1799 O O . SER B 1 15 ? 11.156 -11.984 -10.945 1 97 15 SER B O 1
ATOM 1801 N N . GLN B 1 16 ? 11.336 -10.695 -12.742 1 97.31 16 GLN B N 1
ATOM 1802 C CA . GLN B 1 16 ? 12.789 -10.82 -12.82 1 97.31 16 GLN B CA 1
ATOM 1803 C C . GLN B 1 16 ? 13.461 -10.195 -11.602 1 97.31 16 GLN B C 1
ATOM 1805 O O . GLN B 1 16 ? 14.414 -10.758 -11.062 1 97.31 16 GLN B O 1
ATOM 1810 N N . ILE B 1 17 ? 12.93 -9.133 -11.188 1 97.94 17 ILE B N 1
ATOM 1811 C CA . ILE B 1 17 ? 13.492 -8.414 -10.039 1 97.94 17 ILE B CA 1
ATOM 1812 C C . ILE B 1 17 ? 13.25 -9.211 -8.766 1 97.94 17 ILE B C 1
ATOM 1814 O O . ILE B 1 17 ? 14.188 -9.508 -8.023 1 97.94 17 ILE B O 1
ATOM 1818 N N . MET B 1 18 ? 12.055 -9.703 -8.57 1 98.12 18 MET B N 1
ATOM 1819 C CA . MET B 1 18 ? 11.68 -10.328 -7.301 1 98.12 18 MET B CA 1
ATOM 1820 C C . MET B 1 18 ? 12.258 -11.734 -7.191 1 98.12 18 MET B C 1
ATOM 1822 O O . MET B 1 18 ? 12.555 -12.203 -6.09 1 98.12 18 MET B O 1
ATOM 1826 N N . SER B 1 19 ? 12.508 -12.344 -8.32 1 97.19 19 SER B N 1
ATOM 1827 C CA . SER B 1 19 ? 13.07 -13.688 -8.273 1 97.19 19 SER B CA 1
ATOM 1828 C C . SER B 1 19 ? 14.594 -13.648 -8.211 1 97.19 19 SER B C 1
ATOM 1830 O O . SER B 1 19 ? 15.242 -14.688 -8.078 1 97.19 19 SER B O 1
ATOM 1832 N N . GLY B 1 20 ? 15.18 -12.492 -8.383 1 96.88 20 GLY B N 1
ATOM 1833 C CA . GLY B 1 20 ? 16.625 -12.336 -8.242 1 96.88 20 GLY B CA 1
ATOM 1834 C C . GLY B 1 20 ? 17.375 -12.477 -9.555 1 96.88 20 GLY B C 1
ATOM 1835 O O . GLY B 1 20 ? 18.594 -12.445 -9.578 1 96.88 20 GLY B O 1
ATOM 1836 N N . ARG B 1 21 ? 16.625 -12.586 -10.625 1 96.44 21 ARG B N 1
ATOM 1837 C CA . ARG B 1 21 ? 17.266 -12.664 -11.93 1 96.44 21 ARG B CA 1
ATOM 1838 C C . ARG B 1 21 ? 17.906 -11.328 -12.305 1 96.44 21 ARG B C 1
ATOM 1840 O O . ARG B 1 21 ? 18.938 -11.297 -13 1 96.44 21 ARG B O 1
ATOM 1847 N N . VAL B 1 22 ? 17.344 -10.273 -11.984 1 96.94 22 VAL B N 1
ATOM 1848 C CA . VAL B 1 22 ? 17.938 -8.938 -12.016 1 96.94 22 VAL B CA 1
ATOM 1849 C C . VAL B 1 22 ? 18.125 -8.422 -10.594 1 96.94 22 VAL B C 1
ATOM 1851 O O . VAL B 1 22 ? 17.156 -8.289 -9.836 1 96.94 22 VAL B O 1
ATOM 1854 N N . ARG B 1 23 ? 19.328 -8.141 -10.219 1 96.19 23 ARG B N 1
ATOM 1855 C CA . ARG B 1 23 ? 19.672 -7.898 -8.82 1 96.19 23 ARG B CA 1
ATOM 1856 C C . ARG B 1 23 ? 19.547 -6.418 -8.477 1 96.19 23 ARG B C 1
ATOM 1858 O O . ARG B 1 23 ? 19.641 -5.559 -9.352 1 96.19 23 ARG B O 1
ATOM 1865 N N . PRO B 1 24 ? 19.328 -6.18 -7.105 1 96.06 24 PRO B N 1
ATOM 1866 C CA . PRO B 1 24 ? 19.391 -4.781 -6.68 1 96.06 24 PRO B CA 1
ATOM 1867 C C . PRO B 1 24 ? 20.672 -4.078 -7.121 1 96.06 24 PRO B C 1
ATOM 1869 O O . PRO B 1 24 ? 21.75 -4.66 -7.055 1 96.06 24 PRO B O 1
ATOM 1872 N N . GLY B 1 25 ? 20.469 -2.891 -7.68 1 95.5 25 GLY B N 1
ATOM 1873 C CA . GLY B 1 25 ? 21.625 -2.119 -8.117 1 95.5 25 GLY B CA 1
ATOM 1874 C C . GLY B 1 25 ? 21.953 -2.336 -9.578 1 95.5 25 GLY B C 1
ATOM 1875 O O . GLY B 1 25 ? 22.734 -1.571 -10.164 1 95.5 25 GLY B O 1
ATOM 1876 N N . GLU B 1 26 ? 21.422 -3.338 -10.219 1 96.94 26 GLU B N 1
ATOM 1877 C CA . GLU B 1 26 ? 21.688 -3.609 -11.633 1 96.94 26 GLU B CA 1
ATOM 1878 C C . GLU B 1 26 ? 20.922 -2.646 -12.531 1 96.94 26 GLU B C 1
ATOM 1880 O O . GLU B 1 26 ? 19.766 -2.312 -12.258 1 96.94 26 GLU B O 1
ATOM 1885 N N . ARG B 1 27 ? 21.578 -2.26 -13.594 1 97.44 27 ARG B N 1
ATOM 1886 C CA . ARG B 1 27 ? 20.953 -1.387 -14.586 1 97.44 27 ARG B CA 1
ATOM 1887 C C . ARG B 1 27 ? 20.016 -2.17 -15.492 1 97.44 27 ARG B C 1
ATOM 1889 O O . ARG B 1 27 ? 20.312 -3.303 -15.875 1 97.44 27 ARG B O 1
ATOM 1896 N N . ILE B 1 28 ? 18.906 -1.593 -15.781 1 98.12 28 ILE B N 1
ATOM 1897 C CA . ILE B 1 28 ? 17.984 -2.141 -16.766 1 98.12 28 ILE B CA 1
ATOM 1898 C C . ILE B 1 28 ? 18.047 -1.32 -18.062 1 98.12 28 ILE B C 1
ATOM 1900 O O . ILE B 1 28 ? 17.609 -0.17 -18.094 1 98.12 28 ILE B O 1
ATOM 1904 N N . ARG B 1 29 ? 18.609 -1.919 -19.125 1 96.75 29 ARG B N 1
ATOM 1905 C CA . ARG B 1 29 ? 18.766 -1.231 -20.406 1 96.75 29 ARG B CA 1
ATOM 1906 C C . ARG B 1 29 ? 17.531 -1.412 -21.281 1 96.75 29 ARG B C 1
ATOM 1908 O O . ARG B 1 29 ? 17.172 -2.539 -21.625 1 96.75 29 ARG B O 1
ATOM 1915 N N . LEU B 1 30 ? 16.984 -0.348 -21.641 1 97.25 30 LEU B N 1
ATOM 1916 C CA . LEU B 1 30 ? 15.734 -0.349 -22.406 1 97.25 30 LEU B CA 1
ATOM 1917 C C . LEU B 1 30 ? 15.875 -1.187 -23.672 1 97.25 30 LEU B C 1
ATOM 1919 O O . LEU B 1 30 ? 15.023 -2.025 -23.969 1 97.25 30 LEU B O 1
ATOM 1923 N N . GLU B 1 31 ? 17 -1.016 -24.359 1 97.06 31 GLU B N 1
ATOM 1924 C CA . GLU B 1 31 ? 17.219 -1.698 -25.625 1 97.06 31 GLU B CA 1
ATOM 1925 C C . GLU B 1 31 ? 17.328 -3.207 -25.422 1 97.06 31 GLU B C 1
ATOM 1927 O O . GLU B 1 31 ? 16.797 -3.984 -26.234 1 97.06 31 GLU B O 1
ATOM 1932 N N . GLU B 1 32 ? 17.984 -3.574 -24.438 1 97.5 32 GLU B N 1
ATOM 1933 C CA . GLU B 1 32 ? 18.156 -4.996 -24.156 1 97.5 32 GLU B CA 1
ATOM 1934 C C . GLU B 1 32 ? 16.828 -5.656 -23.797 1 97.5 32 GLU B C 1
ATOM 1936 O O . GLU B 1 32 ? 16.547 -6.758 -24.266 1 97.5 32 GLU B O 1
ATOM 1941 N N . VAL B 1 33 ? 16.078 -4.977 -22.969 1 97.88 33 VAL B N 1
ATOM 1942 C CA . VAL B 1 33 ? 14.773 -5.504 -22.594 1 97.88 33 VAL B CA 1
ATOM 1943 C C . VAL B 1 33 ? 13.883 -5.602 -23.828 1 97.88 33 VAL B C 1
ATOM 1945 O O . VAL B 1 33 ? 13.203 -6.617 -24.031 1 97.88 33 VAL B O 1
ATOM 1948 N N . ALA B 1 34 ? 13.867 -4.547 -24.594 1 98 34 ALA B N 1
ATOM 1949 C CA . ALA B 1 34 ? 13.07 -4.52 -25.812 1 98 34 ALA B CA 1
ATOM 1950 C C . ALA B 1 34 ? 13.438 -5.684 -26.734 1 98 34 ALA B C 1
ATOM 1952 O O . ALA B 1 34 ? 12.555 -6.371 -27.25 1 98 34 ALA B O 1
ATOM 1953 N N . GLU B 1 35 ? 14.672 -5.887 -26.922 1 97.81 35 GLU B N 1
ATOM 1954 C CA . GLU B 1 35 ? 15.164 -6.973 -27.766 1 97.81 35 GLU B CA 1
ATOM 1955 C C . GLU B 1 35 ? 14.766 -8.336 -27.203 1 97.81 35 GLU B C 1
ATOM 1957 O O . GLU B 1 35 ? 14.266 -9.195 -27.938 1 97.81 35 GLU B O 1
ATOM 1962 N N . GLN B 1 36 ? 14.945 -8.453 -25.969 1 96.5 36 GLN B N 1
ATOM 1963 C CA . GLN B 1 36 ? 14.648 -9.711 -25.297 1 96.5 36 GLN B CA 1
ATOM 1964 C C . GLN B 1 36 ? 13.172 -10.07 -25.422 1 96.5 36 GLN B C 1
ATOM 1966 O O . GLN B 1 36 ? 12.82 -11.242 -25.594 1 96.5 36 GLN B O 1
ATOM 1971 N N . LEU B 1 37 ? 12.359 -9.07 -25.359 1 97 37 LEU B N 1
ATOM 1972 C CA . LEU B 1 37 ? 10.922 -9.336 -25.312 1 97 37 LEU B CA 1
ATOM 1973 C C . LEU B 1 37 ? 10.297 -9.141 -26.688 1 97 37 LEU B C 1
ATOM 1975 O O . LEU B 1 37 ? 9.102 -9.391 -26.875 1 97 37 LEU B O 1
ATOM 1979 N N . GLY B 1 38 ? 11.055 -8.648 -27.609 1 97.5 38 GLY B N 1
ATOM 1980 C CA . GLY B 1 38 ? 10.562 -8.453 -28.969 1 97.5 38 GLY B CA 1
ATOM 1981 C C . GLY B 1 38 ? 9.547 -7.328 -29.078 1 97.5 38 GLY B C 1
ATOM 1982 O O . GLY B 1 38 ? 8.523 -7.473 -29.75 1 97.5 38 GLY B O 1
ATOM 1983 N N . VAL B 1 39 ? 9.773 -6.309 -28.359 1 97.62 39 VAL B N 1
ATOM 1984 C CA . VAL B 1 39 ? 8.883 -5.156 -28.375 1 97.62 39 VAL B CA 1
ATOM 1985 C C . VAL B 1 39 ? 9.68 -3.891 -28.672 1 97.62 39 VAL B C 1
ATOM 1987 O O . VAL B 1 39 ? 10.914 -3.914 -28.688 1 97.62 39 VAL B O 1
ATOM 1990 N N . SER B 1 40 ? 8.984 -2.891 -28.984 1 96.75 40 SER B N 1
ATOM 1991 C CA . SER B 1 40 ? 9.633 -1.601 -29.188 1 96.75 40 SER B CA 1
ATOM 1992 C C . SER B 1 40 ? 10.047 -0.974 -27.859 1 96.75 40 SER B C 1
ATOM 1994 O O . SER B 1 40 ? 9.672 -1.467 -26.797 1 96.75 40 SER B O 1
ATOM 1996 N N . ILE B 1 41 ? 10.742 0.078 -27.922 1 96.62 41 ILE B N 1
ATOM 1997 C CA . ILE B 1 41 ? 11.305 0.745 -26.75 1 96.62 41 ILE B CA 1
ATOM 1998 C C . ILE B 1 41 ? 10.188 1.422 -25.969 1 96.62 41 ILE B C 1
ATOM 2000 O O . ILE B 1 41 ? 10.281 1.564 -24.75 1 96.62 41 ILE B O 1
ATOM 2004 N N . THR B 1 42 ? 9.211 1.812 -26.594 1 95.88 42 THR B N 1
ATOM 2005 C CA . THR B 1 42 ? 8.156 2.619 -25.984 1 95.88 42 THR B CA 1
ATOM 2006 C C . THR B 1 42 ? 7.477 1.859 -24.844 1 95.88 42 THR B C 1
ATOM 2008 O O . THR B 1 42 ? 7.414 2.346 -23.719 1 95.88 42 THR B O 1
ATOM 2011 N N . PRO B 1 43 ? 6.961 0.686 -25.047 1 97.19 43 PRO B N 1
ATOM 2012 C CA . PRO B 1 43 ? 6.344 -0.037 -23.938 1 97.19 43 PRO B CA 1
ATOM 2013 C C . PRO B 1 43 ? 7.332 -0.346 -22.812 1 97.19 43 PRO B C 1
ATOM 2015 O O . PRO B 1 43 ? 6.938 -0.453 -21.641 1 97.19 43 PRO B O 1
ATOM 2018 N N . VAL B 1 44 ? 8.578 -0.501 -23.109 1 97.94 44 VAL B N 1
ATOM 2019 C CA . VAL B 1 44 ? 9.594 -0.752 -22.094 1 97.94 44 VAL B CA 1
ATOM 2020 C C . VAL B 1 44 ? 9.766 0.487 -21.219 1 97.94 44 VAL B C 1
ATOM 2022 O O . VAL B 1 44 ? 9.805 0.385 -20 1 97.94 44 VAL B O 1
ATOM 2025 N N . ARG B 1 45 ? 9.82 1.611 -21.875 1 96.31 45 ARG B N 1
ATOM 2026 C CA . ARG B 1 45 ? 9.93 2.865 -21.141 1 96.31 45 ARG B CA 1
ATOM 2027 C C . ARG B 1 45 ? 8.734 3.064 -20.219 1 96.31 45 ARG B C 1
ATOM 2029 O O . ARG B 1 45 ? 8.898 3.467 -19.062 1 96.31 45 ARG B O 1
ATOM 2036 N N . GLU B 1 46 ? 7.594 2.787 -20.688 1 95.38 46 GLU B N 1
ATOM 2037 C CA . GLU B 1 46 ? 6.375 2.914 -19.891 1 95.38 46 GLU B CA 1
ATOM 2038 C C . GLU B 1 46 ? 6.375 1.934 -18.719 1 95.38 46 GLU B C 1
ATOM 2040 O O . GLU B 1 46 ? 5.945 2.277 -17.625 1 95.38 46 GLU B O 1
ATOM 2045 N N . ALA B 1 47 ? 6.848 0.794 -19 1 97.44 47 ALA B N 1
ATOM 2046 C CA . ALA B 1 47 ? 6.941 -0.219 -17.953 1 97.44 47 ALA B CA 1
ATOM 2047 C C . ALA B 1 47 ? 7.895 0.224 -16.844 1 97.44 47 ALA B C 1
ATOM 2049 O O . ALA B 1 47 ? 7.59 0.071 -15.656 1 97.44 47 ALA B O 1
ATOM 2050 N N . LEU B 1 48 ? 8.969 0.767 -17.266 1 97.5 48 LEU B N 1
ATOM 2051 C CA . LEU B 1 48 ? 9.969 1.195 -16.297 1 97.5 48 LEU B CA 1
ATOM 2052 C C . LEU B 1 48 ? 9.461 2.391 -15.492 1 97.5 48 LEU B C 1
ATOM 2054 O O . LEU B 1 48 ? 9.781 2.523 -14.312 1 97.5 48 LEU B O 1
ATOM 2058 N N . LEU B 1 49 ? 8.68 3.229 -16.109 1 93.69 49 LEU B N 1
ATOM 2059 C CA . LEU B 1 49 ? 8.039 4.316 -15.383 1 93.69 49 LEU B CA 1
ATOM 2060 C C . LEU B 1 49 ? 7.078 3.771 -14.336 1 93.69 49 LEU B C 1
ATOM 2062 O O . LEU B 1 49 ? 7.047 4.258 -13.203 1 93.69 49 LEU B O 1
ATOM 2066 N N . THR B 1 50 ? 6.305 2.762 -14.719 1 94.5 50 THR B N 1
ATOM 2067 C CA . THR B 1 50 ? 5.398 2.104 -13.789 1 94.5 50 THR B CA 1
ATOM 2068 C C . THR B 1 50 ? 6.172 1.508 -12.617 1 94.5 50 THR B C 1
ATOM 2070 O O . THR B 1 50 ? 5.812 1.726 -11.453 1 94.5 50 THR B O 1
ATOM 2073 N N . LEU B 1 51 ? 7.281 0.833 -12.93 1 96.88 51 LEU B N 1
ATOM 2074 C CA . LEU B 1 51 ? 8.086 0.178 -11.898 1 96.88 51 LEU B CA 1
ATOM 2075 C C . LEU B 1 51 ? 8.727 1.206 -10.977 1 96.88 51 LEU B C 1
ATOM 2077 O O . LEU B 1 51 ? 8.906 0.951 -9.781 1 96.88 51 LEU B O 1
ATOM 2081 N N . ARG B 1 52 ? 9.062 2.34 -11.5 1 94.88 52 ARG B N 1
ATOM 2082 C CA . ARG B 1 52 ? 9.586 3.416 -10.672 1 94.88 52 ARG B CA 1
ATOM 2083 C C . ARG B 1 52 ? 8.547 3.895 -9.664 1 94.88 52 ARG B C 1
ATOM 2085 O O . ARG B 1 52 ? 8.852 4.098 -8.492 1 94.88 52 ARG B O 1
ATOM 2092 N N . GLY B 1 53 ? 7.316 4.004 -10.125 1 90.94 53 GLY B N 1
ATOM 2093 C CA . GLY B 1 53 ? 6.223 4.395 -9.25 1 90.94 53 GLY B CA 1
ATOM 2094 C C . GLY B 1 53 ? 5.922 3.363 -8.172 1 90.94 53 GLY B C 1
ATOM 2095 O O . GLY B 1 53 ? 5.391 3.699 -7.113 1 90.94 53 GLY B O 1
ATOM 2096 N N . GLU B 1 54 ? 6.387 2.141 -8.469 1 93.62 54 GLU B N 1
ATOM 2097 C CA . GLU B 1 54 ? 6.18 1.049 -7.52 1 93.62 54 GLU B CA 1
ATOM 2098 C C . GLU B 1 54 ? 7.375 0.905 -6.578 1 93.62 54 GLU B C 1
ATOM 2100 O O . GLU B 1 54 ? 7.359 0.069 -5.672 1 93.62 54 GLU B O 1
ATOM 2105 N N . GLY B 1 55 ? 8.43 1.662 -6.824 1 94.44 55 GLY B N 1
ATOM 2106 C CA . GLY B 1 55 ? 9.609 1.608 -5.984 1 94.44 55 GLY B CA 1
ATOM 2107 C C . GLY B 1 55 ? 10.508 0.427 -6.297 1 94.44 55 GLY B C 1
ATOM 2108 O O . GLY B 1 55 ? 11.336 0.034 -5.473 1 94.44 55 GLY B O 1
ATOM 2109 N N . MET B 1 56 ? 10.312 -0.158 -7.434 1 96.81 56 MET B N 1
ATOM 2110 C CA . MET B 1 56 ? 11.094 -1.336 -7.797 1 96.81 56 MET B CA 1
ATOM 2111 C C . MET B 1 56 ? 12.359 -0.937 -8.555 1 96.81 56 MET B C 1
ATOM 2113 O O . MET B 1 56 ? 13.352 -1.664 -8.539 1 96.81 56 MET B O 1
ATOM 2117 N N . VAL B 1 57 ? 12.305 0.219 -9.258 1 97.56 57 VAL B N 1
ATOM 2118 C CA . VAL B 1 57 ? 13.484 0.765 -9.93 1 97.56 57 VAL B CA 1
ATOM 2119 C C . VAL B 1 57 ? 13.617 2.252 -9.602 1 97.56 57 VAL B C 1
ATOM 2121 O O . VAL B 1 57 ? 12.672 2.877 -9.117 1 97.56 57 VAL B O 1
ATOM 2124 N N . GLU B 1 58 ? 14.727 2.736 -9.758 1 96.69 58 GLU B N 1
ATOM 2125 C CA . GLU B 1 58 ? 15.039 4.156 -9.617 1 96.69 58 GLU B CA 1
ATOM 2126 C C . GLU B 1 58 ? 15.742 4.684 -10.867 1 96.69 58 GLU B C 1
ATOM 2128 O O . GLU B 1 58 ? 16.406 3.926 -11.586 1 96.69 58 GLU B O 1
ATOM 2133 N N . LEU B 1 59 ? 15.516 5.895 -11.141 1 95.62 59 LEU B N 1
ATOM 2134 C CA . LEU B 1 59 ? 16.25 6.574 -12.203 1 95.62 59 LEU B CA 1
ATOM 2135 C C . LEU B 1 59 ? 17.484 7.289 -11.648 1 95.62 59 LEU B C 1
ATOM 2137 O O . LEU B 1 59 ? 17.344 8.219 -10.852 1 95.62 59 LEU B O 1
ATOM 2141 N N . GLU B 1 60 ? 18.609 6.859 -12.039 1 95.56 60 GLU B N 1
ATOM 2142 C CA . GLU B 1 60 ? 19.859 7.449 -11.555 1 95.56 60 GLU B CA 1
ATOM 2143 C C . GLU B 1 60 ? 20.531 8.281 -12.648 1 95.56 60 GLU B C 1
ATOM 2145 O O . GLU B 1 60 ? 20.516 7.906 -13.82 1 95.56 60 GLU B O 1
ATOM 2150 N N . PRO B 1 61 ? 21.141 9.391 -12.25 1 93.31 61 PRO B N 1
ATOM 2151 C CA . PRO B 1 61 ? 21.891 10.203 -13.219 1 93.31 61 PRO B CA 1
ATOM 2152 C C . PRO B 1 61 ? 22.984 9.414 -13.938 1 93.31 61 PRO B C 1
ATOM 2154 O O . PRO B 1 61 ? 23.734 8.68 -13.297 1 93.31 61 PRO B O 1
ATOM 2157 N N . ARG B 1 62 ? 23.094 9.508 -15.25 1 91.06 62 ARG B N 1
ATOM 2158 C CA . ARG B 1 62 ? 24.109 8.969 -16.125 1 91.06 62 ARG B CA 1
ATOM 2159 C C . ARG B 1 62 ? 24.047 7.445 -16.172 1 91.06 62 ARG B C 1
ATOM 2161 O O . ARG B 1 62 ? 24.797 6.809 -16.922 1 91.06 62 ARG B O 1
ATOM 2168 N N . ARG B 1 63 ? 23.156 6.824 -15.25 1 93.88 63 ARG B N 1
ATOM 2169 C CA . ARG B 1 63 ? 23.094 5.363 -15.234 1 93.88 63 ARG B CA 1
ATOM 2170 C C . ARG B 1 63 ? 21.75 4.875 -15.758 1 93.88 63 ARG B C 1
ATOM 2172 O O . ARG B 1 63 ? 21.594 3.697 -16.094 1 93.88 63 ARG B O 1
ATOM 2179 N N . GLY B 1 64 ? 20.75 5.75 -15.727 1 96.25 64 GLY B N 1
ATOM 2180 C CA . GLY B 1 64 ? 19.438 5.32 -16.156 1 96.25 64 GLY B CA 1
ATOM 2181 C C . GLY B 1 64 ? 18.672 4.559 -15.086 1 96.25 64 GLY B C 1
ATOM 2182 O O . GLY B 1 64 ? 18.75 4.906 -13.906 1 96.25 64 GLY B O 1
ATOM 2183 N N . TYR B 1 65 ? 17.859 3.582 -15.523 1 97.94 65 TYR B N 1
ATOM 2184 C CA . TYR B 1 65 ? 17.047 2.822 -14.586 1 97.94 65 TYR B CA 1
ATOM 2185 C C . TYR B 1 65 ? 17.875 1.73 -13.906 1 97.94 65 TYR B C 1
ATOM 2187 O O . TYR B 1 65 ? 18.516 0.924 -14.578 1 97.94 65 TYR B O 1
ATOM 2195 N N . VAL B 1 66 ? 17.797 1.738 -12.586 1 98.19 66 VAL B N 1
ATOM 2196 C CA . VAL B 1 66 ? 18.484 0.725 -11.781 1 98.19 66 VAL B CA 1
ATOM 2197 C C . VAL B 1 66 ? 17.484 0.074 -10.82 1 98.19 66 VAL B C 1
ATOM 2199 O O . VAL B 1 66 ? 16.578 0.734 -10.32 1 98.19 66 VAL B O 1
ATOM 2202 N N . VAL B 1 67 ? 17.641 -1.213 -10.625 1 98.06 67 VAL B N 1
ATOM 2203 C CA . VAL B 1 67 ? 16.797 -1.899 -9.656 1 98.06 67 VAL B CA 1
ATOM 2204 C C . VAL B 1 67 ? 17.016 -1.313 -8.266 1 98.06 67 VAL B C 1
ATOM 2206 O O . VAL B 1 67 ? 18.156 -1.129 -7.836 1 98.06 67 VAL B O 1
ATOM 2209 N N . ALA B 1 68 ? 15.961 -1.026 -7.555 1 96.69 68 ALA B N 1
ATOM 2210 C CA . ALA B 1 68 ? 16.016 -0.405 -6.234 1 96.69 68 ALA B CA 1
ATOM 2211 C C . ALA B 1 68 ? 16.609 -1.368 -5.203 1 96.69 68 ALA B C 1
ATOM 2213 O O . ALA B 1 68 ? 16.531 -2.588 -5.371 1 96.69 68 ALA B O 1
ATOM 2214 N N . PRO B 1 69 ? 17.234 -0.78 -4.18 1 94.81 69 PRO B N 1
ATOM 2215 C CA . PRO B 1 69 ? 17.703 -1.647 -3.096 1 94.81 69 PRO B CA 1
ATOM 2216 C C . PRO B 1 69 ? 16.562 -2.471 -2.479 1 94.81 69 PRO B C 1
ATOM 2218 O O . PRO B 1 69 ? 15.438 -1.988 -2.365 1 94.81 69 PRO B O 1
ATOM 2221 N N . MET B 1 70 ? 16.891 -3.682 -2.109 1 94.06 70 MET B N 1
ATOM 2222 C CA . MET B 1 70 ? 15.945 -4.594 -1.458 1 94.06 70 MET B CA 1
ATOM 2223 C C . MET B 1 70 ? 16.672 -5.531 -0.5 1 94.06 70 MET B C 1
ATOM 2225 O O . MET B 1 70 ? 17.641 -6.199 -0.888 1 94.06 70 MET B O 1
ATOM 2229 N N . SER B 1 71 ? 16.266 -5.531 0.726 1 94.56 71 SER B N 1
ATOM 2230 C CA . SER B 1 71 ? 16.859 -6.414 1.727 1 94.56 71 SER B CA 1
ATOM 2231 C C . SER B 1 71 ? 15.961 -7.625 1.99 1 94.56 71 SER B C 1
ATOM 2233 O O . SER B 1 71 ? 14.805 -7.652 1.574 1 94.56 71 SER B O 1
ATOM 2235 N N . ARG B 1 72 ? 16.531 -8.578 2.684 1 95.88 72 ARG B N 1
ATOM 2236 C CA . ARG B 1 72 ? 15.766 -9.719 3.162 1 95.88 72 ARG B CA 1
ATOM 2237 C C . ARG B 1 72 ? 14.562 -9.266 3.982 1 95.88 72 ARG B C 1
ATOM 2239 O O . ARG B 1 72 ? 13.453 -9.773 3.797 1 95.88 72 ARG B O 1
ATOM 2246 N N . GLN B 1 73 ? 14.82 -8.32 4.801 1 96.25 73 GLN B N 1
ATOM 2247 C CA . GLN B 1 73 ? 13.773 -7.824 5.68 1 96.25 73 GLN B CA 1
ATOM 2248 C C . GLN B 1 73 ? 12.68 -7.113 4.887 1 96.25 73 GLN B C 1
ATOM 2250 O O . GLN B 1 73 ? 11.508 -7.164 5.258 1 96.25 73 GLN B O 1
ATOM 2255 N N . ASP B 1 74 ? 13.047 -6.492 3.801 1 96.38 74 ASP B N 1
ATOM 2256 C CA . ASP B 1 74 ? 12.039 -5.875 2.939 1 96.38 74 ASP B CA 1
ATOM 2257 C C . ASP B 1 74 ? 11.055 -6.914 2.42 1 96.38 74 ASP B C 1
ATOM 2259 O O . ASP B 1 74 ? 9.844 -6.664 2.379 1 96.38 74 ASP B O 1
ATOM 2263 N N . ILE B 1 75 ? 11.531 -8.008 2.033 1 97.31 75 ILE B N 1
ATOM 2264 C CA . ILE B 1 75 ? 10.68 -9.078 1.515 1 97.31 75 ILE B CA 1
ATOM 2265 C C . ILE B 1 75 ? 9.742 -9.57 2.615 1 97.31 75 ILE B C 1
ATOM 2267 O O . ILE B 1 75 ? 8.531 -9.664 2.41 1 97.31 75 ILE B O 1
ATOM 2271 N N . LEU B 1 76 ? 10.32 -9.812 3.727 1 97.88 76 LEU B N 1
ATOM 2272 C CA . LEU B 1 76 ? 9.516 -10.281 4.848 1 97.88 76 LEU B CA 1
ATOM 2273 C C . LEU B 1 76 ? 8.453 -9.25 5.215 1 97.88 76 LEU B C 1
ATOM 2275 O O . LEU B 1 76 ? 7.297 -9.602 5.461 1 97.88 76 LEU B O 1
ATOM 2279 N N . ASP B 1 77 ? 8.836 -8.016 5.195 1 98.12 77 ASP B N 1
ATOM 2280 C CA . ASP B 1 77 ? 7.914 -6.938 5.523 1 98.12 77 ASP B CA 1
ATOM 2281 C C . ASP B 1 77 ? 6.75 -6.895 4.539 1 98.12 77 ASP B C 1
ATOM 2283 O O . ASP B 1 77 ? 5.59 -6.801 4.945 1 98.12 77 ASP B O 1
ATOM 2287 N N . VAL B 1 78 ? 7.023 -6.965 3.299 1 98.25 78 VAL B N 1
ATOM 2288 C CA . VAL B 1 78 ? 6 -6.828 2.268 1 98.25 78 VAL B CA 1
ATOM 2289 C C . VAL B 1 78 ? 5.047 -8.023 2.324 1 98.25 78 VAL B C 1
ATOM 2291 O O . VAL B 1 78 ? 3.828 -7.852 2.238 1 98.25 78 VAL B O 1
ATOM 2294 N N . PHE B 1 79 ? 5.57 -9.188 2.508 1 98.69 79 PHE B N 1
ATOM 2295 C CA . PHE B 1 79 ? 4.715 -10.367 2.533 1 98.69 79 PHE B CA 1
ATOM 2296 C C . PHE B 1 79 ? 3.906 -10.422 3.822 1 98.69 79 PHE B C 1
ATOM 2298 O O . PHE B 1 79 ? 2.768 -10.898 3.826 1 98.69 79 PHE B O 1
ATOM 2305 N N . THR B 1 80 ? 4.512 -9.953 4.926 1 98.38 80 THR B N 1
ATOM 2306 C CA . THR B 1 80 ? 3.736 -9.828 6.156 1 98.38 80 THR B CA 1
ATOM 2307 C C . THR B 1 80 ? 2.588 -8.844 5.973 1 98.38 80 THR B C 1
ATOM 2309 O O . THR B 1 80 ? 1.465 -9.102 6.414 1 98.38 80 THR B O 1
ATOM 2312 N N . LEU B 1 81 ? 2.877 -7.75 5.355 1 98.62 81 LEU B N 1
ATOM 2313 C CA . LEU B 1 81 ? 1.836 -6.777 5.055 1 98.62 81 LEU B CA 1
ATOM 2314 C C . LEU B 1 81 ? 0.733 -7.402 4.207 1 98.62 81 LEU B C 1
ATOM 2316 O O . LEU B 1 81 ? -0.453 -7.223 4.492 1 98.62 81 LEU B O 1
ATOM 2320 N N . GLN B 1 82 ? 1.086 -8.133 3.133 1 98.75 82 GLN B N 1
ATOM 2321 C CA . GLN B 1 82 ? 0.113 -8.859 2.324 1 98.75 82 GLN B CA 1
ATOM 2322 C C . GLN B 1 82 ? -0.751 -9.773 3.189 1 98.75 82 GLN B C 1
ATOM 2324 O O . GLN B 1 82 ? -1.979 -9.75 3.094 1 98.75 82 GLN B O 1
ATOM 2329 N N . GLY B 1 83 ? -0.072 -10.5 4.051 1 98.75 83 GLY B N 1
ATOM 2330 C CA . GLY B 1 83 ? -0.779 -11.438 4.91 1 98.75 83 GLY B CA 1
ATOM 2331 C C . GLY B 1 83 ? -1.752 -10.758 5.855 1 98.75 83 GLY B C 1
ATOM 2332 O O . GLY B 1 83 ? -2.854 -11.258 6.086 1 98.75 83 GLY B O 1
ATOM 2333 N N . ASP B 1 84 ? -1.309 -9.656 6.383 1 98.56 84 ASP B N 1
ATOM 2334 C CA . ASP B 1 84 ? -2.168 -8.914 7.297 1 98.56 84 ASP B CA 1
ATOM 2335 C C . ASP B 1 84 ? -3.434 -8.43 6.594 1 98.56 84 ASP B C 1
ATOM 2337 O O . ASP B 1 84 ? -4.539 -8.602 7.109 1 98.56 84 ASP B O 1
ATOM 2341 N N . ILE B 1 85 ? -3.264 -7.855 5.438 1 98.81 85 ILE B N 1
ATOM 2342 C CA . ILE B 1 85 ? -4.414 -7.34 4.703 1 98.81 85 ILE B CA 1
ATOM 2343 C C . ILE B 1 85 ? -5.297 -8.492 4.246 1 98.81 85 ILE B C 1
ATOM 2345 O O . ILE B 1 85 ? -6.508 -8.492 4.484 1 98.81 85 ILE B O 1
ATOM 2349 N N . ALA B 1 86 ? -4.695 -9.492 3.629 1 98.88 86 ALA B N 1
ATOM 2350 C CA . ALA B 1 86 ? -5.449 -10.633 3.119 1 98.88 86 ALA B CA 1
ATOM 2351 C C . ALA B 1 86 ? -6.164 -11.367 4.25 1 98.88 86 ALA B C 1
ATOM 2353 O O . ALA B 1 86 ? -7.273 -11.875 4.066 1 98.88 86 ALA B O 1
ATOM 2354 N N . GLY B 1 87 ? -5.445 -11.477 5.375 1 98.88 87 GLY B N 1
ATOM 2355 C CA . GLY B 1 87 ? -6.074 -12.086 6.539 1 98.88 87 GLY B CA 1
ATOM 2356 C C . GLY B 1 87 ? -7.312 -11.344 7.004 1 98.88 87 GLY B C 1
ATOM 2357 O O . GLY B 1 87 ? -8.32 -11.961 7.344 1 98.88 87 GLY B O 1
ATOM 2358 N N . GLU B 1 88 ? -7.211 -10.055 7.07 1 98.81 88 GLU B N 1
ATOM 2359 C CA . GLU B 1 88 ? -8.383 -9.258 7.426 1 98.81 88 GLU B CA 1
ATOM 2360 C C . GLU B 1 88 ? -9.523 -9.484 6.449 1 98.81 88 GLU B C 1
ATOM 2362 O O . GLU B 1 88 ? -10.68 -9.656 6.859 1 98.81 88 GLU B O 1
ATOM 2367 N N . LEU B 1 89 ? -9.242 -9.477 5.148 1 98.81 89 LEU B N 1
ATOM 2368 C CA . LEU B 1 89 ? -10.258 -9.727 4.133 1 98.81 89 LEU B CA 1
ATOM 2369 C C . LEU B 1 89 ? -10.891 -11.102 4.324 1 98.81 89 LEU B C 1
ATOM 2371 O O . LEU B 1 89 ? -12.117 -11.234 4.281 1 98.81 89 LEU B O 1
ATOM 2375 N N . ALA B 1 90 ? -10.062 -12.062 4.582 1 98.94 90 ALA B N 1
ATOM 2376 C CA . ALA B 1 90 ? -10.555 -13.422 4.777 1 98.94 90 ALA B CA 1
ATOM 2377 C C . ALA B 1 90 ? -11.461 -13.508 6.004 1 98.94 90 ALA B C 1
ATOM 2379 O O . ALA B 1 90 ? -12.484 -14.195 5.984 1 98.94 90 ALA B O 1
ATOM 2380 N N . ALA B 1 91 ? -11.078 -12.852 7.09 1 98.88 91 ALA B N 1
ATOM 2381 C CA . ALA B 1 91 ? -11.898 -12.836 8.305 1 98.88 91 ALA B CA 1
ATOM 2382 C C . ALA B 1 91 ? -13.273 -12.234 8.023 1 98.88 91 ALA B C 1
ATOM 2384 O O . ALA B 1 91 ? -14.289 -12.742 8.508 1 98.88 91 ALA B O 1
ATOM 2385 N N . ARG B 1 92 ? -13.32 -11.195 7.309 1 98.75 92 ARG B N 1
ATOM 2386 C CA . ARG B 1 92 ? -14.586 -10.578 6.945 1 98.75 92 ARG B CA 1
ATOM 2387 C C . ARG B 1 92 ? -15.438 -11.516 6.098 1 98.75 92 ARG B C 1
ATOM 2389 O O . ARG B 1 92 ? -16.656 -11.578 6.258 1 98.75 92 ARG B O 1
ATOM 2396 N N . VAL B 1 93 ? -14.812 -12.133 5.133 1 98.88 93 VAL B N 1
ATOM 2397 C CA . VAL B 1 93 ? -15.516 -13.094 4.285 1 98.88 93 VAL B CA 1
ATOM 2398 C C . VAL B 1 93 ? -16.125 -14.188 5.145 1 98.88 93 VAL B C 1
ATOM 2400 O O . VAL B 1 93 ? -17.281 -14.586 4.934 1 98.88 93 VAL B O 1
ATOM 2403 N N . ALA B 1 94 ? -15.391 -14.672 6.137 1 98.88 94 ALA B N 1
ATOM 2404 C CA . ALA B 1 94 ? -15.883 -15.734 7.008 1 98.88 94 ALA B CA 1
ATOM 2405 C C . ALA B 1 94 ? -17.188 -15.336 7.676 1 98.88 94 ALA B C 1
ATOM 2407 O O . ALA B 1 94 ? -18.047 -16.188 7.926 1 98.88 94 ALA B O 1
ATOM 2408 N N . ALA B 1 95 ? -17.344 -14.109 7.906 1 98.12 95 ALA B N 1
ATOM 2409 C CA . ALA B 1 95 ? -18.5 -13.609 8.648 1 98.12 95 ALA B CA 1
ATOM 2410 C C . ALA B 1 95 ? -19.703 -13.445 7.73 1 98.12 95 ALA B C 1
ATOM 2412 O O . ALA B 1 95 ? -20.828 -13.266 8.203 1 98.12 95 ALA B O 1
ATOM 2413 N N . ARG B 1 96 ? -19.531 -13.57 6.414 1 98.06 96 ARG B N 1
ATOM 2414 C CA . ARG B 1 96 ? -20.672 -13.156 5.598 1 98.06 96 ARG B CA 1
ATOM 2415 C C . ARG B 1 96 ? -20.859 -14.086 4.406 1 98.06 96 ARG B C 1
ATOM 2417 O O . ARG B 1 96 ? -21.828 -13.961 3.654 1 98.06 96 ARG B O 1
ATOM 2424 N N . ILE B 1 97 ? -19.984 -14.984 4.188 1 98.75 97 ILE B N 1
ATOM 2425 C CA . ILE B 1 97 ? -19.969 -15.773 2.961 1 98.75 97 ILE B CA 1
ATOM 2426 C C . ILE B 1 97 ? -21.234 -16.625 2.879 1 98.75 97 ILE B C 1
ATOM 2428 O O . ILE B 1 97 ? -21.703 -17.156 3.891 1 98.75 97 ILE B O 1
ATOM 2432 N N . THR B 1 98 ? -21.75 -16.719 1.662 1 98.69 98 THR B N 1
ATOM 2433 C CA . THR B 1 98 ? -22.922 -17.562 1.41 1 98.69 98 THR B CA 1
ATOM 2434 C C . THR B 1 98 ? -22.5 -18.953 0.955 1 98.69 98 THR B C 1
ATOM 2436 O O . THR B 1 98 ? -21.344 -19.172 0.576 1 98.69 98 THR B O 1
ATOM 2439 N N . ALA B 1 99 ? -23.5 -19.812 0.985 1 98.44 99 ALA B N 1
ATOM 2440 C CA . ALA B 1 99 ? -23.25 -21.172 0.526 1 98.44 99 ALA B CA 1
ATOM 2441 C C . ALA B 1 99 ? -22.812 -21.188 -0.938 1 98.44 99 ALA B C 1
ATOM 2443 O O . ALA B 1 99 ? -21.938 -21.953 -1.326 1 98.44 99 ALA B O 1
ATOM 2444 N N . SER B 1 100 ? -23.422 -20.328 -1.685 1 98.75 100 SER B N 1
ATOM 2445 C CA . SER B 1 100 ? -23.109 -20.266 -3.107 1 98.75 100 SER B CA 1
ATOM 2446 C C . SER B 1 100 ? -21.703 -19.734 -3.342 1 98.75 100 SER B C 1
ATOM 2448 O O . SER B 1 100 ? -20.969 -20.266 -4.184 1 98.75 100 SER B O 1
ATOM 2450 N N . GLU B 1 101 ? -21.328 -18.75 -2.631 1 98.81 101 GLU B N 1
ATOM 2451 C CA . GLU B 1 101 ? -19.984 -18.188 -2.732 1 98.81 101 GLU B CA 1
ATOM 2452 C C . GLU B 1 101 ? -18.938 -19.203 -2.281 1 98.81 101 GLU B C 1
ATOM 2454 O O . GLU B 1 101 ? -17.875 -19.328 -2.91 1 98.81 101 GLU B O 1
ATOM 2459 N N . LEU B 1 102 ? -19.203 -19.891 -1.204 1 98.88 102 LEU B N 1
ATOM 2460 C CA . LEU B 1 102 ? -18.281 -20.922 -0.719 1 98.88 102 LEU B CA 1
ATOM 2461 C C . LEU B 1 102 ? -18.109 -22.031 -1.75 1 98.88 102 LEU B C 1
ATOM 2463 O O . LEU B 1 102 ? -17 -22.531 -1.951 1 98.88 102 LEU B O 1
ATOM 2467 N N . ALA B 1 103 ? -19.219 -22.391 -2.379 1 98.75 103 ALA B N 1
ATOM 2468 C CA . ALA B 1 103 ? -19.156 -23.406 -3.418 1 98.75 103 ALA B CA 1
ATOM 2469 C C . ALA B 1 103 ? -18.297 -22.969 -4.59 1 98.75 103 ALA B C 1
ATOM 2471 O O . ALA B 1 103 ? -17.547 -23.766 -5.16 1 98.75 103 ALA B O 1
ATOM 2472 N N . GLU B 1 104 ? -18.375 -21.703 -4.945 1 98.69 104 GLU B N 1
ATOM 2473 C CA . GLU B 1 104 ? -17.547 -21.141 -6.012 1 98.69 104 GLU B CA 1
ATOM 2474 C C . GLU B 1 104 ? -16.062 -21.203 -5.652 1 98.69 104 GLU B C 1
ATOM 2476 O O . GLU B 1 104 ? -15.234 -21.594 -6.473 1 98.69 104 GLU B O 1
ATOM 2481 N N . LEU B 1 105 ? -15.727 -20.844 -4.453 1 98.88 105 LEU B N 1
ATOM 2482 C CA . LEU B 1 105 ? -14.336 -20.906 -4.004 1 98.88 105 LEU B CA 1
ATOM 2483 C C . LEU B 1 105 ? -13.828 -22.344 -3.998 1 98.88 105 LEU B C 1
ATOM 2485 O O . LEU B 1 105 ? -12.695 -22.609 -4.398 1 98.88 105 LEU B O 1
ATOM 2489 N N . SER B 1 106 ? -14.688 -23.219 -3.543 1 98.75 106 SER B N 1
ATOM 2490 C CA . SER B 1 106 ? -14.32 -24.641 -3.504 1 98.75 106 SER B CA 1
ATOM 2491 C C . SER B 1 106 ? -14.062 -25.172 -4.906 1 98.75 106 SER B C 1
ATOM 2493 O O . SER B 1 106 ? -13.156 -25.984 -5.105 1 98.75 106 SER B O 1
ATOM 2495 N N . THR B 1 107 ? -14.883 -24.734 -5.805 1 98.81 107 THR B N 1
ATOM 2496 C CA . THR B 1 107 ? -14.711 -25.156 -7.191 1 98.81 107 THR B CA 1
ATOM 2497 C C . THR B 1 107 ? -13.367 -24.656 -7.734 1 98.81 107 THR B C 1
ATOM 2499 O O . THR B 1 107 ? -12.641 -25.422 -8.383 1 98.81 107 THR B O 1
ATOM 2502 N N . LEU B 1 108 ? -13.023 -23.422 -7.5 1 98.75 108 LEU B N 1
ATOM 2503 C CA . LEU B 1 108 ? -11.734 -22.875 -7.918 1 98.75 108 LEU B CA 1
ATOM 2504 C C . LEU B 1 108 ? -10.586 -23.656 -7.301 1 98.75 108 LEU B C 1
ATOM 2506 O O . LEU B 1 108 ? -9.602 -23.969 -7.984 1 98.75 108 LEU B O 1
ATOM 2510 N N . ASP B 1 109 ? -10.727 -23.984 -6.047 1 98.5 109 ASP B N 1
ATOM 2511 C CA . ASP B 1 109 ? -9.672 -24.719 -5.348 1 98.5 109 ASP B CA 1
ATOM 2512 C C . ASP B 1 109 ? -9.516 -26.125 -5.91 1 98.5 109 ASP B C 1
ATOM 2514 O O . ASP B 1 109 ? -8.398 -26.641 -6 1 98.5 109 ASP B O 1
ATOM 2518 N N . ARG B 1 110 ? -10.625 -26.75 -6.23 1 98.31 110 ARG B N 1
ATOM 2519 C CA . ARG B 1 110 ? -10.555 -28.062 -6.852 1 98.31 110 ARG B CA 1
ATOM 2520 C C . ARG B 1 110 ? -9.812 -28 -8.18 1 98.31 110 ARG B C 1
ATOM 2522 O O . ARG B 1 110 ? -8.992 -28.875 -8.484 1 98.31 110 ARG B O 1
ATOM 2529 N N . LYS B 1 111 ? -10.141 -27.016 -8.992 1 98.62 111 LYS B N 1
ATOM 2530 C CA . LYS B 1 111 ? -9.43 -26.828 -10.258 1 98.62 111 LYS B CA 1
ATOM 2531 C C . LYS B 1 111 ? -7.941 -26.609 -10.016 1 98.62 111 LYS B C 1
ATOM 2533 O O . LYS B 1 111 ? -7.102 -27.125 -10.758 1 98.62 111 LYS B O 1
ATOM 2538 N N . LEU B 1 112 ? -7.66 -25.828 -8.992 1 98.31 112 LEU B N 1
ATOM 2539 C CA . LEU B 1 112 ? -6.273 -25.594 -8.609 1 98.31 112 LEU B CA 1
ATOM 2540 C C . LEU B 1 112 ? -5.586 -26.891 -8.227 1 98.31 112 LEU B C 1
ATOM 2542 O O . LEU B 1 112 ? -4.43 -27.125 -8.594 1 98.31 112 LEU B O 1
ATOM 2546 N N . GLY B 1 113 ? -6.289 -27.719 -7.48 1 98 113 GLY B N 1
ATOM 2547 C CA . GLY B 1 113 ? -5.766 -29.031 -7.145 1 98 113 GLY B CA 1
ATOM 2548 C C . GLY B 1 113 ? -5.418 -29.859 -8.367 1 98 113 GLY B C 1
ATOM 2549 O O . GLY B 1 113 ? -4.355 -30.484 -8.414 1 98 113 GLY B O 1
ATOM 2550 N N . THR B 1 114 ? -6.289 -29.844 -9.312 1 98.25 114 THR B N 1
ATOM 2551 C CA . THR B 1 114 ? -6.055 -30.578 -10.555 1 98.25 114 THR B CA 1
ATOM 2552 C C . THR B 1 114 ? -4.8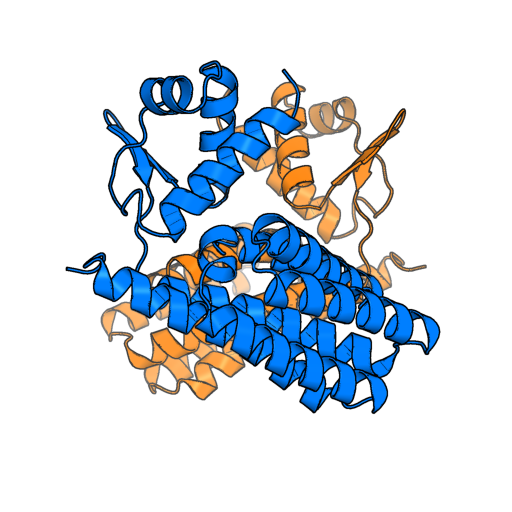36 -30.031 -11.289 1 98.25 114 THR B C 1
ATOM 2554 O O . THR B 1 114 ? -3.982 -30.781 -11.75 1 98.25 114 THR B O 1
ATOM 2557 N N . ALA B 1 115 ? -4.762 -28.703 -11.383 1 98.31 115 ALA B N 1
ATOM 2558 C CA . ALA B 1 115 ? -3.627 -28.062 -12.047 1 98.31 115 ALA B CA 1
ATOM 2559 C C . ALA B 1 115 ? -2.316 -28.422 -11.344 1 98.31 115 ALA B C 1
ATOM 2561 O O . ALA B 1 115 ? -1.288 -28.609 -11.992 1 98.31 115 ALA B O 1
ATOM 2562 N N . THR B 1 116 ? -2.383 -28.453 -10.031 1 97.81 116 THR B N 1
ATOM 2563 C CA . THR B 1 116 ? -1.198 -28.766 -9.242 1 97.81 116 THR B CA 1
ATOM 2564 C C . THR B 1 116 ? -0.745 -30.203 -9.5 1 97.81 116 THR B C 1
ATOM 2566 O O . THR B 1 116 ? 0.445 -30.453 -9.695 1 97.81 116 THR B O 1
ATOM 2569 N N . ARG B 1 117 ? -1.666 -31.125 -9.57 1 96.75 117 ARG B N 1
ATOM 2570 C CA . ARG B 1 117 ? -1.354 -32.531 -9.797 1 96.75 117 ARG B CA 1
ATOM 2571 C C . ARG B 1 117 ? -0.741 -32.75 -11.18 1 96.75 117 ARG B C 1
ATOM 2573 O O . ARG B 1 117 ? 0.125 -33.594 -11.359 1 96.75 117 ARG B O 1
ATOM 2580 N N . THR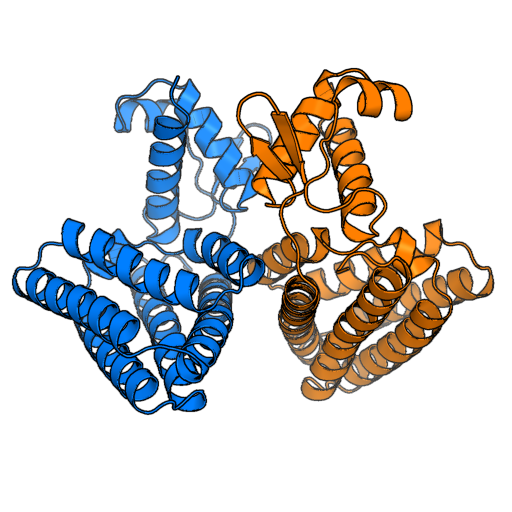 B 1 118 ? -1.148 -31.938 -12.117 1 96.56 118 THR B N 1
ATOM 2581 C CA . THR B 1 118 ? -0.667 -32.094 -13.484 1 96.56 118 THR B CA 1
ATOM 2582 C C . THR B 1 118 ? 0.476 -31.125 -13.773 1 96.56 118 THR B C 1
ATOM 2584 O O . THR B 1 118 ? 0.902 -30.984 -14.922 1 96.56 118 THR B O 1
ATOM 2587 N N . ARG B 1 119 ? 0.88 -30.406 -12.82 1 95.75 119 ARG B N 1
ATOM 2588 C CA . ARG B 1 119 ? 2.035 -29.516 -12.852 1 95.75 119 ARG B CA 1
ATOM 2589 C C . ARG B 1 119 ? 1.911 -28.484 -13.977 1 95.75 119 ARG B C 1
ATOM 2591 O O . ARG B 1 119 ? 2.875 -28.234 -14.695 1 95.75 119 ARG B O 1
ATOM 2598 N N . ARG B 1 120 ? 0.729 -28.016 -14.125 1 97.56 120 ARG B N 1
ATOM 2599 C CA . ARG B 1 120 ? 0.48 -26.953 -15.102 1 97.56 120 ARG B CA 1
ATOM 2600 C C . ARG B 1 120 ? 0.671 -25.578 -14.484 1 97.56 120 ARG B C 1
ATOM 2602 O O . ARG B 1 120 ? -0.3 -24.922 -14.086 1 97.56 120 ARG B O 1
ATOM 2609 N N . VAL B 1 121 ? 1.774 -25.078 -14.539 1 97.19 121 VAL B N 1
ATOM 2610 C CA . VAL B 1 121 ? 2.23 -23.922 -13.781 1 97.19 121 VAL B CA 1
ATOM 2611 C C . VAL B 1 121 ? 1.43 -22.688 -14.188 1 97.19 121 VAL B C 1
ATOM 2613 O O . VAL B 1 121 ? 1.016 -21.891 -13.336 1 97.19 121 VAL B O 1
ATOM 2616 N N . THR B 1 122 ? 1.188 -22.484 -15.477 1 97.06 122 THR B N 1
ATOM 2617 C CA . THR B 1 122 ? 0.43 -21.344 -15.961 1 97.06 122 THR B CA 1
ATOM 2618 C C . THR B 1 122 ? -0.999 -21.375 -15.422 1 97.06 122 THR B C 1
ATOM 2620 O O . THR B 1 122 ? -1.536 -20.344 -15.016 1 97.06 122 THR B O 1
ATOM 2623 N N . ASP B 1 123 ? -1.554 -22.531 -15.398 1 98.19 123 ASP B N 1
ATOM 2624 C CA . ASP B 1 123 ? -2.896 -22.703 -14.844 1 98.19 123 ASP B CA 1
ATOM 2625 C C . ASP B 1 123 ? -2.908 -22.438 -13.344 1 98.19 123 ASP B C 1
ATOM 2627 O O . ASP B 1 123 ? -3.854 -21.844 -12.82 1 98.19 123 ASP B O 1
ATOM 2631 N N . ILE B 1 124 ? -1.89 -22.906 -12.641 1 98.62 124 ILE B N 1
ATOM 2632 C CA . ILE B 1 124 ? -1.785 -22.688 -11.203 1 98.62 124 ILE B CA 1
ATOM 2633 C C . ILE B 1 124 ? -1.758 -21.203 -10.906 1 98.62 124 ILE B C 1
ATOM 2635 O O . ILE B 1 124 ? -2.502 -20.719 -10.055 1 98.62 124 ILE B O 1
ATOM 2639 N N . GLU B 1 125 ? -0.976 -20.484 -11.625 1 97.56 125 GLU B N 1
ATOM 2640 C CA . GLU B 1 125 ? -0.887 -19.031 -11.445 1 97.56 125 GLU B CA 1
ATOM 2641 C C . GLU B 1 125 ? -2.244 -18.359 -11.656 1 97.56 125 GLU B C 1
ATOM 2643 O O . GLU B 1 125 ? -2.678 -17.547 -10.836 1 97.56 125 GLU B O 1
ATOM 2648 N N . ARG B 1 126 ? -2.842 -18.703 -12.75 1 97.81 126 ARG B N 1
ATOM 2649 C CA . ARG B 1 126 ? -4.129 -18.109 -13.102 1 97.81 126 ARG B CA 1
ATOM 2650 C C . ARG B 1 126 ? -5.188 -18.438 -12.062 1 97.81 126 ARG B C 1
ATOM 2652 O O . ARG B 1 126 ? -5.91 -17.547 -11.594 1 97.81 126 ARG B O 1
ATOM 2659 N N . LEU B 1 127 ? -5.305 -19.703 -11.656 1 98.62 127 LEU B N 1
ATOM 2660 C CA . LEU B 1 127 ? -6.336 -20.141 -10.727 1 98.62 127 LEU B CA 1
ATOM 2661 C C . LEU B 1 127 ? -6.078 -19.609 -9.32 1 98.62 127 LEU B C 1
ATOM 2663 O O . LEU B 1 127 ? -7.02 -19.281 -8.594 1 98.62 127 LEU B O 1
ATOM 2667 N N . GLU B 1 128 ? -4.816 -19.547 -8.914 1 98.56 128 GLU B N 1
ATOM 2668 C CA . GLU B 1 128 ? -4.453 -18.922 -7.645 1 98.56 128 GLU B CA 1
ATOM 2669 C C . GLU B 1 128 ? -4.895 -17.453 -7.605 1 98.56 128 GLU B C 1
ATOM 2671 O O . GLU B 1 128 ? -5.484 -17.016 -6.621 1 98.56 128 GLU B O 1
ATOM 2676 N N . PHE B 1 129 ? -4.66 -16.766 -8.672 1 97.75 129 PHE B N 1
ATOM 2677 C CA . PHE B 1 129 ? -5.105 -15.383 -8.773 1 97.75 129 PHE B CA 1
ATOM 2678 C C . PHE B 1 129 ? -6.625 -15.297 -8.68 1 97.75 129 PHE B C 1
ATOM 2680 O O . PHE B 1 129 ? -7.164 -14.469 -7.938 1 97.75 129 PHE B O 1
ATOM 2687 N N . GLU B 1 130 ? -7.324 -16.141 -9.383 1 98.38 130 GLU B N 1
ATOM 2688 C CA . GLU B 1 130 ? -8.781 -16.109 -9.414 1 98.38 130 GLU B CA 1
ATOM 2689 C C . GLU B 1 130 ? -9.367 -16.438 -8.039 1 98.38 130 GLU B C 1
ATOM 2691 O O . GLU B 1 130 ? -10.383 -15.867 -7.641 1 98.38 130 GLU B O 1
ATOM 2696 N N . PHE B 1 131 ? -8.75 -17.406 -7.348 1 98.88 131 PHE B N 1
ATOM 2697 C CA . PHE B 1 131 ? -9.195 -17.766 -6.008 1 98.88 131 PHE B CA 1
ATOM 2698 C C . PHE B 1 131 ? -9.125 -16.578 -5.066 1 98.88 131 PHE B C 1
ATOM 2700 O O . PHE B 1 131 ? -10.117 -16.219 -4.426 1 98.88 131 PHE B O 1
ATOM 2707 N N . HIS B 1 132 ? -8 -15.875 -5.043 1 98.62 132 HIS B N 1
ATOM 2708 C CA . HIS B 1 132 ? -7.82 -14.727 -4.16 1 98.62 132 HIS B CA 1
ATOM 2709 C C . HIS B 1 132 ? -8.688 -13.555 -4.602 1 98.62 132 HIS B C 1
ATOM 2711 O O . HIS B 1 132 ? -9.211 -12.812 -3.762 1 98.62 132 HIS B O 1
ATOM 2717 N N . ARG B 1 133 ? -8.836 -13.359 -5.926 1 97.94 133 ARG B N 1
ATOM 2718 C CA . ARG B 1 133 ? -9.734 -12.328 -6.434 1 97.94 133 ARG B CA 1
ATOM 2719 C C . ARG B 1 133 ? -11.164 -12.562 -5.949 1 97.94 133 ARG B C 1
ATOM 2721 O O . ARG B 1 133 ? -11.844 -11.625 -5.531 1 97.94 133 ARG B O 1
ATOM 2728 N N . ALA B 1 134 ? -11.625 -13.805 -6.02 1 98.62 134 ALA B N 1
ATOM 2729 C CA . ALA B 1 134 ? -12.969 -14.133 -5.555 1 98.62 134 ALA B CA 1
ATOM 2730 C C . ALA B 1 134 ? -13.133 -13.82 -4.07 1 98.62 134 ALA B C 1
ATOM 2732 O O . ALA B 1 134 ? -14.141 -13.242 -3.658 1 98.62 134 ALA B O 1
ATOM 2733 N N . VAL B 1 135 ? -12.148 -14.195 -3.254 1 98.81 135 VAL B N 1
ATOM 2734 C CA . VAL B 1 135 ? -12.18 -13.875 -1.83 1 98.81 135 VAL B CA 1
ATOM 2735 C C . VAL B 1 135 ? -12.297 -12.367 -1.638 1 98.81 135 VAL B C 1
ATOM 2737 O O . VAL B 1 135 ? -13.141 -11.898 -0.868 1 98.81 135 VAL B O 1
ATOM 2740 N N . ASN B 1 136 ? -11.492 -11.648 -2.348 1 98.19 136 ASN B N 1
ATOM 2741 C CA . ASN B 1 136 ? -11.453 -10.195 -2.205 1 98.19 136 ASN B CA 1
ATOM 2742 C C . ASN B 1 136 ? -12.781 -9.562 -2.604 1 98.19 136 ASN B C 1
ATOM 2744 O O . ASN B 1 136 ? -13.219 -8.586 -1.991 1 98.19 136 ASN B O 1
ATOM 2748 N N . LEU B 1 137 ? -13.414 -10.055 -3.643 1 97.56 137 LEU B N 1
ATOM 2749 C CA . LEU B 1 137 ? -14.695 -9.531 -4.098 1 97.56 137 LEU B CA 1
ATOM 2750 C C . LEU B 1 137 ? -15.781 -9.766 -3.055 1 97.56 137 LEU B C 1
ATOM 2752 O O . LEU B 1 137 ? -16.625 -8.898 -2.822 1 97.56 137 LEU B O 1
ATOM 2756 N N . ILE B 1 138 ? -15.742 -10.875 -2.377 1 98.5 138 ILE B N 1
ATOM 2757 C CA . ILE B 1 138 ? -16.734 -11.211 -1.357 1 98.5 138 ILE B CA 1
ATOM 2758 C C . ILE B 1 138 ? -16.531 -10.312 -0.138 1 98.5 138 ILE B C 1
ATOM 2760 O O . ILE B 1 138 ? -17.516 -9.945 0.53 1 98.5 138 ILE B O 1
ATOM 2764 N N . ALA B 1 139 ? -15.336 -9.961 0.186 1 98.06 139 ALA B N 1
ATOM 2765 C CA . ALA B 1 139 ? -15 -9.219 1.396 1 98.06 139 ALA B CA 1
ATOM 2766 C C . ALA B 1 139 ? -15.633 -7.828 1.375 1 98.06 139 ALA B C 1
ATOM 2768 O O . ALA B 1 139 ? -15.781 -7.191 2.422 1 98.06 139 ALA B O 1
ATOM 2769 N N . GLU B 1 140 ? -15.945 -7.285 0.173 1 95.12 140 GLU B N 1
ATOM 2770 C CA . GLU B 1 140 ? -16.531 -5.953 0.013 1 95.12 140 GLU B CA 1
ATOM 2771 C C . GLU B 1 140 ? -15.695 -4.902 0.741 1 95.12 140 GLU B C 1
ATOM 2773 O O . GLU B 1 140 ? -16.234 -4.082 1.487 1 95.12 140 GLU B O 1
ATOM 2778 N N . ALA B 1 141 ? -14.445 -4.961 0.584 1 96.69 141 ALA B N 1
ATOM 2779 C CA . ALA B 1 141 ? -13.461 -4.031 1.135 1 96.69 141 ALA B CA 1
ATOM 2780 C C . ALA B 1 141 ? -12.586 -3.441 0.034 1 96.69 141 ALA B C 1
ATOM 2782 O O . ALA B 1 141 ? -11.391 -3.725 -0.032 1 96.69 141 ALA B O 1
ATOM 2783 N N . ARG B 1 142 ? -13.117 -2.537 -0.681 1 93.44 142 ARG B N 1
ATOM 2784 C CA . ARG B 1 142 ? -12.547 -2.084 -1.942 1 93.44 142 ARG B CA 1
ATOM 2785 C C . ARG B 1 142 ? -11.141 -1.521 -1.734 1 93.44 142 ARG B C 1
ATOM 2787 O O . ARG B 1 142 ? -10.203 -1.914 -2.428 1 93.44 142 ARG B O 1
ATOM 2794 N N . LYS B 1 143 ? -10.938 -0.685 -0.765 1 95.69 143 LYS B N 1
ATOM 2795 C CA . LYS B 1 143 ? -9.648 -0.01 -0.615 1 95.69 143 LYS B CA 1
ATOM 2796 C C . LYS B 1 143 ? -8.602 -0.951 -0.031 1 95.69 143 LYS B C 1
ATOM 2798 O O . LYS B 1 143 ? -7.43 -0.91 -0.426 1 95.69 143 LYS B O 1
ATOM 2803 N N . LEU B 1 144 ? -9.031 -1.806 0.901 1 97.19 144 LEU B N 1
ATOM 2804 C CA . LEU B 1 144 ? -8.07 -2.783 1.412 1 97.19 144 LEU B CA 1
ATOM 2805 C C . LEU B 1 144 ? -7.613 -3.727 0.304 1 97.19 144 LEU B C 1
ATOM 2807 O O . LEU B 1 144 ? -6.43 -4.047 0.207 1 97.19 144 LEU B O 1
ATOM 2811 N N . ALA B 1 145 ? -8.617 -4.141 -0.489 1 97.12 145 ALA B N 1
ATOM 2812 C CA . ALA B 1 145 ? -8.273 -5.02 -1.605 1 97.12 145 ALA B CA 1
ATOM 2813 C C . ALA B 1 145 ? -7.344 -4.32 -2.59 1 97.12 145 ALA B C 1
ATOM 2815 O O . ALA B 1 145 ? -6.449 -4.949 -3.162 1 97.12 145 ALA B O 1
ATOM 2816 N N . TRP B 1 146 ? -7.531 -3.076 -2.758 1 95.31 146 TRP B N 1
ATOM 2817 C CA . TRP B 1 146 ? -6.664 -2.291 -3.627 1 95.31 146 TRP B CA 1
ATOM 2818 C C . TRP B 1 146 ? -5.238 -2.256 -3.084 1 95.31 146 TRP B C 1
ATOM 2820 O O . TRP B 1 146 ? -4.281 -2.482 -3.826 1 95.31 146 TRP B O 1
ATOM 2830 N N . PHE B 1 147 ? -5.043 -2.029 -1.823 1 97.06 147 PHE B N 1
ATOM 2831 C CA . PHE B 1 147 ? -3.717 -2.004 -1.217 1 97.06 147 PHE B CA 1
ATOM 2832 C C . PHE B 1 147 ? -3.072 -3.385 -1.271 1 97.06 147 PHE B C 1
ATOM 2834 O O . PHE B 1 147 ? -1.864 -3.502 -1.485 1 97.06 147 PHE B O 1
ATOM 2841 N N . LEU B 1 148 ? -3.891 -4.402 -1.092 1 98.19 148 LEU B N 1
ATOM 2842 C CA . LEU B 1 148 ? -3.365 -5.758 -1.229 1 98.19 148 LEU B CA 1
ATOM 2843 C C . LEU B 1 148 ? -2.842 -5.996 -2.643 1 98.19 148 LEU B C 1
ATOM 2845 O O . LEU B 1 148 ? -1.761 -6.562 -2.818 1 98.19 148 LEU B O 1
ATOM 2849 N N . ARG B 1 149 ? -3.57 -5.535 -3.6 1 95.81 149 ARG B N 1
ATOM 2850 C CA . ARG B 1 149 ? -3.148 -5.691 -4.988 1 95.81 149 ARG B CA 1
ATOM 2851 C C . ARG B 1 149 ? -1.805 -5.012 -5.23 1 95.81 149 ARG B C 1
ATOM 2853 O O . ARG B 1 149 ? -0.92 -5.586 -5.871 1 95.81 149 ARG B O 1
ATOM 2860 N N . THR B 1 150 ? -1.632 -3.885 -4.703 1 95 150 THR B N 1
ATOM 2861 C CA . THR B 1 150 ? -0.378 -3.152 -4.844 1 95 150 THR B CA 1
ATOM 2862 C C . THR B 1 150 ? 0.77 -3.914 -4.188 1 95 150 THR B C 1
ATOM 2864 O O . THR B 1 150 ? 1.853 -4.035 -4.766 1 95 150 THR B O 1
ATOM 2867 N N . ALA B 1 151 ? 0.508 -4.445 -3.039 1 97.62 151 ALA B N 1
ATOM 2868 C CA . ALA B 1 151 ? 1.547 -5.176 -2.314 1 97.62 151 ALA B CA 1
ATOM 2869 C C . ALA B 1 151 ? 1.894 -6.48 -3.021 1 97.62 151 ALA B C 1
ATOM 2871 O O . ALA B 1 151 ? 3.051 -6.906 -3.02 1 97.62 151 ALA B O 1
ATOM 2872 N N . THR B 1 152 ? 0.9 -7.086 -3.682 1 97.75 152 THR B N 1
ATOM 2873 C CA . THR B 1 152 ? 1.119 -8.391 -4.297 1 97.75 152 THR B CA 1
ATOM 2874 C C . THR B 1 152 ? 1.88 -8.242 -5.613 1 97.75 152 THR B C 1
ATOM 2876 O O . THR B 1 152 ? 2.336 -9.242 -6.184 1 97.75 152 THR B O 1
ATOM 2879 N N . LEU B 1 153 ? 2.109 -7.02 -6.059 1 96.62 153 LEU B N 1
ATOM 2880 C CA . LEU B 1 153 ? 2.973 -6.789 -7.211 1 96.62 153 LEU B CA 1
ATOM 2881 C C . LEU B 1 153 ? 4.398 -7.242 -6.922 1 96.62 153 LEU B C 1
ATOM 2883 O O . LEU B 1 153 ? 5.172 -7.504 -7.844 1 96.62 153 LEU B O 1
ATOM 2887 N N . TYR B 1 154 ? 4.766 -7.391 -5.68 1 97.62 154 TYR B N 1
ATOM 2888 C CA . TYR B 1 154 ? 6.105 -7.801 -5.27 1 97.62 154 TYR B CA 1
ATOM 2889 C C . TYR B 1 154 ? 6.207 -9.32 -5.176 1 97.62 154 TYR B C 1
ATOM 2891 O O . TYR B 1 154 ? 7.254 -9.852 -4.809 1 97.62 154 TYR B O 1
ATOM 2899 N N . THR B 1 155 ? 5.172 -10.008 -5.539 1 98.19 155 THR B N 1
ATOM 2900 C CA . THR B 1 155 ? 5.164 -11.461 -5.484 1 98.19 155 THR B CA 1
ATOM 2901 C C . THR B 1 155 ? 5.551 -12.055 -6.836 1 98.19 155 THR B C 1
ATOM 2903 O O . THR B 1 155 ? 4.859 -11.852 -7.836 1 98.19 155 THR B O 1
ATOM 2906 N N . PRO B 1 156 ? 6.625 -12.758 -6.91 1 97.88 156 PRO B N 1
ATOM 2907 C CA . PRO B 1 156 ? 6.926 -13.469 -8.156 1 97.88 156 PRO B CA 1
ATOM 2908 C C . PRO B 1 156 ? 6.109 -14.75 -8.32 1 97.88 156 PRO B C 1
ATOM 2910 O O . PRO B 1 156 ? 6.602 -15.836 -8.023 1 97.88 156 PRO B O 1
ATOM 2913 N N . ALA B 1 157 ? 4.977 -14.617 -8.883 1 97.06 157 ALA B N 1
ATOM 2914 C CA . ALA B 1 157 ? 3.971 -15.68 -8.906 1 97.06 157 ALA B CA 1
ATOM 2915 C C . ALA B 1 157 ? 4.492 -16.906 -9.648 1 97.06 157 ALA B C 1
ATOM 2917 O O . ALA B 1 157 ? 4.293 -18.047 -9.195 1 97.06 157 ALA B O 1
ATOM 2918 N N . ARG B 1 158 ? 5.184 -16.703 -10.773 1 95.56 158 ARG B N 1
ATOM 2919 C CA . ARG B 1 158 ? 5.68 -17.828 -11.555 1 95.56 158 ARG B CA 1
ATOM 2920 C C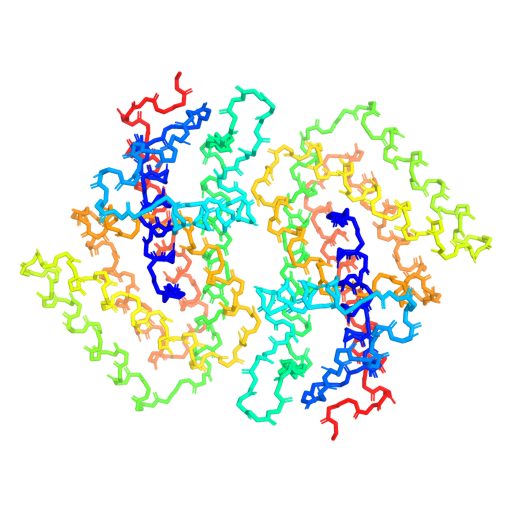 . ARG B 1 158 ? 6.715 -18.641 -10.773 1 95.56 158 ARG B C 1
ATOM 2922 O O . ARG B 1 158 ? 6.719 -19.859 -10.828 1 95.56 158 ARG B O 1
ATOM 2929 N N . PHE B 1 159 ? 7.57 -17.969 -10.102 1 97.25 159 PHE B N 1
ATOM 2930 C CA . PHE B 1 159 ? 8.555 -18.656 -9.273 1 97.25 159 PHE B CA 1
ATOM 2931 C C . PHE B 1 159 ? 7.863 -19.5 -8.211 1 97.25 159 PHE B C 1
ATOM 2933 O O . PHE B 1 159 ? 8.188 -20.672 -8.047 1 97.25 159 PHE B O 1
ATOM 2940 N N . LEU B 1 160 ? 6.918 -18.875 -7.492 1 97.75 160 LEU B N 1
ATOM 2941 C CA . LEU B 1 160 ? 6.262 -19.594 -6.398 1 97.75 160 LEU B CA 1
ATOM 2942 C C . LEU B 1 160 ? 5.445 -20.766 -6.93 1 97.75 160 LEU B C 1
ATOM 2944 O O . LEU B 1 160 ? 5.508 -21.859 -6.379 1 97.75 160 LEU B O 1
ATOM 2948 N N . SER B 1 161 ? 4.73 -20.562 -8.055 1 97.5 161 SER B N 1
ATOM 2949 C CA . SER B 1 161 ? 3.895 -21.625 -8.609 1 97.5 161 SER B CA 1
ATOM 2950 C C . SER B 1 161 ? 4.742 -22.781 -9.133 1 97.5 161 SER B C 1
ATOM 2952 O O . SER B 1 161 ? 4.25 -23.891 -9.281 1 97.5 161 SER B O 1
ATOM 2954 N N . SER B 1 162 ? 5.949 -22.516 -9.406 1 97.06 162 SER B N 1
ATOM 2955 C CA . SER B 1 162 ? 6.848 -23.547 -9.898 1 97.06 162 SER B CA 1
ATOM 2956 C C . SER B 1 162 ? 7.496 -24.312 -8.75 1 97.06 162 SER B C 1
ATOM 2958 O O . SER B 1 162 ? 8.133 -25.344 -8.969 1 97.06 162 SER B O 1
ATOM 2960 N N . ASP B 1 163 ? 7.418 -23.859 -7.562 1 97.12 163 ASP B N 1
ATOM 2961 C CA . ASP B 1 163 ? 8.008 -24.469 -6.375 1 97.12 163 ASP B CA 1
ATOM 2962 C C . ASP B 1 163 ? 7.09 -25.547 -5.797 1 97.12 163 ASP B C 1
ATOM 2964 O O . ASP B 1 163 ? 5.98 -25.25 -5.352 1 97.12 163 ASP B O 1
ATOM 2968 N N . PRO B 1 164 ? 7.527 -26.812 -5.797 1 96.31 164 PRO B N 1
ATOM 2969 C CA . PRO B 1 164 ? 6.66 -27.875 -5.305 1 96.31 164 PRO B CA 1
ATOM 2970 C C . PRO B 1 164 ? 6.301 -27.719 -3.83 1 96.31 164 PRO B C 1
ATOM 2972 O O . PRO B 1 164 ? 5.195 -28.078 -3.418 1 96.31 164 PRO B O 1
ATOM 2975 N N . GLY B 1 165 ? 7.207 -27.219 -3.076 1 97 165 GLY B N 1
ATOM 2976 C CA . GLY B 1 165 ? 6.91 -26.984 -1.674 1 97 165 GLY B CA 1
ATOM 2977 C C . GLY B 1 165 ? 5.84 -25.922 -1.467 1 97 165 GLY B C 1
ATOM 2978 O O . GLY B 1 165 ? 4.969 -26.078 -0.606 1 97 165 GLY B O 1
ATOM 2979 N N . TRP B 1 166 ? 5.957 -24.922 -2.254 1 97.94 166 TRP B N 1
ATOM 2980 C CA . TRP B 1 166 ? 4.934 -23.875 -2.176 1 97.94 166 TRP B CA 1
ATOM 2981 C C . TRP B 1 166 ? 3.568 -24.438 -2.578 1 97.94 166 TRP B C 1
ATOM 2983 O O . TRP B 1 166 ? 2.559 -24.141 -1.932 1 97.94 166 TRP B O 1
ATOM 2993 N N . ARG B 1 167 ? 3.498 -25.188 -3.645 1 97.94 167 ARG B N 1
ATOM 2994 C CA . ARG B 1 167 ? 2.232 -25.75 -4.105 1 97.94 167 ARG B CA 1
ATOM 2995 C C . ARG B 1 167 ? 1.592 -26.625 -3.023 1 97.94 167 ARG B C 1
ATOM 2997 O O . ARG B 1 167 ? 0.385 -26.531 -2.787 1 97.94 167 ARG B O 1
ATOM 3004 N N . ALA B 1 168 ? 2.367 -27.359 -2.381 1 97.31 168 ALA B N 1
ATOM 3005 C CA . ALA B 1 168 ? 1.852 -28.234 -1.323 1 97.31 168 ALA B CA 1
ATOM 3006 C C . ALA B 1 168 ? 1.312 -27.406 -0.156 1 97.31 168 ALA B C 1
ATOM 3008 O O . ALA B 1 168 ? 0.213 -27.656 0.339 1 97.31 168 ALA B O 1
ATOM 3009 N N . ALA B 1 169 ? 2.078 -26.453 0.283 1 97.81 169 ALA B N 1
ATOM 3010 C CA . ALA B 1 169 ? 1.66 -25.594 1.387 1 97.81 169 ALA B CA 1
ATOM 3011 C C . ALA B 1 169 ? 0.418 -24.781 1.015 1 97.81 169 ALA B C 1
ATOM 3013 O O . ALA B 1 169 ? -0.475 -24.594 1.843 1 97.81 169 ALA B O 1
ATOM 3014 N N . MET B 1 170 ? 0.448 -24.297 -0.209 1 98.19 170 MET B N 1
ATOM 3015 C CA . MET B 1 170 ? -0.691 -23.531 -0.705 1 98.19 170 MET B CA 1
ATOM 3016 C C . MET B 1 170 ? -1.974 -24.344 -0.633 1 98.19 170 MET B C 1
ATOM 3018 O O . MET B 1 170 ? -3.012 -23.844 -0.196 1 98.19 170 MET B O 1
ATOM 3022 N N . ARG B 1 171 ? -1.938 -25.594 -1.036 1 97.31 171 ARG B N 1
ATOM 3023 C CA . ARG B 1 171 ? -3.111 -26.453 -0.976 1 97.31 171 ARG B CA 1
ATOM 3024 C C . ARG B 1 171 ? -3.576 -26.641 0.464 1 97.31 171 ARG B C 1
ATOM 3026 O O . ARG B 1 171 ? -4.777 -26.594 0.747 1 97.31 171 ARG B O 1
ATOM 3033 N N . THR B 1 172 ? -2.672 -26.875 1.303 1 98.12 172 THR B N 1
ATOM 3034 C CA . THR B 1 172 ? -2.984 -27.047 2.717 1 98.12 172 THR B CA 1
ATOM 3035 C C . THR B 1 172 ? -3.617 -25.797 3.297 1 98.12 172 THR B C 1
ATOM 3037 O O . THR B 1 172 ? -4.629 -25.859 3.996 1 98.12 172 THR B O 1
ATOM 3040 N N . ASP B 1 173 ? -3.068 -24.688 3.006 1 98.5 173 ASP B N 1
ATOM 3041 C CA . ASP B 1 173 ? -3.572 -23.406 3.508 1 98.5 173 ASP B CA 1
ATOM 3042 C C . ASP B 1 173 ? -4.977 -23.125 2.975 1 98.5 173 ASP B C 1
ATOM 3044 O O . ASP B 1 173 ? -5.84 -22.641 3.709 1 98.5 173 ASP B O 1
ATOM 3048 N N . HIS B 1 174 ? -5.172 -23.375 1.676 1 98.69 174 HIS B N 1
ATOM 3049 C CA . HIS B 1 174 ? -6.488 -23.156 1.089 1 98.69 174 HIS B CA 1
ATOM 3050 C C . HIS B 1 174 ? -7.531 -24.062 1.722 1 98.69 174 HIS B C 1
ATOM 3052 O O . HIS B 1 174 ? -8.656 -23.641 1.981 1 98.69 174 HIS B O 1
ATOM 3058 N N . GLU B 1 175 ? -7.172 -25.281 1.925 1 98.44 175 GLU B N 1
ATOM 3059 C CA . GLU B 1 175 ? -8.094 -26.203 2.578 1 98.44 175 GLU B CA 1
ATOM 3060 C C . GLU B 1 175 ? -8.477 -25.703 3.967 1 98.44 175 GLU B C 1
ATOM 3062 O O . GLU B 1 175 ? -9.656 -25.719 4.332 1 98.44 175 GLU B O 1
ATOM 3067 N N . ALA B 1 176 ? -7.477 -25.297 4.723 1 98.81 176 ALA B N 1
ATOM 3068 C CA . ALA B 1 176 ? -7.734 -24.75 6.051 1 98.81 176 ALA B CA 1
ATOM 3069 C C . ALA B 1 176 ? -8.602 -23.5 5.965 1 98.81 176 ALA B C 1
ATOM 3071 O O . ALA B 1 176 ? -9.5 -23.297 6.789 1 98.81 176 ALA B O 1
ATOM 3072 N N . LEU B 1 177 ? -8.352 -22.656 5.012 1 98.94 177 LEU B N 1
ATOM 3073 C CA . LEU B 1 177 ? -9.141 -21.453 4.809 1 98.94 177 LEU B CA 1
ATOM 3074 C C . LEU B 1 177 ? -10.594 -21.797 4.508 1 98.94 177 LEU B C 1
ATOM 3076 O O . LEU B 1 177 ? -11.508 -21.266 5.141 1 98.94 177 LEU B O 1
ATOM 3080 N N . LEU B 1 178 ? -10.781 -22.719 3.535 1 98.94 178 LEU B N 1
ATOM 3081 C CA . LEU B 1 178 ? -12.141 -23.094 3.146 1 98.94 178 LEU B CA 1
ATOM 3082 C C . LEU B 1 178 ? -12.891 -23.703 4.324 1 98.94 178 LEU B C 1
ATOM 3084 O O . LEU B 1 178 ? -14.086 -23.453 4.5 1 98.94 178 LEU B O 1
ATOM 3088 N N . ALA B 1 179 ? -12.211 -24.484 5.121 1 98.88 179 ALA B N 1
ATOM 3089 C CA . ALA B 1 179 ? -12.82 -25.031 6.324 1 98.88 179 ALA B CA 1
ATOM 3090 C C . ALA B 1 179 ? -13.234 -23.922 7.289 1 98.88 179 ALA B C 1
ATOM 3092 O O . ALA B 1 179 ? -14.344 -23.938 7.828 1 98.88 179 ALA B O 1
ATOM 3093 N N . ALA B 1 180 ? -12.336 -22.969 7.5 1 98.94 180 ALA B N 1
ATOM 3094 C CA . ALA B 1 180 ? -12.633 -21.844 8.383 1 98.94 180 ALA B CA 1
ATOM 3095 C C . ALA B 1 180 ? -13.812 -21.031 7.863 1 98.94 180 ALA B C 1
ATOM 3097 O O . ALA B 1 180 ? -14.648 -20.578 8.648 1 98.94 180 ALA B O 1
ATOM 3098 N N . LEU B 1 181 ? -13.875 -20.844 6.52 1 98.94 181 LEU B N 1
ATOM 3099 C CA . LEU B 1 181 ? -14.977 -20.109 5.91 1 98.94 181 LEU B CA 1
ATOM 3100 C C . LEU B 1 181 ? -16.297 -20.859 6.098 1 98.94 181 LEU B C 1
ATOM 3102 O O . LEU B 1 181 ? -17.312 -20.25 6.441 1 98.94 181 LEU B O 1
ATOM 3106 N N . ARG B 1 182 ? -16.281 -22.109 5.898 1 98.62 182 ARG B N 1
ATOM 3107 C CA . ARG B 1 182 ? -17.469 -22.938 6.07 1 98.62 182 ARG B CA 1
ATOM 3108 C C . ARG B 1 182 ? -18 -22.844 7.492 1 98.62 182 ARG B C 1
ATOM 3110 O O . ARG B 1 182 ? -19.219 -22.797 7.695 1 98.62 182 ARG B O 1
ATOM 3117 N N . ASP B 1 183 ? -17.125 -22.75 8.438 1 98.62 183 ASP B N 1
ATOM 3118 C CA . ASP B 1 183 ? -17.484 -22.781 9.852 1 98.62 183 ASP B CA 1
ATOM 3119 C C . ASP B 1 183 ? -17.734 -21.359 10.383 1 98.62 183 ASP B C 1
ATOM 3121 O O . ASP B 1 183 ? -18.047 -21.188 11.562 1 98.62 183 ASP B O 1
ATOM 3125 N N . GLY B 1 184 ? -17.531 -20.375 9.609 1 98.69 184 GLY B N 1
ATOM 3126 C CA . GLY B 1 184 ? -17.656 -19 10.062 1 98.69 184 GLY B CA 1
ATOM 3127 C C . GLY B 1 184 ? -16.578 -18.609 11.055 1 98.69 184 GLY B C 1
ATOM 3128 O O . GLY B 1 184 ? -16.812 -17.766 11.93 1 98.69 184 GLY B O 1
ATOM 3129 N N . ASP B 1 185 ? -15.492 -19.234 10.984 1 98.81 185 ASP B N 1
ATOM 3130 C CA . ASP B 1 185 ? -14.383 -19.016 11.898 1 98.81 185 ASP B CA 1
ATOM 3131 C C . ASP B 1 185 ? -13.461 -17.906 11.398 1 98.81 185 ASP B C 1
ATOM 3133 O O . ASP B 1 185 ? -12.461 -18.172 10.734 1 98.81 185 ASP B O 1
ATOM 3137 N N . ALA B 1 186 ? -13.758 -16.703 11.828 1 98.88 186 ALA B N 1
ATOM 3138 C CA . ALA B 1 186 ? -13.016 -15.539 11.352 1 98.88 186 ALA B CA 1
ATOM 3139 C C . ALA B 1 186 ? -11.547 -15.617 11.758 1 98.88 186 ALA B C 1
ATOM 3141 O O . ALA B 1 186 ? -10.656 -15.297 10.969 1 98.88 186 ALA B O 1
ATOM 3142 N N . ALA B 1 187 ? -11.281 -16.016 12.945 1 98.81 187 ALA B N 1
ATOM 3143 C CA . ALA B 1 187 ? -9.906 -16.094 13.43 1 98.81 187 ALA B CA 1
ATOM 3144 C C . ALA B 1 187 ? -9.117 -17.141 12.656 1 98.81 187 ALA B C 1
ATOM 3146 O O . ALA B 1 187 ? -7.957 -16.906 12.297 1 98.81 187 ALA B O 1
ATOM 3147 N N . GLY B 1 188 ? -9.742 -18.281 12.414 1 98.88 188 GLY B N 1
ATOM 3148 C CA . GLY B 1 188 ? -9.102 -19.328 11.617 1 98.88 188 GLY B CA 1
ATOM 3149 C C . GLY B 1 188 ? -8.836 -18.891 10.18 1 98.88 188 GLY B C 1
ATOM 3150 O O . GLY B 1 188 ? -7.777 -19.203 9.625 1 98.88 188 GLY B O 1
ATOM 3151 N N . ALA B 1 189 ? -9.797 -18.172 9.562 1 98.94 189 ALA B N 1
ATOM 3152 C CA . ALA B 1 189 ? -9.633 -17.672 8.203 1 98.94 189 ALA B CA 1
ATOM 3153 C C . ALA B 1 189 ? -8.461 -16.703 8.117 1 98.94 189 ALA B C 1
ATOM 3155 O O . ALA B 1 189 ? -7.625 -16.797 7.215 1 98.94 189 ALA B O 1
ATOM 3156 N N . ARG B 1 190 ? -8.406 -15.812 9.086 1 98.88 190 ARG B N 1
ATOM 3157 C CA . ARG B 1 190 ? -7.309 -14.852 9.148 1 98.88 190 ARG B CA 1
ATOM 3158 C C . ARG B 1 190 ? -5.961 -15.57 9.242 1 98.88 190 ARG B C 1
ATOM 3160 O O . ARG B 1 190 ? -5.035 -15.258 8.492 1 98.88 190 ARG B O 1
ATOM 3167 N N . ALA B 1 191 ? -5.879 -16.484 10.141 1 98.81 191 ALA B N 1
ATOM 3168 C CA . ALA B 1 191 ? -4.613 -17.172 10.391 1 98.81 191 ALA B CA 1
ATOM 3169 C C . ALA B 1 191 ? -4.156 -17.953 9.164 1 98.81 191 ALA B C 1
ATOM 3171 O O . ALA B 1 191 ? -2.982 -17.906 8.789 1 98.81 191 ALA B O 1
ATOM 3172 N N . SER B 1 192 ? -5.074 -18.688 8.547 1 98.81 192 SER B N 1
ATOM 3173 C CA . SER B 1 192 ? -4.727 -19.5 7.375 1 98.81 192 SER B CA 1
ATOM 3174 C C . SER B 1 192 ? -4.277 -18.609 6.215 1 98.81 192 SER B C 1
ATOM 3176 O O . SER B 1 192 ? -3.281 -18.922 5.551 1 98.81 192 SER B O 1
ATOM 3178 N N . MET B 1 193 ? -4.965 -17.562 5.996 1 98.88 193 MET B N 1
ATOM 3179 C CA . MET B 1 193 ? -4.621 -16.656 4.902 1 98.88 193 MET B CA 1
ATOM 3180 C C . MET B 1 193 ? -3.283 -15.977 5.156 1 98.88 193 MET B C 1
ATOM 3182 O O . MET B 1 193 ? -2.457 -15.859 4.25 1 98.88 193 MET B O 1
ATOM 3186 N N . SER B 1 194 ? -3.084 -15.5 6.359 1 98.75 194 SER B N 1
ATOM 3187 C CA . SER B 1 194 ? -1.814 -14.859 6.695 1 98.75 194 SER B CA 1
ATOM 3188 C C . SER B 1 194 ? -0.649 -15.828 6.52 1 98.75 194 SER B C 1
ATOM 3190 O O . SER B 1 194 ? 0.383 -15.469 5.949 1 98.75 194 SER B O 1
ATOM 3192 N N . ARG B 1 195 ? -0.815 -17.031 6.934 1 98.44 195 ARG B N 1
ATOM 3193 C CA . ARG B 1 195 ? 0.218 -18.062 6.805 1 98.44 195 ARG B CA 1
ATOM 3194 C C . ARG B 1 195 ? 0.56 -18.312 5.344 1 98.44 195 ARG B C 1
ATOM 3196 O O . ARG B 1 195 ? 1.729 -18.5 4.996 1 98.44 195 ARG B O 1
ATOM 3203 N N . HIS B 1 196 ? -0.436 -18.344 4.512 1 98.62 196 HIS B N 1
ATOM 3204 C CA . HIS B 1 196 ? -0.249 -18.547 3.08 1 98.62 196 HIS B CA 1
ATOM 3205 C C . HIS B 1 196 ? 0.754 -17.547 2.506 1 98.62 196 HIS B C 1
ATOM 3207 O O . HIS B 1 196 ? 1.637 -17.922 1.731 1 98.62 196 HIS B O 1
ATOM 3213 N N . PHE B 1 197 ? 0.704 -16.328 2.945 1 98.44 197 PHE B N 1
ATOM 3214 C CA . PHE B 1 197 ? 1.602 -15.289 2.451 1 98.44 197 PHE B CA 1
ATOM 3215 C C . PHE B 1 197 ? 2.973 -15.406 3.105 1 98.44 197 PHE B C 1
ATOM 3217 O O . PHE B 1 197 ? 4 -15.281 2.436 1 98.44 197 PHE B O 1
ATOM 3224 N N . THR B 1 198 ? 3.012 -15.68 4.41 1 97.19 198 THR B N 1
ATOM 3225 C CA . THR B 1 198 ? 4.301 -15.75 5.09 1 97.19 198 THR B CA 1
ATOM 3226 C C . THR B 1 198 ? 5.078 -16.984 4.645 1 97.19 198 THR B C 1
ATOM 3228 O O . THR B 1 198 ? 6.309 -16.969 4.578 1 97.19 198 THR B O 1
ATOM 3231 N N . ASP B 1 199 ? 4.359 -18.047 4.266 1 97.62 199 ASP B N 1
ATOM 3232 C CA . ASP B 1 199 ? 5.016 -19.219 3.668 1 97.62 199 ASP B CA 1
ATOM 3233 C C . ASP B 1 199 ? 5.695 -18.844 2.354 1 97.62 199 ASP B C 1
ATOM 3235 O O . ASP B 1 199 ? 6.816 -19.281 2.084 1 97.62 199 ASP B O 1
ATOM 3239 N N . GLY B 1 200 ? 4.961 -18.109 1.549 1 98.25 200 GLY B N 1
ATOM 3240 C CA . GLY B 1 200 ? 5.555 -17.641 0.309 1 98.25 200 GLY B CA 1
ATOM 3241 C C . GLY B 1 200 ? 6.812 -16.812 0.522 1 98.25 200 GLY B C 1
ATOM 3242 O O . GLY B 1 200 ? 7.797 -16.984 -0.201 1 98.25 200 GLY B O 1
ATOM 3243 N N . ALA B 1 201 ? 6.785 -15.992 1.521 1 98.25 201 ALA B N 1
ATOM 3244 C CA . ALA B 1 201 ? 7.949 -15.172 1.853 1 98.25 201 ALA B CA 1
ATOM 3245 C C . ALA B 1 201 ? 9.156 -16.047 2.188 1 98.25 201 ALA B C 1
ATOM 3247 O O . ALA B 1 201 ? 10.258 -15.797 1.695 1 98.25 201 ALA B O 1
ATOM 3248 N N . ASP B 1 202 ? 8.93 -17.031 3.008 1 97.94 202 ASP B N 1
ATOM 3249 C CA . ASP B 1 202 ? 10.016 -17.891 3.455 1 97.94 202 ASP B CA 1
ATOM 3250 C C . ASP B 1 202 ? 10.664 -18.609 2.273 1 97.94 202 ASP B C 1
ATOM 3252 O O . ASP B 1 202 ? 11.891 -18.719 2.209 1 97.94 202 ASP B O 1
ATOM 3256 N N . ARG B 1 203 ? 9.867 -19.078 1.392 1 98.12 203 ARG B N 1
ATOM 3257 C CA . ARG B 1 203 ? 10.383 -19.797 0.231 1 98.12 203 ARG B CA 1
ATOM 3258 C C . ARG B 1 203 ? 11.18 -18.875 -0.677 1 98.12 203 ARG B C 1
ATOM 3260 O O . ARG B 1 203 ? 12.234 -19.25 -1.189 1 98.12 203 ARG B O 1
ATOM 3267 N N . LEU B 1 204 ? 10.648 -17.688 -0.879 1 98.31 204 LEU B N 1
ATOM 3268 C CA . LEU B 1 204 ? 11.344 -16.719 -1.719 1 98.31 204 LEU B CA 1
ATOM 3269 C C . LEU B 1 204 ? 12.672 -16.312 -1.093 1 98.31 204 LEU B C 1
ATOM 3271 O O . LEU B 1 204 ? 13.695 -16.266 -1.778 1 98.31 204 LEU B O 1
ATOM 3275 N N . VAL B 1 205 ? 12.68 -16.047 0.183 1 98 205 VAL B N 1
ATOM 3276 C CA . VAL B 1 205 ? 13.891 -15.625 0.875 1 98 205 VAL B CA 1
ATOM 3277 C C . VAL B 1 205 ? 14.938 -16.734 0.794 1 98 205 VAL B C 1
ATOM 3279 O O . VAL B 1 205 ? 16.109 -16.469 0.538 1 98 205 VAL B O 1
ATOM 3282 N N . LYS B 1 206 ? 14.484 -17.938 1.035 1 97.69 206 LYS B N 1
ATOM 3283 C CA . LYS B 1 206 ? 15.406 -19.062 0.921 1 97.69 206 LYS B CA 1
ATOM 3284 C C . LYS B 1 206 ? 16.016 -19.141 -0.476 1 97.69 206 LYS B C 1
ATOM 3286 O O . LYS B 1 206 ? 17.219 -19.359 -0.624 1 97.69 206 LYS B O 1
ATOM 3291 N N . HIS B 1 207 ? 15.242 -19.047 -1.458 1 97.88 207 HIS B N 1
ATOM 3292 C CA . HIS B 1 207 ? 15.703 -19.062 -2.84 1 97.88 207 HIS B CA 1
ATOM 3293 C C . HIS B 1 207 ? 16.75 -17.969 -3.08 1 97.88 207 HIS B C 1
ATOM 3295 O O . HIS B 1 207 ? 17.812 -18.234 -3.654 1 97.88 207 HIS B O 1
ATOM 3301 N N . LEU B 1 208 ? 16.453 -16.75 -2.627 1 97.88 208 LEU B N 1
ATOM 3302 C CA . LEU B 1 208 ? 17.344 -15.617 -2.846 1 97.88 208 LEU B CA 1
ATOM 3303 C C . LEU B 1 208 ? 18.641 -15.789 -2.047 1 97.88 208 LEU B C 1
ATOM 3305 O O . LEU B 1 208 ? 19.703 -15.375 -2.498 1 97.88 208 LEU B O 1
ATOM 3309 N N . ASP B 1 209 ? 18.5 -16.391 -0.872 1 97.25 209 ASP B N 1
ATOM 3310 C CA . ASP B 1 209 ? 19.688 -16.75 -0.117 1 97.25 209 ASP B CA 1
ATOM 3311 C C . ASP B 1 209 ? 20.562 -17.719 -0.912 1 97.25 209 ASP B C 1
ATOM 3313 O O . ASP B 1 209 ? 21.781 -17.547 -0.986 1 97.25 209 ASP B O 1
ATOM 3317 N N . ASP B 1 210 ? 19.953 -18.672 -1.445 1 97 210 ASP B N 1
ATOM 3318 C CA . ASP B 1 210 ? 20.672 -19.688 -2.211 1 97 210 ASP B CA 1
ATOM 3319 C C . ASP B 1 210 ? 21.359 -19.078 -3.428 1 97 210 ASP B C 1
ATOM 3321 O O . ASP B 1 210 ? 22.406 -19.562 -3.869 1 97 210 ASP B O 1
ATOM 3325 N N . LEU B 1 211 ? 20.781 -18 -3.947 1 96.06 211 LEU B N 1
ATOM 3326 C CA . LEU B 1 211 ? 21.375 -17.297 -5.082 1 96.06 211 LEU B CA 1
ATOM 3327 C C . LEU B 1 211 ? 22.516 -16.406 -4.629 1 96.06 211 LEU B C 1
ATOM 3329 O O . LEU B 1 211 ? 23.281 -15.883 -5.453 1 96.06 211 LEU B O 1
ATOM 3333 N N . GLY B 1 212 ? 22.609 -16.125 -3.316 1 95.19 212 GLY B N 1
ATOM 3334 C CA . GLY B 1 212 ? 23.625 -15.227 -2.801 1 95.19 212 GLY B CA 1
ATOM 3335 C C . GLY B 1 212 ? 23.312 -13.766 -3.064 1 95.19 212 GLY B C 1
ATOM 3336 O O . GLY B 1 212 ? 24.219 -12.969 -3.326 1 95.19 212 GLY B O 1
ATOM 3337 N N . LEU B 1 213 ? 22.031 -13.438 -3.014 1 92.69 213 LEU B N 1
ATOM 3338 C CA . LEU B 1 213 ? 21.625 -12.078 -3.357 1 92.69 213 LEU B CA 1
ATOM 3339 C C . LEU B 1 213 ? 22.141 -11.078 -2.334 1 92.69 213 LEU B C 1
ATOM 3341 O O . LEU B 1 213 ? 22.422 -9.922 -2.674 1 92.69 213 LEU B O 1
ATOM 3345 N N . TRP B 1 214 ? 22.297 -11.523 -1.023 1 85.06 214 TRP B N 1
ATOM 3346 C CA . TRP B 1 214 ? 22.609 -10.609 0.073 1 85.06 214 TRP B CA 1
ATOM 3347 C C . TRP B 1 214 ? 24.109 -10.547 0.328 1 85.06 214 TRP B C 1
ATOM 3349 O O . TRP B 1 214 ? 24.562 -9.844 1.231 1 85.06 214 TRP B O 1
ATOM 3359 N N . SER B 1 215 ? 24.875 -11.383 -0.344 1 70.81 215 SER B N 1
ATOM 3360 C CA . SER B 1 215 ? 26.312 -11.453 -0.13 1 70.81 215 SER B CA 1
ATOM 3361 C C . SER B 1 215 ? 27.047 -10.438 -0.991 1 70.81 215 SER B C 1
ATOM 3363 O O . SER B 1 215 ? 26.562 -10.039 -2.049 1 70.81 215 SER B O 1
#

Foldseek 3Di:
DDPVLLVVLLLVVLLCDLLCVAAAFHADDLVVSCVVVVHDSVSSVSSLVVCVVLQQWDQDPPRGIGGHDDDLVNLLVLLLLLLQLLLQLLLLLLQPPDPVLLVVLVVLLVQLVVCLVVLVLVSNLVSVVVSSVSSNVSSPPVVSVVVSVSSCSNQNSSVLSNDNVLSVLLSVLSVQLSVCSVVSNSVSNSVSSSVNSSVSSVVSSVSCVVVVSVD/DDPVLLVVLLLVVLLCDLLCVAAAFHADDLVVSCVVVVHDSVSSVSSLVVCVVLQQWDQDPPRGIGGHDDDLVNLLVLLLLLLQLLLQLLLLLLQPPDPVLLVVLVVLLVQLVVCLVVLVLVSNLVSVVVSSVSSNVSSPPVVSVVVSVSSCSNQNSSVLSNDNVLSVLLSVLSVQLSVCSVVSNSVSNSVSSSVNSSVSSVVSSVSCVVVVSVD

Sequence (430 aa):
MRPQLSEEVAGHLRSQIMSGRVRPGERIRLEEVAEQLGVSITPVREALLTLRGEGMVELEPRRGYVVAPMSRQDILDVFTLQGDIAGELAARVAARITASELAELSTLDRKLGTATRTRRVTDIERLEFEFHRAVNLIAEARKLAWFLRTATLYTPARFLSSDPGWRAAMRTDHEALLAALRDGDAAGARASMSRHFTDGADRLVKHLDDLGLWSMRPQLSEEVAGHLRSQIMSGRVRPGERIRLEEVAEQLGVSITPVREALLTLRGEGMVELEPRRGYVVAPMSRQDILDVFTLQGDIAGELAARVAARITASELAELSTLDRKLGTATRTRRVTDIERLEFEFHRAVNLIAEARKLAWFLRTATLYTPARFLSSDPGWRAAMRTDHEALLAALRDGDAAGARASMSRHFTDGADRLVKHLDDLGLWS

InterPro domains:
  IPR000524 Transcription regulator HTH, GntR [PF00392] (5-67)
  IPR000524 Transcription regulator HTH, GntR [PS50949] (3-70)
  IPR000524 Transcription regulator HTH, GntR [SM00345] (9-67)
  IPR000524 Transcription regulator HTH, GntR [cd07377] (5-68)
  IPR008920 Transcription regulator FadR/GntR, C-terminal [G3DSA:1.20.120.530] (70-208)
  IPR008920 Transcription regulator FadR/GntR, C-terminal [SSF48008] (73-208)
  IPR011711 GntR, C-terminal [PF07729] (78-198)
  IPR011711 GntR, C-terminal [SM00895] (77-199)
  IPR036388 Winged helix-like DNA-binding domain superfamily [G3DSA:1.10.10.10] (3-68)
  IPR036390 Winged helix DNA-binding domain superfamily [SSF46785] (5-71)

Radius of gyration: 22.58 Å; Cα contacts (8 Å, |Δi|>4): 570; chains: 2; bounding box: 53×62×56 Å

pLDDT: mean 96.48, std 6.57, range [30.66, 98.94]

Secondary structure (DSSP, 8-state):
--HHHHHHHHHHHHHHHHHTSS-TT-EE-HHHHHHHHT--HHHHHHHHHHHHHTTSEEEETTTEEEEPP--HHHHHHHHHHHHHHHHHHHHHHHTT--HHHHHHHHHHHHHHHHHHHTT-HHHHHHHHHHHHHHHHHHHT-HHHHHHHHHHHTT--HHHHHH-HHHHHHHHHHHHHHHHHHHTT-HHHHHHHHHHHHHHHHHHHHHHHHHHTTT-/--HHHHHHHHHHHHHHHHHTSS-TT-EE-HHHHHHHHT--HHHHHHHHHHHHHTTSEEEETTTEEEEPP--HHHHHHHHHHHHHHHHHHHHHHHTT--HHHHHHHHHHHHHHHHHHHTT-HHHHHHHHHHHHHHHHHHHT-HHHHHHHHHHHTT--HHHHHH-HHHHHHHHHHHHHHHHHHHTT-HHHHHHHHHHHHHHHHHHHHHHHHHHTTT-

Solvent-accessible surface area (backbone atoms only — not comparable to full-atom values): 21865 Å² total; per-residue (Å²): 135,62,78,60,56,20,48,50,47,31,52,53,49,40,34,33,42,59,64,53,76,43,44,65,65,40,67,59,54,53,68,59,52,14,61,74,68,72,48,59,56,63,41,42,52,51,13,50,54,53,34,36,76,69,59,51,27,41,80,42,86,99,62,41,40,23,30,30,86,75,52,75,64,40,49,46,48,48,25,46,51,37,10,53,49,48,8,53,38,36,20,50,25,17,71,65,66,45,73,67,57,50,50,51,51,50,50,41,49,52,53,33,50,52,25,56,75,67,64,35,44,70,54,31,44,53,36,53,49,50,45,53,50,53,50,46,62,67,31,71,42,69,58,60,48,50,53,37,54,60,49,52,60,67,52,33,53,69,64,47,49,65,30,68,68,49,50,52,50,45,51,52,27,49,50,48,24,53,50,17,40,74,68,44,31,30,70,50,12,19,52,27,42,23,45,50,32,43,53,50,33,52,53,50,50,50,52,35,55,75,70,46,71,89,108,135,61,79,59,56,22,49,50,47,30,51,52,50,40,34,32,43,60,64,52,77,43,44,64,67,39,68,58,55,54,68,58,52,14,62,74,68,71,49,61,56,63,40,41,53,52,13,51,53,52,34,34,77,69,59,52,28,40,80,41,86,102,62,41,38,22,30,31,84,75,52,73,64,41,49,48,48,47,26,44,50,38,9,52,47,48,7,53,37,36,20,49,24,16,71,64,65,45,73,68,56,49,50,52,51,50,50,41,49,50,53,34,52,54,26,56,76,66,65,35,44,70,53,32,44,54,36,53,50,49,46,54,49,52,50,47,62,66,33,73,41,69,56,59,47,48,54,36,54,61,50,51,60,69,52,32,54,68,62,46,48,65,32,68,67,48,49,53,49,48,53,53,27,48,52,49,24,53,52,17,39,74,68,45,30,31,68,50,13,19,51,26,41,23,46,50,31,45,52,51,33,52,54,51,51,51,52,36,53,74,70,45,70,87,105

Nearest PDB structures (foldseek):
  7u5q-assembly2_B  TM=7.686E-01  e=2.368E-10  Brucella melitensis ATCC 23457
  4p9f-assembly1_A  TM=7.653E-01  e=5.074E-10  Escherichia coli UMEA 3718-1
  3ihu-assembly2_B  TM=7.968E-01  e=4.995E-09  Cupriavidus pinatubonensis JMP134
  4p9f-assembly1_B  TM=7.509E-01  e=1.425E-08  Escherichia coli UMEA 3718-1
  2hs5-assembly1_A  TM=6.524E-01  e=8.993E-07  Rhodococcus jostii RHA1

Organism: NCBI:txid175570